Protein 3P71 (pdb70)

Nearest PDB structures (foldseek):
  3p71-assembly1_C  TM=1.003E+00  e=4.444E-69  Homo sapiens
  8rbx-assembly1_q  TM=9.982E-01  e=3.589E-60  Homo sapiens
  7k36-assembly1_C  TM=9.926E-01  e=6.269E-59  Homo sapiens
  2iae-assembly1_C  TM=9.591E-01  e=1.314E-57  Homo sapiens
  6ghm-assembly2_B  TM=9.543E-01  e=4.809E-43  Homo sapiens

Foldseek 3Di:
DLQVVLLLVVLLVLLQLVVQLCVLPLDDDPPSVLQHPHDPDDDDLLSSLLNSLLCVAVVQLVVLVLVLQVLAFEEEEEQQRSPPVQVVCVVVVSAHQAYHYEHALVRLVSNVCSQVVDCVNPVVQCVPFPDNDFDCPDSKTAGRHYIYDHDDLLDVVRVVVVCVVSPDDLEGEYEYEDRANLQQAALVSSLVSLLCQLVSHQWYKYKDKHWACLPDPVNVVVQVVSVVSSHHRNYCVCRNHQVSVQVSNVVRRFDGKGKDFSVSSVVVDDPVSVVVSCVSDPDPCVVVSVVVRNGMMIMMTIHNCDVSPSVPRDD/DVVVVLVVLVVQLVCLLVVHFDDLVVLLVLLVLLLVLLQPAFLAAEAEDQAKEAEAAAQQSQLVVVVCVQQPHPQVHQYEYAENQHFLHQHSRSRVSNLSSSCSNCVNRYAYAYALCLFDVNCVPRPNQVNCCVVPVDRSSVVSSSQSSLSGRAWYDYPQAEIEHAADAAPQDQEVVSSRPDRSNDGQDQADGSFQRRHEHEDCDAAWAPDPVNTHIYGYLVSLVSSCVSRVYQEYEYEHDDDQAQKDADSPNSYMYGHRHACGSVPRRGWHKMWGQHNVRDIDIDTDHGDPDPPDDDGDDPD

Structure (mmCIF, N/CA/C/O backbone):
data_3P71
#
_entry.id   3P71
#
_cell.length_a   48.802
_cell.length_b   65.305
_cell.length_c   193.092
_cell.angle_alpha   90.00
_cell.angle_beta   90.00
_cell.angle_gamma   90.00
#
_symmetry.space_group_name_H-M   'P 21 21 21'
#
loop_
_entity.id
_entity.type
_entity.pdbx_description
1 polymer 'Leucine carboxyl methyltransferase 1'
2 polymer 'Serine/threonine-protein phosphatase 2A catalytic subunit alpha isoform'
3 non-polymer DI(HYDROXYETHYL)ETHER
4 non-polymer "5'-{[(3S)-3-amino-3-carboxypropyl](ethyl)amino}-5'-deoxyadenosine"
5 non-polymer 'MANGANESE (II) ION'
6 water water
#
loop_
_atom_site.group_PDB
_atom_site.id
_atom_site.type_symbol
_atom_site.label_atom_id
_atom_site.label_alt_id
_atom_site.label_comp_id
_atom_site.label_asym_id
_atom_site.label_entity_id
_atom_site.label_seq_id
_atom_site.pdbx_PDB_ins_code
_atom_site.Cartn_x
_atom_site.Cartn_y
_atom_site.Cartn_z
_atom_site.occupancy
_atom_site.B_iso_or_equiv
_atom_site.auth_seq_id
_atom_site.auth_comp_id
_atom_site.auth_asym_id
_atom_site.auth_atom_id
_atom_site.pdbx_PDB_model_num
ATOM 1 N N . ASP A 1 20 ? 8.118 -0.032 -10.141 1.00 61.33 20 ASP T N 1
ATOM 2 C CA . ASP A 1 20 ? 8.480 1.081 -9.218 1.00 61.20 20 ASP T CA 1
ATOM 3 C C . ASP A 1 20 ? 8.495 2.430 -9.935 1.00 60.17 20 ASP T C 1
ATOM 4 O O . ASP A 1 20 ? 7.722 3.324 -9.592 1.00 58.60 20 ASP T O 1
ATOM 9 N N . GLU A 1 21 ? 9.361 2.554 -10.941 1.00 61.05 21 GLU T N 1
ATOM 10 C CA . GLU A 1 21 ? 9.632 3.831 -11.616 1.00 60.49 21 GLU T CA 1
ATOM 11 C C . GLU A 1 21 ? 8.382 4.608 -12.064 1.00 57.71 21 GLU T C 1
ATOM 12 O O . GLU A 1 21 ? 8.399 5.840 -12.126 1.00 57.37 21 GLU T O 1
ATOM 18 N N . ASN A 1 22 ? 7.305 3.882 -12.351 1.00 55.74 22 ASN T N 1
ATOM 19 C CA . ASN A 1 22 ? 6.078 4.461 -12.902 1.00 52.97 22 ASN T CA 1
ATOM 20 C C . ASN A 1 22 ? 5.041 4.860 -11.839 1.00 50.91 22 ASN T C 1
ATOM 21 O O . ASN A 1 22 ? 4.074 5.566 -12.134 1.00 49.17 22 ASN T O 1
ATOM 26 N N . ASP A 1 23 ? 5.263 4.415 -10.603 1.00 50.79 23 ASP T N 1
ATOM 27 C CA . ASP A 1 23 ? 4.273 4.532 -9.531 1.00 48.84 23 ASP T CA 1
ATOM 28 C C . ASP A 1 23 ? 3.954 5.959 -9.086 1.00 47.45 23 ASP T C 1
ATOM 29 O O . ASP A 1 23 ? 2.790 6.278 -8.831 1.00 45.79 23 ASP T O 1
ATOM 34 N N . GLU A 1 24 ? 4.976 6.810 -8.995 1.00 47.72 24 GLU T N 1
ATOM 35 C CA . GLU A 1 24 ? 4.761 8.231 -8.709 1.00 46.42 24 GLU T CA 1
ATOM 36 C C . GLU A 1 24 ? 3.849 8.864 -9.755 1.00 44.24 24 GLU T C 1
ATOM 37 O O . GLU A 1 24 ? 2.893 9.560 -9.410 1.00 43.12 24 GLU T O 1
ATOM 43 N N . GLY A 1 25 ? 4.146 8.607 -11.027 1.00 43.49 25 GLY T N 1
ATOM 44 C CA . GLY A 1 25 ? 3.368 9.151 -12.134 1.00 41.61 25 GLY T CA 1
ATOM 45 C C . GLY A 1 25 ? 1.926 8.678 -12.151 1.00 39.64 25 GLY T C 1
ATOM 46 O O . GLY A 1 25 ? 1.010 9.467 -12.403 1.00 38.52 25 GLY T O 1
ATOM 47 N N . VAL A 1 26 ? 1.732 7.387 -11.888 1.00 39.17 26 VAL T N 1
ATOM 48 C CA . VAL A 1 26 ? 0.399 6.798 -11.777 1.00 37.58 26 VAL T CA 1
ATOM 49 C C . VAL A 1 26 ? -0.385 7.419 -10.617 1.00 36.46 26 VAL T C 1
ATOM 50 O O . VAL A 1 26 ? -1.558 7.755 -10.773 1.00 35.26 26 VAL T O 1
ATOM 54 N N . ARG A 1 27 ? 0.274 7.593 -9.471 1.00 37.05 27 ARG T N 1
ATOM 55 C CA . ARG A 1 27 ? -0.340 8.252 -8.302 1.00 36.55 27 ARG T CA 1
ATOM 56 C C . ARG A 1 27 ? -0.736 9.694 -8.574 1.00 35.97 27 ARG T C 1
ATOM 57 O O . ARG A 1 27 ? -1.711 10.190 -8.008 1.00 35.25 27 ARG T O 1
ATOM 65 N N . GLY A 1 28 ? 0.026 10.360 -9.439 1.00 36.45 28 GLY T N 1
ATOM 66 C CA . GLY A 1 28 ? -0.263 11.730 -9.835 1.00 36.12 28 GLY T CA 1
ATOM 67 C C . GLY A 1 28 ? -1.576 11.902 -10.574 1.00 35.08 28 GLY T C 1
ATOM 68 O O . GLY A 1 28 ? -2.116 13.005 -10.609 1.00 34.80 28 GLY T O 1
ATOM 69 N N . THR A 1 29 ? -2.092 10.820 -11.162 1.00 34.98 29 THR T N 1
ATOM 70 C CA . THR A 1 29 ? -3.324 10.882 -11.972 1.00 34.46 29 THR T CA 1
ATOM 71 C C . THR A 1 29 ? -4.571 11.078 -11.115 1.00 33.87 29 THR T C 1
ATOM 72 O O . THR A 1 29 ? -5.586 11.593 -11.589 1.00 33.23 29 THR T O 1
ATOM 76 N N . CYS A 1 30 ? -4.485 10.645 -9.860 1.00 34.39 30 CYS T N 1
ATOM 77 C CA . CYS A 1 30 ? -5.557 10.836 -8.891 1.00 34.32 30 CYS T CA 1
ATOM 78 C C . CYS A 1 30 ? -5.808 12.323 -8.661 1.00 34.48 30 CYS T C 1
ATOM 79 O O . CYS A 1 30 ? -6.956 12.742 -8.559 1.00 34.06 30 CYS T O 1
ATOM 82 N N . GLU A 1 31 ? -4.738 13.117 -8.599 1.00 35.48 31 GLU T N 1
ATOM 83 C CA . GLU A 1 31 ? -4.881 14.563 -8.472 1.00 36.18 31 GLU T CA 1
ATOM 84 C C . GLU A 1 31 ? -5.577 15.151 -9.702 1.00 35.70 31 GLU T C 1
ATOM 85 O O . GLU A 1 31 ? -6.372 16.087 -9.586 1.00 35.53 31 GLU T O 1
ATOM 91 N N . ASP A 1 32 ? -5.284 14.589 -10.871 1.00 35.47 32 ASP T N 1
ATOM 92 C CA . ASP A 1 32 ? -5.864 15.077 -12.113 1.00 35.34 32 ASP T CA 1
ATOM 93 C C . ASP A 1 32 ? -7.376 14.863 -12.171 1.00 34.20 32 ASP T C 1
ATOM 94 O O . ASP A 1 32 ? -8.136 15.811 -12.400 1.00 34.10 32 ASP T O 1
ATOM 99 N N . ALA A 1 33 ? -7.803 13.622 -11.951 1.00 33.28 33 ALA T N 1
ATOM 100 C CA . ALA A 1 33 ? -9.218 13.270 -11.988 1.00 32.34 33 ALA T CA 1
ATOM 101 C C . ALA A 1 33 ? -10.016 14.017 -10.913 1.00 31.79 33 ALA T C 1
ATOM 102 O O . ALA A 1 33 ? -11.124 14.491 -11.172 1.00 31.66 33 ALA T O 1
ATOM 104 N N . SER A 1 34 ? -9.439 14.130 -9.720 1.00 31.27 34 SER T N 1
ATOM 105 C CA . SER A 1 34 ? -10.060 14.860 -8.619 1.00 30.75 34 SER T CA 1
ATOM 106 C C . SER A 1 34 ? -10.317 16.318 -8.996 1.00 30.86 34 SER T C 1
ATOM 107 O O . SER A 1 34 ? -11.424 16.826 -8.796 1.00 30.73 34 SER T O 1
ATOM 110 N N . LEU A 1 35 ? -9.297 16.979 -9.545 1.00 31.08 35 LEU T N 1
ATOM 111 C CA . LEU A 1 35 ? -9.406 18.376 -9.974 1.00 31.33 35 LEU T CA 1
ATOM 112 C C . LEU A 1 35 ? -10.498 18.552 -11.020 1.00 30.93 35 LEU T C 1
ATOM 113 O O . LEU A 1 35 ? -11.299 19.483 -10.949 1.00 31.12 35 LEU T O 1
ATOM 118 N N . CYS A 1 36 ? -10.521 17.643 -11.987 1.00 30.43 36 CYS T N 1
ATOM 119 C CA . CYS A 1 36 ? -11.502 17.682 -13.054 1.00 30.25 36 CYS T CA 1
ATOM 120 C C . CYS A 1 36 ? -12.915 17.433 -12.543 1.00 29.90 36 CYS T C 1
ATOM 121 O O . CYS A 1 36 ? -13.837 18.168 -12.891 1.00 30.54 36 CYS T O 1
ATOM 124 N N . LYS A 1 37 ? -13.082 16.411 -11.710 1.00 29.01 37 LYS T N 1
ATOM 125 C CA . LYS A 1 37 ? -14.387 16.117 -11.135 1.00 28.84 37 LYS T CA 1
ATOM 126 C C . LYS A 1 37 ? -14.933 17.279 -10.296 1.00 28.93 37 LYS T C 1
ATOM 127 O O . LYS A 1 37 ? -16.098 17.644 -10.440 1.00 29.50 37 LYS T O 1
ATOM 133 N N . ARG A 1 38 ? -14.099 17.879 -9.448 1.00 28.54 38 ARG T N 1
ATOM 134 C CA . ARG A 1 38 ? -14.558 19.022 -8.654 1.00 28.60 38 ARG T CA 1
ATOM 135 C C . ARG A 1 38 ? -14.966 20.195 -9.541 1.00 28.92 38 ARG T C 1
ATOM 136 O O . ARG A 1 38 ? -15.993 20.840 -9.296 1.00 29.36 38 ARG T O 1
ATOM 144 N N . PHE A 1 39 ? -14.178 20.470 -10.574 1.00 28.68 39 PHE T N 1
ATOM 145 C CA . PHE A 1 39 ? -14.481 21.614 -11.428 1.00 29.07 39 PHE T CA 1
ATOM 146 C C . PHE A 1 39 ? -15.844 21.506 -12.129 1.00 29.33 39 PHE T C 1
ATOM 147 O O . PHE A 1 39 ? -16.609 22.478 -12.157 1.00 30.04 39 PHE T O 1
ATOM 155 N N . ALA A 1 40 ? -16.140 20.332 -12.687 1.00 28.65 40 ALA T N 1
ATOM 156 C CA . ALA A 1 40 ? -17.434 20.091 -13.324 1.00 28.96 40 ALA T CA 1
ATOM 157 C C . ALA A 1 40 ? -18.557 20.266 -12.303 1.00 29.30 40 ALA T C 1
ATOM 158 O O . ALA A 1 40 ? -19.592 20.885 -12.595 1.00 30.08 40 ALA T O 1
ATOM 160 N N . VAL A 1 41 ? -18.330 19.739 -11.099 1.00 28.67 41 VAL T N 1
ATOM 161 C CA . VAL A 1 41 ? -19.277 19.883 -9.998 1.00 29.16 41 VAL T CA 1
ATOM 162 C C . VAL A 1 41 ? -19.511 21.362 -9.663 1.00 30.23 41 VAL T C 1
ATOM 163 O O . VAL A 1 41 ? -20.657 21.780 -9.476 1.00 31.27 41 VAL T O 1
ATOM 167 N N . SER A 1 42 ? -18.440 22.154 -9.629 1.00 30.32 42 SER T N 1
ATOM 168 C CA . SER A 1 42 ? -18.559 23.568 -9.269 1.00 31.48 42 SER T CA 1
ATOM 169 C C . SER A 1 42 ? -19.409 24.352 -10.260 1.00 32.49 42 SER T C 1
ATOM 170 O O . SER A 1 42 ? -20.051 25.332 -9.889 1.00 33.69 42 SER T O 1
ATOM 173 N N . ILE A 1 43 ? -19.406 23.927 -11.518 1.00 32.36 43 ILE T N 1
ATOM 174 C CA . ILE A 1 43 ? -20.189 24.614 -12.540 1.00 33.52 43 ILE T CA 1
ATOM 175 C C . ILE A 1 43 ? -21.498 23.881 -12.831 1.00 33.97 43 ILE T C 1
ATOM 176 O O . ILE A 1 43 ? -22.225 24.238 -13.763 1.00 34.96 43 ILE T O 1
ATOM 181 N N . GLY A 1 44 ? -21.773 22.844 -12.035 1.00 33.32 44 GLY T N 1
ATOM 182 C CA . GLY A 1 44 ? -23.110 22.249 -11.953 1.00 33.68 44 GLY T CA 1
ATOM 183 C C . GLY A 1 44 ? -23.451 21.032 -12.798 1.00 33.43 44 GLY T C 1
ATOM 184 O O . GLY A 1 44 ? -24.632 20.775 -13.054 1.00 34.33 44 GLY T O 1
ATOM 185 N N . TYR A 1 45 ? -22.444 20.270 -13.220 1.00 32.29 45 TYR T N 1
ATOM 186 C CA . TYR A 1 45 ? -22.695 19.048 -13.994 1.00 32.02 45 TYR T CA 1
ATOM 187 C C . TYR A 1 45 ? -23.395 17.970 -13.166 1.00 32.14 45 TYR T C 1
ATOM 188 O O . TYR A 1 45 ? -24.362 17.363 -13.633 1.00 32.98 45 TYR T O 1
ATOM 197 N N . TRP A 1 46 ? -22.903 17.733 -11.949 1.00 31.46 46 TRP T N 1
ATOM 198 C CA . TRP A 1 46 ? -23.610 16.900 -10.965 1.00 31.73 46 TRP T CA 1
ATOM 199 C C . TRP A 1 46 ? -23.352 17.400 -9.543 1.00 31.59 46 TRP T C 1
ATOM 200 O O . TRP A 1 46 ? -22.518 18.276 -9.323 1.00 31.25 46 TRP T O 1
ATOM 211 N N . HIS A 1 47 ? -24.077 16.844 -8.583 1.00 32.01 47 HIS T N 1
ATOM 212 C CA . HIS A 1 47 ? -24.043 17.336 -7.219 1.00 32.22 47 HIS T CA 1
ATOM 213 C C . HIS A 1 47 ? -23.076 16.539 -6.348 1.00 31.70 47 HIS T C 1
ATOM 214 O O . HIS A 1 47 ? -23.267 15.333 -6.142 1.00 31.87 47 HIS T O 1
ATOM 221 N N . ASP A 1 48 ? -22.039 17.213 -5.844 1.00 31.37 48 ASP T N 1
ATOM 222 C CA . ASP A 1 48 ? -21.125 16.603 -4.866 1.00 30.85 48 ASP T CA 1
ATOM 223 C C . ASP A 1 48 ? -20.625 17.589 -3.803 1.00 30.85 48 ASP T C 1
ATOM 224 O O . ASP A 1 48 ? -19.602 18.252 -3.990 1.00 30.44 48 ASP T O 1
ATOM 229 N N . PRO A 1 49 ? -21.340 17.665 -2.670 1.00 31.43 49 PRO T N 1
ATOM 230 C CA . PRO A 1 49 ? -20.963 18.513 -1.534 1.00 31.88 49 PRO T CA 1
ATOM 231 C C . PRO A 1 49 ? -19.737 18.028 -0.751 1.00 31.45 49 PRO T C 1
ATOM 232 O O . PRO A 1 49 ? -19.338 18.689 0.214 1.00 32.14 49 PRO T O 1
ATOM 236 N N . TYR A 1 50 ? -19.140 16.906 -1.158 1.00 30.49 50 TYR T N 1
ATOM 237 C CA . TYR A 1 50 ? -18.046 16.302 -0.390 1.00 30.13 50 TYR T CA 1
ATOM 238 C C . TYR A 1 50 ? -16.651 16.411 -1.006 1.00 29.83 50 TYR T C 1
ATOM 239 O O . TYR A 1 50 ? -15.649 16.423 -0.285 1.00 30.47 50 TYR T O 1
ATOM 248 N N . ILE A 1 51 ? -16.574 16.496 -2.327 1.00 29.36 51 ILE T N 1
ATOM 249 C CA . ILE A 1 51 ? -15.280 16.525 -2.996 1.00 29.09 51 ILE T CA 1
ATOM 250 C C . ILE A 1 51 ? -14.420 17.745 -2.626 1.00 29.62 51 ILE T C 1
ATOM 251 O O . ILE A 1 51 ? -13.191 17.686 -2.711 1.00 29.89 51 ILE T O 1
ATOM 256 N N . GLN A 1 52 ? -15.064 18.829 -2.200 1.00 30.18 52 GLN T N 1
ATOM 257 C CA . GLN A 1 52 ? -14.370 20.072 -1.833 1.00 31.12 52 GLN T CA 1
ATOM 258 C C . GLN A 1 52 ? -13.445 19.887 -0.636 1.00 31.28 52 GLN T C 1
ATOM 259 O O . GLN A 1 52 ? -12.545 20.703 -0.395 1.00 31.86 52 GLN T O 1
ATOM 265 N N . HIS A 1 53 ? -13.695 18.823 0.123 1.00 30.72 53 HIS T N 1
ATOM 266 C CA . HIS A 1 53 ? -12.906 18.520 1.301 1.00 30.87 53 HIS T CA 1
ATOM 267 C C . HIS A 1 53 ? -11.683 17.703 0.940 1.00 30.24 53 HIS T C 1
ATOM 268 O O . HIS A 1 53 ? -10.790 17.526 1.763 1.00 30.63 53 HIS T O 1
ATOM 275 N N . PHE A 1 54 ? -11.642 17.226 -0.301 1.00 29.42 54 PHE T N 1
ATOM 276 C CA . PHE A 1 54 ? -10.562 16.357 -0.761 1.00 29.21 54 PHE T CA 1
ATOM 277 C C . PHE A 1 54 ? -9.601 17.017 -1.742 1.00 29.45 54 PHE T C 1
ATOM 278 O O . PHE A 1 54 ? -8.446 16.609 -1.834 1.00 29.93 54 PHE T O 1
ATOM 286 N N . VAL A 1 55 ? -10.069 18.028 -2.472 1.00 29.36 55 VAL T N 1
ATOM 287 C CA . VAL A 1 55 ? -9.258 18.659 -3.508 1.00 29.41 55 VAL T CA 1
ATOM 288 C C . VAL A 1 55 ? -9.633 20.130 -3.698 1.00 30.16 55 VAL T C 1
ATOM 289 O O . VAL A 1 55 ? -10.776 20.526 -3.457 1.00 30.02 55 VAL T O 1
ATOM 293 N N . ARG A 1 56 ? -8.651 20.930 -4.113 1.00 31.03 56 ARG T N 1
ATOM 294 C CA . ARG A 1 56 ? -8.828 22.368 -4.323 1.00 32.00 56 ARG T CA 1
ATOM 295 C C . ARG A 1 56 ? -9.719 22.660 -5.523 1.00 31.70 56 ARG T C 1
ATOM 296 O O . ARG A 1 56 ? -9.892 21.807 -6.401 1.00 31.04 56 ARG T O 1
ATOM 304 N N . LEU A 1 57 ? -10.290 23.860 -5.548 1.00 32.50 57 LEU T N 1
ATOM 305 C CA . LEU A 1 57 ? -11.063 24.307 -6.696 1.00 32.63 57 LEU T CA 1
ATOM 306 C C . LEU A 1 57 ? -10.131 24.927 -7.717 1.00 33.44 57 LEU T C 1
ATOM 307 O O . LEU A 1 57 ? -9.583 26.013 -7.499 1.00 34.42 57 LEU T O 1
ATOM 312 N N . SER A 1 58 ? -9.959 24.211 -8.825 1.00 33.36 58 SER T N 1
ATOM 313 C CA . SER A 1 58 ? -9.138 24.651 -9.951 1.00 34.40 58 SER T CA 1
ATOM 314 C C . SER A 1 58 ? -9.577 26.028 -10.415 1.00 35.88 58 SER T C 1
ATOM 315 O O . SER A 1 58 ? -10.764 26.262 -10.653 1.00 35.72 58 SER T O 1
ATOM 318 N N . LYS A 1 59 ? -8.619 26.942 -10.520 1.00 37.75 59 LYS T N 1
ATOM 319 C CA . LYS A 1 59 ? -8.930 28.310 -10.925 1.00 39.98 59 LYS T CA 1
ATOM 320 C C . LYS A 1 59 ? -8.886 28.484 -12.445 1.00 40.41 59 LYS T C 1
ATOM 321 O O . LYS A 1 59 ? -9.475 29.418 -12.983 1.00 41.49 59 LYS T O 1
ATOM 327 N N . GLU A 1 60 ? -8.208 27.565 -13.125 1.00 40.10 60 GLU T N 1
ATOM 328 C CA . GLU A 1 60 ? -8.206 27.525 -14.584 1.00 40.71 60 GLU T CA 1
ATOM 329 C C . GLU A 1 60 ? -9.202 26.474 -15.069 1.00 39.49 60 GLU T C 1
ATOM 330 O O . GLU A 1 60 ? -9.192 25.337 -14.592 1.00 38.43 60 GLU T O 1
ATOM 336 N N . ARG A 1 61 ? -10.064 26.864 -16.008 1.00 39.91 61 ARG T N 1
ATOM 337 C CA . ARG A 1 61 ? -11.149 25.997 -16.496 1.00 39.21 61 ARG T CA 1
ATOM 338 C C . ARG A 1 61 ? -10.653 24.709 -17.138 1.00 38.26 61 ARG T C 1
ATOM 339 O O . ARG A 1 61 ? -9.564 24.674 -17.703 1.00 38.66 61 ARG T O 1
ATOM 347 N N . LYS A 1 62 ? -11.460 23.656 -17.045 1.00 37.19 62 LYS T N 1
ATOM 348 C CA . LYS A 1 62 ? -11.289 22.482 -17.897 1.00 36.75 62 LYS T CA 1
ATOM 349 C C . LYS A 1 62 ? -12.211 22.670 -19.096 1.00 36.85 62 LYS T C 1
ATOM 350 O O . LYS A 1 62 ? -13.322 23.179 -18.942 1.00 37.28 62 LYS T O 1
ATOM 356 N N . ALA A 1 63 ? -11.765 22.277 -20.283 1.00 36.53 63 ALA T N 1
ATOM 357 C CA . ALA A 1 63 ? -12.555 22.523 -21.491 1.00 37.17 63 ALA T CA 1
ATOM 358 C C . ALA A 1 63 ? -13.893 21.769 -21.460 1.00 36.67 63 ALA T C 1
ATOM 359 O O . ALA A 1 63 ? -13.977 20.698 -20.860 1.00 35.91 63 ALA T O 1
ATOM 361 N N . PRO A 1 64 ? -14.945 22.335 -22.089 1.00 37.26 64 PRO T N 1
ATOM 362 C CA . PRO A 1 64 ? -16.277 21.729 -22.091 1.00 37.38 64 PRO T CA 1
ATOM 363 C C . PRO A 1 64 ? -16.344 20.218 -22.376 1.00 36.82 64 PRO T C 1
ATOM 364 O O . PRO A 1 64 ? -17.150 19.522 -21.750 1.00 36.69 64 PRO T O 1
ATOM 368 N N . GLU A 1 65 ? -15.510 19.715 -23.284 1.00 36.69 65 GLU T N 1
ATOM 369 C CA . GLU A 1 65 ? -15.523 18.286 -23.605 1.00 36.28 65 GLU T CA 1
ATOM 370 C C . GLU A 1 65 ? -14.964 17.419 -22.475 1.00 34.88 65 GLU T C 1
ATOM 371 O O . GLU A 1 65 ? -15.365 16.267 -22.320 1.00 34.82 65 GLU T O 1
ATOM 377 N N . ILE A 1 66 ? -14.046 17.973 -21.688 1.00 33.98 66 ILE T N 1
ATOM 378 C CA . ILE A 1 66 ? -13.538 17.281 -20.501 1.00 32.64 66 ILE T CA 1
ATOM 379 C C . ILE A 1 66 ? -14.636 17.160 -19.449 1.00 32.04 66 ILE T C 1
ATOM 380 O O . ILE A 1 66 ? -14.833 16.091 -18.873 1.00 31.75 66 ILE T O 1
ATOM 385 N N . ASN A 1 67 ? -15.354 18.255 -19.216 1.00 31.99 67 ASN T N 1
ATOM 386 C CA . ASN A 1 67 ? -16.430 18.270 -18.230 1.00 31.73 67 ASN T CA 1
ATOM 387 C C . ASN A 1 67 ? -17.602 17.393 -18.626 1.00 31.67 67 ASN T C 1
ATOM 388 O O . ASN A 1 67 ? -18.149 16.687 -17.780 1.00 31.30 67 ASN T O 1
ATOM 393 N N . ARG A 1 68 ? -17.982 17.443 -19.904 1.00 31.96 68 ARG T N 1
ATOM 394 C CA . ARG A 1 68 ? -19.031 16.566 -20.438 1.00 32.16 68 ARG T CA 1
ATOM 395 C C . ARG A 1 68 ? -18.582 15.117 -20.355 1.00 31.52 68 ARG T C 1
ATOM 396 O O . ARG A 1 68 ? -19.355 14.244 -19.947 1.00 31.53 68 ARG T O 1
ATOM 404 N N . GLY A 1 69 ? -17.324 14.881 -20.730 1.00 30.77 69 GLY T N 1
ATOM 405 C CA . GLY A 1 69 ? -16.713 13.566 -20.646 1.00 30.18 69 GLY T CA 1
ATOM 406 C C . GLY A 1 69 ? -16.688 12.987 -19.245 1.00 29.35 69 GLY T C 1
ATOM 407 O O . GLY A 1 69 ? -16.981 11.806 -19.049 1.00 29.13 69 GLY T O 1
ATOM 408 N N . TYR A 1 70 ? -16.334 13.813 -18.267 1.00 28.90 70 TYR T N 1
ATOM 409 C CA . TYR A 1 70 ? -16.305 13.356 -16.883 1.00 28.63 70 TYR T CA 1
ATOM 410 C C . TYR A 1 70 ? -17.716 13.122 -16.366 1.00 29.20 70 TYR T C 1
ATOM 411 O O . TYR A 1 70 ? -17.945 12.206 -15.569 1.00 29.09 70 TYR T O 1
ATOM 420 N N . PHE A 1 71 ? -18.659 13.936 -16.837 1.00 30.16 71 PHE T N 1
ATOM 421 C CA . PHE A 1 71 ? -20.061 13.762 -16.472 1.00 31.08 71 PHE T CA 1
ATOM 422 C C . PHE A 1 71 ? -20.586 12.384 -16.879 1.00 31.74 71 PHE T C 1
ATOM 423 O O . PHE A 1 71 ? -21.081 11.631 -16.037 1.00 32.13 71 PHE T O 1
ATOM 431 N N . ALA A 1 72 ? -20.483 12.070 -18.167 1.00 32.21 72 ALA T N 1
ATOM 432 C CA . ALA A 1 72 ? -20.974 10.807 -18.688 1.00 32.99 72 ALA T CA 1
ATOM 433 C C . ALA A 1 72 ? -20.331 9.630 -17.957 1.00 32.52 72 ALA T C 1
ATOM 434 O O . ALA A 1 72 ? -21.006 8.651 -17.632 1.00 33.08 72 ALA T O 1
ATOM 436 N N . ARG A 1 73 ? -19.031 9.742 -17.693 1.00 31.60 73 ARG T N 1
ATOM 437 C CA . ARG A 1 73 ? -18.294 8.752 -16.908 1.00 31.11 73 ARG T CA 1
ATOM 438 C C . ARG A 1 73 ? -18.911 8.562 -15.513 1.00 31.12 73 ARG T C 1
ATOM 439 O O . ARG A 1 73 ? -19.155 7.432 -15.074 1.00 31.61 73 ARG T O 1
ATOM 447 N N . VAL A 1 74 ? -19.165 9.671 -14.829 1.00 30.69 74 VAL T N 1
ATOM 448 C CA . VAL A 1 74 ? -19.739 9.630 -13.494 1.00 30.85 74 VAL T CA 1
ATOM 449 C C . VAL A 1 74 ? -21.158 9.072 -13.561 1.00 32.16 74 VAL T C 1
ATOM 450 O O . VAL A 1 74 ? -21.450 8.068 -12.915 1.00 32.59 74 VAL T O 1
ATOM 454 N N . HIS A 1 75 ? -22.017 9.697 -14.369 1.00 33.15 75 HIS T N 1
ATOM 455 C CA . HIS A 1 75 ? -23.374 9.208 -14.616 1.00 34.63 75 HIS T CA 1
ATOM 456 C C . HIS A 1 75 ? -23.376 7.716 -14.940 1.00 35.47 75 HIS T C 1
ATOM 457 O O . HIS A 1 75 ? -24.133 6.948 -14.340 1.00 36.47 75 HIS T O 1
ATOM 464 N N . GLY A 1 76 ? -22.519 7.318 -15.879 1.00 35.47 76 GLY T N 1
ATOM 465 C CA . GLY A 1 76 ? -22.371 5.923 -16.278 1.00 36.38 76 GLY T CA 1
ATOM 466 C C . GLY A 1 76 ? -22.221 4.973 -15.106 1.00 36.49 76 GLY T C 1
ATOM 467 O O . GLY A 1 76 ? -23.068 4.103 -14.894 1.00 37.35 76 GLY T O 1
ATOM 468 N N . VAL A 1 77 ? -21.150 5.154 -14.337 1.00 35.62 77 VAL T N 1
ATOM 469 C CA . VAL A 1 77 ? -20.874 4.302 -13.178 1.00 35.78 77 VAL T CA 1
ATOM 470 C C . VAL A 1 77 ? -21.972 4.427 -12.120 1.00 36.25 77 VAL T C 1
ATOM 471 O O . VAL A 1 77 ? -22.394 3.426 -11.537 1.00 37.28 77 VAL T O 1
ATOM 475 N N . SER A 1 78 ? -22.444 5.651 -11.897 1.00 35.97 78 SER T N 1
ATOM 476 C CA . SER A 1 78 ? -23.507 5.920 -10.928 1.00 36.39 78 SER T CA 1
ATOM 477 C C . SER A 1 78 ? -24.766 5.088 -11.198 1.00 37.82 78 SER T C 1
ATOM 478 O O . SER A 1 78 ? -25.342 4.520 -10.270 1.00 38.41 78 SER T O 1
ATOM 481 N N . GLN A 1 79 ? -25.173 4.988 -12.462 1.00 38.50 79 GLN T N 1
ATOM 482 C CA . GLN A 1 79 ? -26.378 4.224 -12.810 1.00 40.28 79 GLN T CA 1
ATOM 483 C C . GLN A 1 79 ? -26.225 2.711 -12.604 1.00 40.80 79 GLN T C 1
ATOM 484 O O . GLN A 1 79 ? -27.195 2.032 -12.243 1.00 42.07 79 GLN T O 1
ATOM 490 N N . LEU A 1 80 ? -25.014 2.194 -12.825 1.00 39.83 80 LEU T N 1
ATOM 491 C CA . LEU A 1 80 ? -24.730 0.770 -12.614 1.00 40.33 80 LEU T CA 1
ATOM 492 C C . LEU A 1 80 ? -24.651 0.429 -11.127 1.00 40.10 80 LEU T C 1
ATOM 493 O O . LEU A 1 80 ? -25.082 -0.647 -10.713 1.00 41.11 80 LEU T O 1
ATOM 498 N N . ILE A 1 81 ? -24.099 1.342 -10.331 1.00 38.75 81 ILE T N 1
ATOM 499 C CA . ILE A 1 81 ? -24.051 1.158 -8.885 1.00 38.75 81 ILE T CA 1
ATOM 500 C C . ILE A 1 81 ? -25.472 1.100 -8.320 1.00 40.18 81 ILE T C 1
ATOM 501 O O . ILE A 1 81 ? -25.799 0.198 -7.547 1.00 40.98 81 ILE T O 1
ATOM 506 N N . LYS A 1 82 ? -26.311 2.051 -8.731 1.00 40.70 82 LYS T N 1
ATOM 507 C CA . LYS A 1 82 ? -27.701 2.124 -8.271 1.00 42.30 82 LYS T CA 1
ATOM 508 C C . LYS A 1 82 ? -28.467 0.846 -8.592 1.00 43.94 82 LYS T C 1
ATOM 509 O O . LYS A 1 82 ? -29.217 0.345 -7.755 1.00 45.13 82 LYS T O 1
ATOM 515 N N . ALA A 1 83 ? -28.267 0.327 -9.803 1.00 44.19 83 ALA T N 1
ATOM 516 C CA . ALA A 1 83 ? -28.937 -0.891 -10.253 1.00 45.86 83 ALA T CA 1
ATOM 517 C C . ALA A 1 83 ? -28.525 -2.106 -9.426 1.00 46.22 83 ALA T C 1
ATOM 518 O O . ALA A 1 83 ? -29.374 -2.928 -9.077 1.00 47.89 83 ALA T O 1
ATOM 520 N N . PHE A 1 84 ? -27.233 -2.209 -9.106 1.00 44.75 84 PHE T N 1
ATOM 521 C CA . PHE A 1 84 ? -26.730 -3.303 -8.271 1.00 45.27 84 PHE T CA 1
ATOM 522 C C . PHE A 1 84 ? -27.371 -3.278 -6.887 1.00 45.90 84 PHE T C 1
ATOM 523 O O . PHE A 1 84 ? -27.893 -4.291 -6.421 1.00 47.29 84 PHE T O 1
ATOM 531 N N . LEU A 1 85 ? -27.322 -2.110 -6.251 1.00 45.03 85 LEU T N 1
ATOM 532 C CA . LEU A 1 85 ? -27.946 -1.874 -4.955 1.00 45.85 85 LEU T CA 1
ATOM 533 C C . LEU A 1 85 ? -29.442 -2.172 -4.960 1.00 48.19 85 LEU T C 1
ATOM 534 O O . LEU A 1 85 ? -29.964 -2.774 -4.021 1.00 49.49 85 LEU T O 1
ATOM 539 N N . ARG A 1 86 ? -30.121 -1.737 -6.019 1.00 49.14 86 ARG T N 1
ATOM 540 C CA . ARG A 1 86 ? -31.544 -1.990 -6.196 1.00 51.59 86 ARG T CA 1
ATOM 541 C C . ARG A 1 86 ? -31.796 -3.496 -6.164 1.00 53.33 86 ARG T C 1
ATOM 542 O O . ARG A 1 86 ? -32.618 -3.978 -5.378 1.00 55.03 86 ARG T O 1
ATOM 550 N N . LYS A 1 87 ? -31.053 -4.231 -6.993 1.00 53.07 87 LYS T N 1
ATOM 551 C CA . LYS A 1 87 ? -31.234 -5.679 -7.154 1.00 54.78 87 LYS T CA 1
ATOM 552 C C . LYS A 1 87 ? -30.863 -6.495 -5.912 1.00 54.95 87 LYS T C 1
ATOM 553 O O . LYS A 1 87 ? -31.402 -7.585 -5.706 1.00 56.99 87 LYS T O 1
ATOM 559 N N . THR A 1 88 ? -29.945 -5.977 -5.098 1.00 52.94 88 THR T N 1
ATOM 560 C CA . THR A 1 88 ? -29.512 -6.673 -3.883 1.00 53.02 88 THR T CA 1
ATOM 561 C C . THR A 1 88 ? -30.217 -6.141 -2.639 1.00 53.37 88 THR T C 1
ATOM 562 O O . THR A 1 88 ? -29.986 -6.638 -1.530 1.00 53.69 88 THR T O 1
ATOM 566 N N . GLU A 1 89 ? -31.075 -5.137 -2.837 1.00 53.47 89 GLU T N 1
ATOM 567 C CA . GLU A 1 89 ? -31.756 -4.425 -1.746 1.00 53.74 89 GLU T CA 1
ATOM 568 C C . GLU A 1 89 ? -30.765 -3.893 -0.711 1.00 52.06 89 GLU T C 1
ATOM 569 O O . GLU A 1 89 ? -31.029 -3.941 0.490 1.00 52.70 89 GLU T O 1
ATOM 575 N N . CYS A 1 90 ? -29.621 -3.405 -1.186 1.00 50.24 90 CYS T N 1
ATOM 576 C CA . CYS A 1 90 ? -28.564 -2.843 -0.328 1.00 48.76 90 CYS T CA 1
ATOM 577 C C . CYS A 1 90 ? -27.888 -3.839 0.609 1.00 48.89 90 CYS T C 1
ATOM 578 O O . CYS A 1 90 ? -27.028 -3.459 1.393 1.00 47.89 90 CYS T O 1
ATOM 581 N N . HIS A 1 91 ? -28.274 -5.106 0.528 1.00 50.57 91 HIS T N 1
ATOM 582 C CA . HIS A 1 91 ? -27.628 -6.148 1.322 1.00 51.19 91 HIS T CA 1
ATOM 583 C C . HIS A 1 91 ? -26.424 -6.669 0.557 1.00 49.99 91 HIS T C 1
ATOM 584 O O . HIS A 1 91 ? -26.485 -7.721 -0.077 1.00 51.21 91 HIS T O 1
ATOM 591 N N . CYS A 1 92 ? -25.329 -5.919 0.615 1.00 47.68 92 CYS T N 1
ATOM 592 C CA . CYS A 1 92 ? -24.167 -6.216 -0.212 1.00 46.49 92 CYS T CA 1
ATOM 593 C C . CYS A 1 92 ? -22.878 -5.553 0.276 1.00 44.45 92 CYS T C 1
ATOM 594 O O . CYS A 1 92 ? -22.843 -4.920 1.328 1.00 43.84 92 CYS T O 1
ATOM 597 N N . GLN A 1 93 ? -21.819 -5.733 -0.504 1.00 43.36 93 GLN T N 1
ATOM 598 C CA . GLN A 1 93 ? -20.555 -5.049 -0.295 1.00 41.59 93 GLN T CA 1
ATOM 599 C C . GLN A 1 93 ? -20.174 -4.340 -1.586 1.00 40.04 93 GLN T C 1
ATOM 600 O O . GLN A 1 93 ? -20.461 -4.836 -2.677 1.00 40.45 93 GLN T O 1
ATOM 606 N N . ILE A 1 94 ? -19.554 -3.170 -1.461 1.00 38.27 94 ILE T N 1
ATOM 607 C CA . ILE A 1 94 ? -18.952 -2.498 -2.611 1.00 36.90 94 ILE T CA 1
ATOM 608 C C . ILE A 1 94 ? -17.473 -2.277 -2.332 1.00 36.13 94 ILE T C 1
ATOM 609 O O . ILE A 1 94 ? -17.102 -1.776 -1.278 1.00 35.98 94 ILE T O 1
ATOM 614 N N . VAL A 1 95 ? -16.633 -2.677 -3.276 1.00 36.16 95 VAL T N 1
ATOM 615 C CA . VAL A 1 95 ? -15.195 -2.511 -3.140 1.00 35.80 95 VAL T CA 1
ATOM 616 C C . VAL A 1 95 ? -14.684 -1.646 -4.287 1.00 34.92 95 VAL T C 1
ATOM 617 O O . VAL A 1 95 ? -14.504 -2.137 -5.404 1.00 35.40 95 VAL T O 1
ATOM 621 N N . ASN A 1 96 ? -14.462 -0.361 -4.014 1.00 33.89 96 ASN T N 1
ATOM 622 C CA . ASN A 1 96 ? -13.907 0.546 -5.017 1.00 33.10 96 ASN T CA 1
ATOM 623 C C . ASN A 1 96 ? -12.388 0.399 -5.112 1.00 33.13 96 ASN T C 1
ATOM 624 O O . ASN A 1 96 ? -11.649 0.741 -4.176 1.00 32.94 96 ASN T O 1
ATOM 629 N N . LEU A 1 97 ? -11.938 -0.119 -6.252 1.00 33.33 97 LEU T N 1
ATOM 630 C CA . LEU A 1 97 ? -10.525 -0.413 -6.481 1.00 33.77 97 LEU T CA 1
ATOM 631 C C . LEU A 1 97 ? -9.830 0.752 -7.174 1.00 33.22 97 LEU T C 1
ATOM 632 O O . LEU A 1 97 ? -10.259 1.191 -8.245 1.00 32.79 97 LEU T O 1
ATOM 637 N N . GLY A 1 98 ? -8.758 1.245 -6.552 1.00 33.34 98 GLY T N 1
ATOM 638 C CA . GLY A 1 98 ? -8.109 2.480 -6.982 1.00 32.92 98 GLY T CA 1
ATOM 639 C C . GLY A 1 98 ? -9.115 3.606 -6.868 1.00 32.25 98 GLY T C 1
ATOM 640 O O . GLY A 1 98 ? -9.386 4.308 -7.842 1.00 31.72 98 GLY T O 1
ATOM 641 N N . ALA A 1 99 ? -9.673 3.756 -5.670 1.00 32.39 99 ALA T N 1
ATOM 642 C CA . ALA A 1 99 ? -10.791 4.659 -5.421 1.00 32.18 99 ALA T CA 1
ATOM 643 C C . ALA A 1 99 ? -10.451 6.144 -5.570 1.00 32.02 99 ALA T C 1
ATOM 644 O O . ALA A 1 99 ? -11.312 6.942 -5.952 1.00 31.49 99 ALA T O 1
ATOM 646 N N . GLY A 1 100 ? -9.205 6.509 -5.269 1.00 32.53 100 GLY T N 1
ATOM 647 C CA . GLY A 1 100 ? -8.786 7.911 -5.294 1.00 32.90 100 GLY T CA 1
ATOM 648 C C . GLY A 1 100 ? -9.529 8.724 -4.246 1.00 33.16 100 GLY T C 1
ATOM 649 O O . GLY A 1 100 ? -9.728 8.256 -3.122 1.00 33.36 100 GLY T O 1
ATOM 650 N N . MET A 1 101 ? -9.956 9.930 -4.623 1.00 33.10 101 MET T N 1
ATOM 651 C CA . MET A 1 101 ? -10.717 10.810 -3.723 1.00 33.41 101 MET T CA 1
ATOM 652 C C . MET A 1 101 ? -12.237 10.625 -3.875 1.00 33.52 101 MET T C 1
ATOM 653 O O . MET A 1 101 ? -13.005 11.590 -3.815 1.00 33.69 101 MET T O 1
ATOM 658 N N . ASP A 1 102 ? -12.653 9.373 -4.054 1.00 33.84 102 ASP T N 1
ATOM 659 C CA . ASP A 1 102 ? -14.053 9.011 -4.267 1.00 33.88 102 ASP T CA 1
ATOM 660 C C . ASP A 1 102 ? -14.936 9.337 -3.058 1.00 33.80 102 ASP T C 1
ATOM 661 O O . ASP A 1 102 ? -14.586 9.044 -1.914 1.00 33.79 102 ASP T O 1
ATOM 666 N N . THR A 1 103 ? -16.088 9.937 -3.338 1.00 33.47 103 THR T N 1
ATOM 667 C CA . THR A 1 103 ? -16.981 10.443 -2.301 1.00 33.40 103 THR T CA 1
ATOM 668 C C . THR A 1 103 ? -18.264 9.610 -2.191 1.00 33.67 103 THR T C 1
ATOM 669 O O . THR A 1 103 ? -19.170 9.955 -1.426 1.00 33.97 103 THR T O 1
ATOM 673 N N . THR A 1 104 ? -18.319 8.505 -2.941 1.00 33.44 104 THR T N 1
ATOM 674 C CA . THR A 1 104 ? -19.535 7.688 -3.076 1.00 33.64 104 THR T CA 1
ATOM 675 C C . THR A 1 104 ? -20.152 7.261 -1.740 1.00 33.85 104 THR T C 1
ATOM 676 O O . THR A 1 104 ? -21.377 7.254 -1.604 1.00 34.44 104 THR T O 1
ATOM 680 N N . PHE A 1 105 ? -19.318 6.925 -0.756 1.00 33.32 105 PHE T N 1
ATOM 681 C CA . PHE A 1 105 ? -19.831 6.566 0.570 1.00 33.33 105 PHE T CA 1
ATOM 682 C C . PHE A 1 105 ? -20.798 7.619 1.109 1.00 33.27 105 PHE T C 1
ATOM 683 O O . PHE A 1 105 ? -21.938 7.298 1.436 1.00 34.17 105 PHE T O 1
ATOM 691 N N . TRP A 1 106 ? -20.339 8.865 1.199 1.00 32.26 106 TRP T N 1
ATOM 692 C CA . TRP A 1 106 ? -21.146 9.947 1.756 1.00 32.45 106 TRP T CA 1
ATOM 693 C C . TRP A 1 106 ? -22.388 10.242 0.929 1.00 32.80 106 TRP T C 1
ATOM 694 O O . TRP A 1 106 ? -23.433 10.600 1.478 1.00 33.44 106 TRP T O 1
ATOM 705 N N . ARG A 1 107 ? -22.265 10.095 -0.388 1.00 32.36 107 ARG T N 1
ATOM 706 C CA . ARG A 1 107 ? -23.375 10.362 -1.296 1.00 33.01 107 ARG T CA 1
ATOM 707 C C . ARG A 1 107 ? -24.431 9.260 -1.245 1.00 34.08 107 ARG T C 1
ATOM 708 O O . ARG A 1 107 ? -25.627 9.542 -1.365 1.00 35.23 107 ARG T O 1
ATOM 716 N N . LEU A 1 108 ? -23.988 8.016 -1.047 1.00 33.95 108 LEU T N 1
ATOM 717 C CA . LEU A 1 108 ? -24.901 6.888 -0.844 1.00 35.00 108 LEU T CA 1
ATOM 718 C C . LEU A 1 108 ? -25.660 6.989 0.478 1.00 35.76 108 LEU T C 1
ATOM 719 O O . LEU A 1 108 ? -26.801 6.528 0.584 1.00 36.93 108 LEU T O 1
ATOM 724 N N . LYS A 1 109 ? -25.013 7.580 1.480 1.00 35.28 109 LYS T N 1
ATOM 725 C CA . LYS A 1 109 ? -25.612 7.767 2.798 1.00 36.14 109 LYS T CA 1
ATOM 726 C C . LYS A 1 109 ? -26.683 8.857 2.777 1.00 36.74 109 LYS T C 1
ATOM 727 O O . LYS A 1 109 ? -27.649 8.775 3.525 1.00 37.98 109 LYS T O 1
ATOM 733 N N . ASP A 1 110 ? -26.510 9.869 1.926 1.00 36.08 110 ASP T N 1
ATOM 734 C CA . ASP A 1 110 ? -27.536 10.901 1.744 1.00 36.94 110 ASP T CA 1
ATOM 735 C C . ASP A 1 110 ? -28.760 10.382 0.993 1.00 38.01 110 ASP T C 1
ATOM 736 O O . ASP A 1 110 ? -29.893 10.741 1.323 1.00 38.97 110 ASP T O 1
ATOM 741 N N . GLU A 1 111 ? -28.512 9.546 -0.017 1.00 37.82 111 GLU T N 1
ATOM 742 C CA . GLU A 1 111 ? -29.562 8.995 -0.876 1.00 39.07 111 GLU T CA 1
ATOM 743 C C . GLU A 1 111 ? -30.273 7.815 -0.213 1.00 39.97 111 GLU T C 1
ATOM 744 O O . GLU A 1 111 ? -31.211 7.249 -0.777 1.00 40.96 111 GLU T O 1
ATOM 750 N N . ASP A 1 112 ? -29.817 7.460 0.990 1.00 39.71 112 ASP T N 1
ATOM 751 C CA . ASP A 1 112 ? -30.363 6.341 1.773 1.00 40.77 112 ASP T CA 1
ATOM 752 C C . ASP A 1 112 ? -30.202 5.010 1.033 1.00 40.69 112 ASP T C 1
ATOM 753 O O . ASP A 1 112 ? -31.054 4.131 1.125 1.00 42.16 112 ASP T O 1
ATOM 758 N N . LEU A 1 113 ? -29.096 4.874 0.306 1.00 39.25 113 LEU T N 1
ATOM 759 C CA . LEU A 1 113 ? -28.824 3.679 -0.491 1.00 39.45 113 LEU T CA 1
ATOM 760 C C . LEU A 1 113 ? -27.509 3.028 -0.075 1.00 38.43 113 LEU T C 1
ATOM 761 O O . LEU A 1 113 ? -26.732 2.552 -0.912 1.00 37.66 113 LEU T O 1
ATOM 766 N N . LEU A 1 114 ? -27.274 2.997 1.230 1.00 38.56 114 LEU T N 1
ATOM 767 C CA . LEU A 1 114 ? -26.019 2.494 1.758 1.00 37.85 114 LEU T CA 1
ATOM 768 C C . LEU A 1 114 ? -25.984 0.969 1.809 1.00 38.80 114 LEU T C 1
ATOM 769 O O . LEU A 1 114 ? -26.940 0.319 2.251 1.00 40.19 114 LEU T O 1
ATOM 774 N N . SER A 1 115 ? -24.874 0.413 1.329 1.00 38.12 115 SER T N 1
ATOM 775 C CA . SER A 1 115 ? -24.632 -1.023 1.362 1.00 38.95 115 SER T CA 1
ATOM 776 C C . SER A 1 115 ? -24.173 -1.406 2.751 1.00 39.30 115 SER T C 1
ATOM 777 O O . SER A 1 115 ? -23.858 -0.534 3.570 1.00 39.00 115 SER T O 1
ATOM 780 N N . SER A 1 116 ? -24.122 -2.705 3.017 1.00 40.20 116 SER T N 1
ATOM 781 C CA . SER A 1 116 ? -23.754 -3.193 4.340 1.00 40.76 116 SER T CA 1
ATOM 782 C C . SER A 1 116 ? -22.365 -2.721 4.763 1.00 39.49 116 SER T C 1
ATOM 783 O O . SER A 1 116 ? -22.163 -2.328 5.915 1.00 39.33 116 SER T O 1
ATOM 786 N N . LYS A 1 117 ? -21.422 -2.739 3.823 1.00 38.62 117 LYS T N 1
ATOM 787 C CA . LYS A 1 117 ? -20.111 -2.120 4.032 1.00 37.65 117 LYS T CA 1
ATOM 788 C C . LYS A 1 117 ? -19.508 -1.581 2.736 1.00 36.47 117 LYS T C 1
ATOM 789 O O . LYS A 1 117 ? -19.644 -2.193 1.671 1.00 36.74 117 LYS T O 1
ATOM 795 N N . TYR A 1 118 ? -18.846 -0.430 2.846 1.00 35.38 118 TYR T N 1
ATOM 796 C CA . TYR A 1 118 ? -18.141 0.187 1.724 1.00 34.27 118 TYR T CA 1
ATOM 797 C C . TYR A 1 118 ? -16.618 0.122 1.908 1.00 33.88 118 TYR T C 1
ATOM 798 O O . TYR A 1 118 ? -16.076 0.647 2.887 1.00 33.75 118 TYR T O 1
ATOM 807 N N . PHE A 1 119 ? -15.939 -0.516 0.955 1.00 33.62 119 PHE T N 1
ATOM 808 C CA . PHE A 1 119 ? -14.486 -0.684 0.996 1.00 33.52 119 PHE T CA 1
ATOM 809 C C . PHE A 1 119 ? -13.809 0.152 -0.085 1.00 32.71 119 PHE T C 1
ATOM 810 O O . PHE A 1 119 ? -14.220 0.126 -1.250 1.00 32.48 119 PHE T O 1
ATOM 818 N N . GLU A 1 120 ? -12.758 0.870 0.299 1.00 32.38 120 GLU T N 1
ATOM 819 C CA . GLU A 1 120 ? -11.952 1.612 -0.660 1.00 31.88 120 GLU T CA 1
ATOM 820 C C . GLU A 1 120 ? -10.504 1.167 -0.614 1.00 32.29 120 GLU T C 1
ATOM 821 O O . GLU A 1 120 ? -9.991 0.824 0.447 1.00 33.30 120 GLU T O 1
ATOM 827 N N . VAL A 1 121 ? -9.855 1.170 -1.775 1.00 31.98 121 VAL T N 1
ATOM 828 C CA . VAL A 1 121 ? -8.486 0.677 -1.905 1.00 32.51 121 VAL T CA 1
ATOM 829 C C . VAL A 1 121 ? -7.655 1.604 -2.794 1.00 32.06 121 VAL T C 1
ATOM 830 O O . VAL A 1 121 ? -8.116 2.018 -3.859 1.00 31.66 121 VAL T O 1
ATOM 834 N N . ASP A 1 122 ? -6.436 1.922 -2.353 1.00 32.35 122 ASP T N 1
ATOM 835 C CA . ASP A 1 122 ? -5.489 2.719 -3.146 1.00 32.15 122 ASP T CA 1
ATOM 836 C C . ASP A 1 122 ? -4.083 2.585 -2.571 1.00 32.99 122 ASP T C 1
ATOM 837 O O . ASP A 1 122 ? -3.903 1.998 -1.504 1.00 33.64 122 ASP T O 1
ATOM 842 N N . PHE A 1 123 ? -3.091 3.124 -3.278 1.00 32.99 123 PHE T N 1
ATOM 843 C CA . PHE A 1 123 ? -1.727 3.223 -2.755 1.00 34.14 123 PHE T CA 1
ATOM 844 C C . PHE A 1 123 ? -1.717 3.904 -1.379 1.00 34.24 123 PHE T C 1
ATOM 845 O O . PHE A 1 123 ? -2.496 4.834 -1.144 1.00 33.18 123 PHE T O 1
ATOM 853 N N . PRO A 1 124 ? -0.832 3.452 -0.467 1.00 35.59 124 PRO T N 1
ATOM 854 C CA . PRO A 1 124 ? -0.757 4.049 0.872 1.00 36.22 124 PRO T CA 1
ATOM 855 C C . PRO A 1 124 ? -0.640 5.577 0.836 1.00 35.84 124 PRO T C 1
ATOM 856 O O . PRO A 1 124 ? -1.332 6.268 1.577 1.00 35.57 124 PRO T O 1
ATOM 860 N N . MET A 1 125 ? 0.223 6.083 -0.033 1.00 36.31 125 MET T N 1
ATOM 861 C CA . MET A 1 125 ? 0.409 7.510 -0.232 1.00 36.43 125 MET T CA 1
ATOM 862 C C . MET A 1 125 ? -0.928 8.235 -0.442 1.00 34.32 125 MET T C 1
ATOM 863 O O . MET A 1 125 ? -1.187 9.272 0.165 1.00 34.28 125 MET T O 1
ATOM 868 N N . ILE A 1 126 ? -1.770 7.672 -1.299 1.00 32.88 126 ILE T N 1
ATOM 869 C CA . ILE A 1 126 ? -3.070 8.252 -1.613 1.00 31.06 126 ILE T CA 1
ATOM 870 C C . ILE A 1 126 ? -3.994 8.180 -0.399 1.00 30.74 126 ILE T C 1
ATOM 871 O O . ILE A 1 126 ? -4.600 9.179 -0.010 1.00 30.30 126 ILE T O 1
ATOM 876 N N . VAL A 1 127 ? -4.062 7.002 0.213 1.00 31.05 127 VAL T N 1
ATOM 877 C CA . VAL A 1 127 ? -4.851 6.789 1.427 1.00 30.96 127 VAL T CA 1
ATOM 878 C C . VAL A 1 127 ? -4.474 7.766 2.556 1.00 31.78 127 VAL T C 1
ATOM 879 O O . VAL A 1 127 ? -5.357 8.328 3.206 1.00 31.24 127 VAL T O 1
ATOM 883 N N . THR A 1 128 ? -3.173 7.991 2.750 1.00 32.98 128 THR T N 1
ATOM 884 C CA . THR A 1 128 ? -2.670 8.973 3.724 1.00 34.25 128 THR T CA 1
ATOM 885 C C . THR A 1 128 ? -3.248 10.375 3.495 1.00 33.91 128 THR T C 1
ATOM 886 O O . THR A 1 128 ? -3.625 11.053 4.450 1.00 33.93 128 THR T O 1
ATOM 890 N N . ARG A 1 129 ? -3.314 10.797 2.230 1.00 33.85 129 ARG T N 1
ATOM 891 C CA . ARG A 1 129 ? -3.961 12.061 1.855 1.00 33.75 129 ARG T CA 1
ATOM 892 C C . ARG A 1 129 ? -5.440 12.075 2.231 1.00 33.17 129 ARG T C 1
ATOM 893 O O . ARG A 1 129 ? -5.971 13.101 2.657 1.00 33.06 129 ARG T O 1
ATOM 901 N N . LYS A 1 130 ? -6.094 10.929 2.064 1.00 32.87 130 LYS T N 1
ATOM 902 C CA . LYS A 1 130 ? -7.525 10.827 2.281 1.00 32.71 130 LYS T CA 1
ATOM 903 C C . LYS A 1 130 ? -7.872 10.690 3.759 1.00 33.72 130 LYS T C 1
ATOM 904 O O . LYS A 1 130 ? -8.935 11.135 4.189 1.00 33.77 130 LYS T O 1
ATOM 910 N N . LEU A 1 131 ? -6.975 10.083 4.531 1.00 34.94 131 LEU T N 1
ATOM 911 C CA . LEU A 1 131 ? -7.180 9.910 5.967 1.00 35.73 131 LEU T CA 1
ATOM 912 C C . LEU A 1 131 ? -6.979 11.214 6.726 1.00 36.68 131 LEU T C 1
ATOM 913 O O . LEU A 1 131 ? -7.661 11.472 7.718 1.00 37.06 131 LEU T O 1
ATOM 918 N N . HIS A 1 132 ? -6.047 12.034 6.250 1.00 37.31 132 HIS T N 1
ATOM 919 C CA . HIS A 1 132 ? -5.859 13.380 6.778 1.00 38.31 132 HIS T CA 1
ATOM 920 C C . HIS A 1 132 ? -7.139 14.202 6.619 1.00 37.56 132 HIS T C 1
ATOM 921 O O . HIS A 1 132 ? -7.632 14.773 7.588 1.00 38.56 132 HIS T O 1
ATOM 928 N N . SER A 1 133 ? -7.677 14.247 5.402 1.00 36.38 133 SER T N 1
ATOM 929 C CA . SER A 1 133 ? -8.905 14.988 5.117 1.00 35.87 133 SER T CA 1
ATOM 930 C C . SER A 1 133 ? -10.086 14.509 5.955 1.00 35.94 133 SER T C 1
ATOM 931 O O . SER A 1 133 ? -10.837 15.320 6.492 1.00 36.43 133 SER T O 1
ATOM 934 N N . ILE A 1 134 ? -10.230 13.194 6.080 1.00 35.88 134 ILE T N 1
ATOM 935 C CA . ILE A 1 134 ? -11.307 12.611 6.867 1.00 36.40 134 ILE T CA 1
ATOM 936 C C . ILE A 1 134 ? -11.179 12.996 8.344 1.00 38.16 134 ILE T C 1
ATOM 937 O O . ILE A 1 134 ? -12.140 13.485 8.936 1.00 38.63 134 ILE T O 1
ATOM 942 N N . LYS A 1 135 ? -9.989 12.798 8.917 1.00 39.58 135 LYS T N 1
ATOM 943 C CA . LYS A 1 135 ? -9.734 13.079 10.336 1.00 41.29 135 LYS T CA 1
ATOM 944 C C . LYS A 1 135 ? -9.856 14.565 10.658 1.00 42.04 135 LYS T C 1
ATOM 945 O O . LYS A 1 135 ? -10.371 14.933 11.714 1.00 42.96 135 LYS T O 1
ATOM 951 N N . CYS A 1 136 ? -9.396 15.412 9.742 1.00 41.85 136 CYS T N 1
ATOM 952 C CA . CYS A 1 136 ? -9.418 16.863 9.956 1.00 42.91 136 CYS T CA 1
ATOM 953 C C . CYS A 1 136 ? -10.810 17.486 9.898 1.00 42.13 136 CYS T C 1
ATOM 954 O O . CYS A 1 136 ? -11.094 18.444 10.610 1.00 43.09 136 CYS T O 1
ATOM 957 N N . LYS A 1 137 ? -11.667 16.945 9.038 1.00 40.61 137 LYS T N 1
ATOM 958 C CA . LYS A 1 137 ? -12.914 17.619 8.678 1.00 39.77 137 LYS T CA 1
ATOM 959 C C . LYS A 1 137 ? -14.152 16.836 9.146 1.00 38.85 137 LYS T C 1
ATOM 960 O O . LYS A 1 137 ? -14.427 15.741 8.650 1.00 37.98 137 LYS T O 1
ATOM 966 N N . PRO A 1 138 ? -14.880 17.386 10.136 1.00 39.07 138 PRO T N 1
ATOM 967 C CA . PRO A 1 138 ? -16.082 16.726 10.674 1.00 38.61 138 PRO T CA 1
ATOM 968 C C . PRO A 1 138 ? -17.168 16.380 9.634 1.00 37.03 138 PRO T C 1
ATOM 969 O O . PRO A 1 138 ? -17.771 15.307 9.739 1.00 36.65 138 PRO T O 1
ATOM 973 N N . PRO A 1 139 ? -17.417 17.262 8.636 1.00 35.96 139 PRO T N 1
ATOM 974 C CA . PRO A 1 139 ? -18.357 16.871 7.581 1.00 34.74 139 PRO T CA 1
ATOM 975 C C . PRO A 1 139 ? -18.056 15.503 6.967 1.00 33.24 139 PRO T C 1
ATOM 976 O O . PRO A 1 139 ? -18.966 14.838 6.467 1.00 32.77 139 PRO T O 1
ATOM 980 N N . LEU A 1 140 ? -16.791 15.097 7.019 1.00 32.42 140 LEU T N 1
ATOM 981 C CA . LEU A 1 140 ? -16.373 13.787 6.547 1.00 31.41 140 LEU T CA 1
ATOM 982 C C . LEU A 1 140 ? -16.450 12.703 7.624 1.00 31.65 140 LEU T C 1
ATOM 983 O O . LEU A 1 140 ? -16.859 11.579 7.343 1.00 31.47 140 LEU T O 1
ATOM 988 N N . SER A 1 141 ? -16.067 13.036 8.851 1.00 32.22 141 SER T N 1
ATOM 989 C CA . SER A 1 141 ? -15.902 12.013 9.884 1.00 32.73 141 SER T CA 1
ATOM 990 C C . SER A 1 141 ? -17.166 11.690 10.668 1.00 33.30 141 SER T C 1
ATOM 991 O O . SER A 1 141 ? -17.338 10.553 11.113 1.00 33.71 141 SER T O 1
ATOM 994 N N . SER A 1 142 ? -18.041 12.678 10.838 1.00 33.59 142 SER T N 1
ATOM 995 C CA . SER A 1 142 ? -19.280 12.479 11.589 1.00 34.47 142 SER T CA 1
ATOM 996 C C . SER A 1 142 ? -20.174 11.408 10.965 1.00 34.48 142 SER T C 1
ATOM 997 O O . SER A 1 142 ? -20.594 10.495 11.674 1.00 35.21 142 SER T O 1
ATOM 1000 N N . PRO A 1 143 ? -20.450 11.497 9.640 1.00 33.93 143 PRO T N 1
ATOM 1001 C CA . PRO A 1 143 ? -21.273 10.467 8.993 1.00 33.97 143 PRO T CA 1
ATOM 1002 C C . PRO A 1 143 ? -20.725 9.048 9.167 1.00 34.34 143 PRO T C 1
ATOM 1003 O O . PRO A 1 143 ? -21.506 8.099 9.275 1.00 35.23 143 PRO T O 1
ATOM 1007 N N . ILE A 1 144 ? -19.401 8.904 9.192 1.00 34.16 144 ILE T N 1
ATOM 1008 C CA . ILE A 1 144 ? -18.783 7.595 9.400 1.00 34.49 144 ILE T CA 1
ATOM 1009 C C . ILE A 1 144 ? -18.982 7.132 10.843 1.00 35.93 144 ILE T C 1
ATOM 1010 O O . ILE A 1 144 ? -19.228 5.951 11.097 1.00 36.48 144 ILE T O 1
ATOM 1015 N N . LEU A 1 145 ? -18.890 8.074 11.779 1.00 36.81 145 LEU T N 1
ATOM 1016 C CA . LEU A 1 145 ? -19.054 7.771 13.199 1.00 38.27 145 LEU T CA 1
ATOM 1017 C C . LEU A 1 145 ? -20.514 7.520 13.583 1.00 39.24 145 LEU T C 1
ATOM 1018 O O . LEU A 1 145 ? -20.790 6.666 14.434 1.00 40.43 145 LEU T O 1
ATOM 1023 N N . GLU A 1 146 ? -21.439 8.253 12.959 1.00 39.00 146 GLU T N 1
ATOM 1024 C CA . GLU A 1 146 ? -22.877 8.048 13.175 1.00 40.17 146 GLU T CA 1
ATOM 1025 C C . GLU A 1 146 ? -23.245 6.589 12.983 1.00 40.22 146 GLU T C 1
ATOM 1026 O O . GLU A 1 146 ? -24.181 6.092 13.601 1.00 41.56 146 GLU T O 1
ATOM 1032 N N . LEU A 1 147 ? -22.491 5.912 12.125 1.00 39.06 147 LEU T N 1
ATOM 1033 C CA . LEU A 1 147 ? -22.766 4.531 11.768 1.00 39.15 147 LEU T CA 1
ATOM 1034 C C . LEU A 1 147 ? -21.761 3.551 12.361 1.00 39.35 147 LEU T C 1
ATOM 1035 O O . LEU A 1 147 ? -21.831 2.348 12.090 1.00 39.88 147 LEU T O 1
ATOM 1040 N N . HIS A 1 148 ? -20.829 4.064 13.161 1.00 39.03 148 HIS T N 1
ATOM 1041 C CA . HIS A 1 148 ? -19.782 3.231 13.736 1.00 39.16 148 HIS T CA 1
ATOM 1042 C C . HIS A 1 148 ? -20.167 2.714 15.123 1.00 41.01 148 HIS T C 1
ATOM 1043 O O . HIS A 1 148 ? -21.041 3.275 15.787 1.00 41.44 148 HIS T O 1
ATOM 1050 N N . SER A 1 149 ? -19.528 1.624 15.538 1.00 42.25 149 SER T N 1
ATOM 1051 C CA . SER A 1 149 ? -19.768 1.041 16.849 1.00 44.60 149 SER T CA 1
ATOM 1052 C C . SER A 1 149 ? -18.982 1.763 17.940 1.00 45.62 149 SER T C 1
ATOM 1053 O O . SER A 1 149 ? -19.270 1.599 19.128 1.00 47.11 149 SER T O 1
ATOM 1056 N N . GLU A 1 150 ? -17.994 2.559 17.537 1.00 45.14 150 GLU T N 1
ATOM 1057 C CA . GLU A 1 150 ? -17.161 3.280 18.494 1.00 46.55 150 GLU T CA 1
ATOM 1058 C C . GLU A 1 150 ? -17.309 4.785 18.299 1.00 46.12 150 GLU T C 1
ATOM 1059 O O . GLU A 1 150 ? -17.772 5.238 17.247 1.00 44.55 150 GLU T O 1
ATOM 1065 N N . ASP A 1 151 ? -16.924 5.549 19.324 1.00 47.68 151 ASP T N 1
ATOM 1066 C CA . ASP A 1 151 ? -16.914 7.017 19.248 1.00 48.03 151 ASP T CA 1
ATOM 1067 C C . ASP A 1 151 ? -15.652 7.555 18.564 1.00 47.36 151 ASP T C 1
ATOM 1068 O O . ASP A 1 151 ? -15.580 8.723 18.195 1.00 46.77 151 ASP T O 1
ATOM 1073 N N . THR A 1 152 ? -14.674 6.675 18.385 1.00 48.07 152 THR T N 1
ATOM 1074 C CA . THR A 1 152 ? -13.381 7.015 17.804 1.00 48.16 152 THR T CA 1
ATOM 1075 C C . THR A 1 152 ? -13.157 6.246 16.505 1.00 47.29 152 THR T C 1
ATOM 1076 O O . THR A 1 152 ? -13.483 5.058 16.419 1.00 47.33 152 THR T O 1
ATOM 1080 N N . LEU A 1 153 ? -12.637 6.943 15.495 1.00 46.90 153 LEU T N 1
ATOM 1081 C CA . LEU A 1 153 ? -12.102 6.299 14.298 1.00 46.79 153 LEU T CA 1
ATOM 1082 C C . LEU A 1 153 ? -10.631 5.999 14.542 1.00 48.45 153 LEU T C 1
ATOM 1083 O O . LEU A 1 153 ? -9.876 6.886 14.953 1.00 49.21 153 LEU T O 1
ATOM 1088 N N . GLN A 1 154 ? -10.228 4.753 14.302 1.00 49.70 154 GLN T N 1
ATOM 1089 C CA . GLN A 1 154 ? -8.829 4.353 14.482 1.00 51.73 154 GLN T CA 1
ATOM 1090 C C . GLN A 1 154 ? -8.150 4.111 13.135 1.00 51.27 154 GLN T C 1
ATOM 1091 O O . GLN A 1 154 ? -8.638 3.336 12.302 1.00 50.49 154 GLN T O 1
ATOM 1097 N N . MET A 1 155 ? -7.016 4.779 12.938 1.00 52.14 155 MET T N 1
ATOM 1098 C CA . MET A 1 155 ? -6.383 4.849 11.625 1.00 52.00 155 MET T CA 1
ATOM 1099 C C . MET A 1 155 ? -4.949 4.291 11.577 1.00 53.38 155 MET T C 1
ATOM 1100 O O . MET A 1 155 ? -4.204 4.581 10.627 1.00 53.08 155 MET T O 1
ATOM 1105 N N . ASP A 1 156 ? -4.573 3.488 12.579 1.00 55.01 156 ASP T N 1
ATOM 1106 C CA . ASP A 1 156 ? -3.231 2.884 12.635 1.00 56.59 156 ASP T CA 1
ATOM 1107 C C . ASP A 1 156 ? -2.807 2.252 11.306 1.00 55.77 156 ASP T C 1
ATOM 1108 O O . ASP A 1 156 ? -3.619 1.637 10.604 1.00 54.79 156 ASP T O 1
ATOM 1113 N N . GLY A 1 157 ? -1.530 2.421 10.969 1.00 56.26 157 GLY T N 1
ATOM 1114 C CA . GLY A 1 157 ? -1.003 2.001 9.675 1.00 55.02 157 GLY T CA 1
ATOM 1115 C C . GLY A 1 157 ? -1.563 2.879 8.571 1.00 52.67 157 GLY T C 1
ATOM 1116 O O . GLY A 1 157 ? -1.754 4.090 8.760 1.00 52.26 157 GLY T O 1
ATOM 1117 N N . HIS A 1 158 ? -1.824 2.261 7.420 1.00 51.00 158 HIS T N 1
ATOM 1118 C CA . HIS A 1 158 ? -2.442 2.937 6.278 1.00 48.17 158 HIS T CA 1
ATOM 1119 C C . HIS A 1 158 ? -3.861 2.407 6.078 1.00 46.40 158 HIS T C 1
ATOM 1120 O O . HIS A 1 158 ? -4.304 2.195 4.943 1.00 45.34 158 HIS T O 1
ATOM 1127 N N . ILE A 1 159 ? -4.563 2.189 7.190 1.00 45.62 159 ILE T N 1
ATOM 1128 C CA . ILE A 1 159 ? -5.914 1.640 7.160 1.00 43.82 159 ILE T CA 1
ATOM 1129 C C . ILE A 1 159 ? -6.845 2.405 8.093 1.00 42.91 159 ILE T C 1
ATOM 1130 O O . ILE A 1 159 ? -6.513 2.657 9.247 1.00 43.91 159 ILE T O 1
ATOM 1135 N N . LEU A 1 160 ? -7.996 2.791 7.557 1.00 41.02 160 LEU T N 1
ATOM 1136 C CA . LEU A 1 160 ? -9.131 3.237 8.342 1.00 40.36 160 LEU T CA 1
ATOM 1137 C C . LEU A 1 160 ? -10.172 2.127 8.285 1.00 40.20 160 LEU T C 1
ATOM 1138 O O . LEU A 1 160 ? -10.616 1.743 7.199 1.00 39.48 160 LEU T O 1
ATOM 1143 N N . ASP A 1 161 ? -10.549 1.610 9.451 1.00 40.80 161 ASP T N 1
ATOM 1144 C CA . ASP A 1 161 ? -11.583 0.588 9.534 1.00 40.82 161 ASP T CA 1
ATOM 1145 C C . ASP A 1 161 ? -12.726 1.030 10.432 1.00 40.61 161 ASP T C 1
ATOM 1146 O O . ASP A 1 161 ? -12.511 1.516 11.541 1.00 41.24 161 ASP T O 1
ATOM 1151 N N . SER A 1 162 ? -13.944 0.869 9.934 1.00 39.80 162 SER T N 1
ATOM 1152 C CA . SER A 1 162 ? -15.140 1.131 10.722 1.00 39.80 162 SER T CA 1
ATOM 1153 C C . SER A 1 162 ? -16.205 0.110 10.351 1.00 40.08 162 SER T C 1
ATOM 1154 O O . SER A 1 162 ? -15.996 -0.713 9.458 1.00 39.94 162 SER T O 1
ATOM 1157 N N . LYS A 1 163 ? -17.339 0.169 11.038 1.00 40.35 163 LYS T N 1
ATOM 1158 C CA . LYS A 1 163 ? -18.431 -0.753 10.797 1.00 40.89 163 LYS T CA 1
ATOM 1159 C C . LYS A 1 163 ? -18.932 -0.748 9.347 1.00 39.89 163 LYS T C 1
ATOM 1160 O O . LYS A 1 163 ? -19.088 -1.807 8.737 1.00 40.36 163 LYS T O 1
ATOM 1166 N N . ARG A 1 164 ? -19.167 0.437 8.791 1.00 38.57 164 ARG T N 1
ATOM 1167 C CA . ARG A 1 164 ? -19.814 0.541 7.486 1.00 37.56 164 ARG T CA 1
ATOM 1168 C C . ARG A 1 164 ? -18.873 0.973 6.367 1.00 36.34 164 ARG T C 1
ATOM 1169 O O . ARG A 1 164 ? -19.217 0.874 5.186 1.00 36.04 164 ARG T O 1
ATOM 1177 N N . TYR A 1 165 ? -17.684 1.438 6.744 1.00 35.88 165 TYR T N 1
ATOM 1178 C CA . TYR A 1 165 ? -16.758 2.078 5.815 1.00 34.60 165 TYR T CA 1
ATOM 1179 C C . TYR A 1 165 ? -15.309 1.754 6.157 1.00 34.71 165 TYR T C 1
ATOM 1180 O O . TYR A 1 165 ? -14.893 1.848 7.317 1.00 35.27 165 TYR T O 1
ATOM 1189 N N . ALA A 1 166 ? -14.545 1.365 5.143 1.00 34.23 166 ALA T N 1
ATOM 1190 C CA . ALA A 1 166 ? -13.125 1.091 5.319 1.00 34.53 166 ALA T CA 1
ATOM 1191 C C . ALA A 1 166 ? -12.311 1.677 4.175 1.00 33.81 166 ALA T C 1
ATOM 1192 O O . ALA A 1 166 ? -12.757 1.680 3.023 1.00 33.10 166 ALA T O 1
ATOM 1194 N N . VAL A 1 167 ? -11.125 2.189 4.507 1.00 34.10 167 VAL T N 1
ATOM 1195 C CA . VAL A 1 167 ? -10.187 2.723 3.511 1.00 33.74 167 VAL T CA 1
ATOM 1196 C C . VAL A 1 167 ? -8.832 2.036 3.675 1.00 34.63 167 VAL T C 1
ATOM 1197 O O . VAL A 1 167 ? -8.157 2.201 4.694 1.00 35.38 167 VAL T O 1
ATOM 1201 N N . ILE A 1 168 ? -8.446 1.256 2.672 1.00 34.64 168 ILE T N 1
ATOM 1202 C CA . ILE A 1 168 ? -7.252 0.421 2.769 1.00 35.73 168 ILE T CA 1
ATOM 1203 C C . ILE A 1 168 ? -6.145 0.890 1.832 1.00 35.37 168 ILE T C 1
ATOM 1204 O O . ILE A 1 168 ? -6.379 1.115 0.648 1.00 34.84 168 ILE T O 1
ATOM 1209 N N . GLY A 1 169 ? -4.944 1.038 2.382 1.00 36.15 169 GLY T N 1
ATOM 1210 C CA . GLY A 1 169 ? -3.749 1.317 1.595 1.00 36.39 169 GLY T CA 1
ATOM 1211 C C . GLY A 1 169 ? -3.069 0.030 1.178 1.00 37.41 169 GLY T C 1
ATOM 1212 O O . GLY A 1 169 ? -2.478 -0.660 2.007 1.00 38.87 169 GLY T O 1
ATOM 1213 N N . ALA A 1 170 ? -3.168 -0.294 -0.109 1.00 37.02 170 ALA T N 1
ATOM 1214 C CA . ALA A 1 170 ? -2.587 -1.516 -0.667 1.00 38.19 170 ALA T CA 1
ATOM 1215 C C . ALA A 1 170 ? -2.230 -1.366 -2.141 1.00 37.87 170 ALA T C 1
ATOM 1216 O O . ALA A 1 170 ? -2.837 -0.578 -2.861 1.00 36.44 170 ALA T O 1
ATOM 1218 N N . ASP A 1 171 ? -1.238 -2.136 -2.576 1.00 39.53 171 ASP T N 1
ATOM 1219 C CA . ASP A 1 171 ? -0.889 -2.259 -3.988 1.00 39.83 171 ASP T CA 1
ATOM 1220 C C . ASP A 1 171 ? -1.744 -3.376 -4.610 1.00 40.03 171 ASP T C 1
ATOM 1221 O O . ASP A 1 171 ? -1.707 -4.527 -4.154 1.00 41.38 171 ASP T O 1
ATOM 1226 N N . LEU A 1 172 ? -2.514 -3.021 -5.640 1.00 38.77 172 LEU T N 1
ATOM 1227 C CA . LEU A 1 172 ? -3.437 -3.947 -6.309 1.00 38.78 172 LEU T CA 1
ATOM 1228 C C . LEU A 1 172 ? -2.723 -5.054 -7.080 1.00 40.40 172 LEU T C 1
ATOM 1229 O O . LEU A 1 172 ? -3.336 -6.058 -7.457 1.00 40.97 172 LEU T O 1
ATOM 1234 N N . ARG A 1 173 ? -1.429 -4.854 -7.320 1.00 41.25 173 ARG T N 1
ATOM 1235 C CA . ARG A 1 173 ? -0.618 -5.783 -8.098 1.00 42.71 173 ARG T CA 1
ATOM 1236 C C . ARG A 1 173 ? -0.049 -6.883 -7.210 1.00 44.91 173 ARG T C 1
ATOM 1237 O O . ARG A 1 173 ? 0.518 -7.862 -7.700 1.00 46.63 173 ARG T O 1
ATOM 1245 N N . ASP A 1 174 ? -0.223 -6.713 -5.902 1.00 45.15 174 ASP T N 1
ATOM 1246 C CA . ASP A 1 174 ? 0.144 -7.717 -4.914 1.00 47.27 174 ASP T CA 1
ATOM 1247 C C . ASP A 1 174 ? -1.135 -8.206 -4.226 1.00 46.99 174 ASP T C 1
ATOM 1248 O O . ASP A 1 174 ? -1.610 -7.596 -3.267 1.00 46.10 174 ASP T O 1
ATOM 1253 N N . LEU A 1 175 ? -1.674 -9.317 -4.723 1.00 48.04 175 LEU T N 1
ATOM 1254 C CA . LEU A 1 175 ? -2.990 -9.802 -4.307 1.00 47.85 175 LEU T CA 1
ATOM 1255 C C . LEU A 1 175 ? -3.039 -10.378 -2.894 1.00 49.16 175 LEU T C 1
ATOM 1256 O O . LEU A 1 175 ? -4.106 -10.394 -2.272 1.00 48.62 175 LEU T O 1
ATOM 1261 N N . SER A 1 176 ? -1.900 -10.848 -2.387 1.00 51.07 176 SER T N 1
ATOM 1262 C CA . SER A 1 176 ? -1.848 -11.401 -1.027 1.00 52.60 176 SER T CA 1
ATOM 1263 C C . SER A 1 176 ? -2.031 -10.307 0.025 1.00 51.23 176 SER T C 1
ATOM 1264 O O . SER A 1 176 ? -2.713 -10.517 1.030 1.00 51.48 176 SER T O 1
ATOM 1267 N N . GLU A 1 177 ? -1.426 -9.145 -0.228 1.00 50.08 177 GLU T N 1
ATOM 1268 C CA . GLU A 1 177 ? -1.587 -7.957 0.611 1.00 48.79 177 GLU T CA 1
ATOM 1269 C C . GLU A 1 177 ? -3.035 -7.467 0.589 1.00 46.72 177 GLU T C 1
ATOM 1270 O O . GLU A 1 177 ? -3.608 -7.152 1.634 1.00 46.26 177 GLU T O 1
ATOM 1276 N N . LEU A 1 178 ? -3.613 -7.416 -0.611 1.00 45.52 178 LEU T N 1
ATOM 1277 C CA . LEU A 1 178 ? -4.995 -6.977 -0.816 1.00 43.84 178 LEU T CA 1
ATOM 1278 C C . LEU A 1 178 ? -6.032 -7.839 -0.084 1.00 44.40 178 LEU T C 1
ATOM 1279 O O . LEU A 1 178 ? -6.845 -7.318 0.685 1.00 43.64 178 LEU T O 1
ATOM 1284 N N . GLU A 1 179 ? -5.998 -9.147 -0.328 1.00 45.89 179 GLU T N 1
ATOM 1285 C CA . GLU A 1 179 ? -6.957 -10.069 0.273 1.00 46.92 179 GLU T CA 1
ATOM 1286 C C . GLU A 1 179 ? -6.885 -10.048 1.798 1.00 47.38 179 GLU T C 1
ATOM 1287 O O . GLU A 1 179 ? -7.920 -9.968 2.467 1.00 46.92 179 GLU T O 1
ATOM 1293 N N . GLU A 1 180 ? -5.666 -10.105 2.334 1.00 48.34 180 GLU T N 1
ATOM 1294 C CA . GLU A 1 180 ? -5.447 -10.092 3.784 1.00 49.24 180 GLU T CA 1
ATOM 1295 C C . GLU A 1 180 ? -6.127 -8.893 4.456 1.00 47.45 180 GLU T C 1
ATOM 1296 O O . GLU A 1 180 ? -6.857 -9.057 5.437 1.00 47.70 180 GLU T O 1
ATOM 1302 N N . LYS A 1 181 ? -5.896 -7.701 3.906 1.00 45.65 181 LYS T N 1
ATOM 1303 C CA . LYS A 1 181 ? -6.378 -6.458 4.504 1.00 44.12 181 LYS T CA 1
ATOM 1304 C C . LYS A 1 181 ? -7.889 -6.259 4.391 1.00 42.91 181 LYS T C 1
ATOM 1305 O O . LYS A 1 181 ? -8.508 -5.733 5.310 1.00 42.45 181 LYS T O 1
ATOM 1311 N N . LEU A 1 182 ? -8.479 -6.672 3.271 1.00 42.48 182 LEU T N 1
ATOM 1312 C CA . LEU A 1 182 ? -9.939 -6.698 3.144 1.00 41.94 182 LEU T CA 1
ATOM 1313 C C . LEU A 1 182 ? -10.576 -7.615 4.201 1.00 43.31 182 LEU T C 1
ATOM 1314 O O . LEU A 1 182 ? -11.571 -7.250 4.838 1.00 42.89 182 LEU T O 1
ATOM 1319 N N . LYS A 1 183 ? -9.985 -8.792 4.395 1.00 44.94 183 LYS T N 1
ATOM 1320 C CA . LYS A 1 183 ? -10.475 -9.745 5.392 1.00 46.68 183 LYS T CA 1
ATOM 1321 C C . LYS A 1 183 ? -10.219 -9.276 6.824 1.00 47.06 183 LYS T C 1
ATOM 1322 O O . LYS A 1 183 ? -11.043 -9.511 7.699 1.00 47.70 183 LYS T O 1
ATOM 1328 N N . LYS A 1 184 ? -9.085 -8.607 7.044 1.00 47.08 184 LYS T N 1
ATOM 1329 C CA . LYS A 1 184 ? -8.815 -7.861 8.283 1.00 47.35 184 LYS T CA 1
ATOM 1330 C C . LYS A 1 184 ? -9.927 -6.861 8.593 1.00 45.93 184 LYS T C 1
ATOM 1331 O O . LYS A 1 184 ? -10.304 -6.683 9.749 1.00 46.53 184 LYS T O 1
ATOM 1337 N N . CYS A 1 185 ? -10.436 -6.205 7.553 1.00 44.34 185 CYS T N 1
ATOM 1338 C CA . CYS A 1 185 ? -11.548 -5.272 7.685 1.00 43.38 185 CYS T CA 1
ATOM 1339 C C . CYS A 1 185 ? -12.884 -6.008 7.568 1.00 44.03 185 CYS T C 1
ATOM 1340 O O . CYS A 1 185 ? -13.926 -5.406 7.291 1.00 42.95 185 CYS T O 1
ATOM 1343 N N . ASN A 1 186 ? -12.822 -7.320 7.793 1.00 45.95 186 ASN T N 1
ATOM 1344 C CA . ASN A 1 186 ? -13.981 -8.216 7.838 1.00 47.30 186 ASN T CA 1
ATOM 1345 C C . ASN A 1 186 ? -14.904 -8.155 6.617 1.00 46.64 186 ASN T C 1
ATOM 1346 O O . ASN A 1 186 ? -16.131 -8.096 6.745 1.00 46.89 186 ASN T O 1
ATOM 1351 N N . MET A 1 187 ? -14.295 -8.178 5.436 1.00 46.11 187 MET T N 1
ATOM 1352 C CA . MET A 1 187 ? -15.030 -8.419 4.206 1.00 45.98 187 MET T CA 1
ATOM 1353 C C . MET A 1 187 ? -15.534 -9.857 4.204 1.00 47.75 187 MET T C 1
ATOM 1354 O O . MET A 1 187 ? -14.775 -10.791 4.482 1.00 48.97 187 MET T O 1
ATOM 1359 N N . ASN A 1 188 ? -16.821 -10.018 3.908 1.00 48.01 188 ASN T N 1
ATOM 1360 C CA . ASN A 1 188 ? -17.461 -11.324 3.854 1.00 49.90 188 ASN T CA 1
ATOM 1361 C C . ASN A 1 188 ? -17.518 -11.833 2.423 1.00 50.11 188 ASN T C 1
ATOM 1362 O O . ASN A 1 188 ? -18.008 -11.154 1.522 1.00 49.15 188 ASN T O 1
ATOM 1367 N N . THR A 1 189 ? -17.008 -13.041 2.235 1.00 51.65 189 THR T N 1
ATOM 1368 C CA . THR A 1 189 ? -17.000 -13.703 0.939 1.00 52.16 189 THR T CA 1
ATOM 1369 C C . THR A 1 189 ? -18.405 -14.078 0.451 1.00 52.92 189 THR T C 1
ATOM 1370 O O . THR A 1 189 ? -18.662 -14.088 -0.756 1.00 53.03 189 THR T O 1
ATOM 1374 N N . GLN A 1 190 ? -19.312 -14.359 1.386 1.00 53.67 190 GLN T N 1
ATOM 1375 C CA . GLN A 1 190 ? -20.654 -14.836 1.041 1.00 54.77 190 GLN T CA 1
ATOM 1376 C C . GLN A 1 190 ? -21.692 -13.758 0.706 1.00 53.04 190 GLN T C 1
ATOM 1377 O O . GLN A 1 190 ? -22.764 -14.072 0.192 1.00 54.17 190 GLN T O 1
ATOM 1383 N N . LEU A 1 191 ? -21.388 -12.498 0.988 1.00 50.48 191 LEU T N 1
ATOM 1384 C CA . LEU A 1 191 ? -22.258 -11.414 0.544 1.00 48.87 191 LEU T CA 1
ATOM 1385 C C . LEU A 1 191 ? -22.068 -11.129 -0.946 1.00 47.81 191 LEU T C 1
ATOM 1386 O O . LEU A 1 191 ? -20.964 -11.297 -1.474 1.00 47.32 191 LEU T O 1
ATOM 1391 N N . PRO A 1 192 ? -23.148 -10.713 -1.636 1.00 47.57 192 PRO T N 1
ATOM 1392 C CA . PRO A 1 192 ? -23.007 -10.210 -3.003 1.00 46.43 192 PRO T CA 1
ATOM 1393 C C . PRO A 1 192 ? -22.106 -8.976 -3.005 1.00 43.91 192 PRO T C 1
ATOM 1394 O O . PRO A 1 192 ? -22.175 -8.163 -2.086 1.00 42.86 192 PRO T O 1
ATOM 1398 N N . THR A 1 193 ? -21.250 -8.848 -4.013 1.00 42.98 193 THR T N 1
ATOM 1399 C CA . THR A 1 193 ? -20.235 -7.801 -3.990 1.00 40.88 193 THR T CA 1
ATOM 1400 C C . THR A 1 193 ? -20.018 -7.158 -5.354 1.00 39.90 193 THR T C 1
ATOM 1401 O O . THR A 1 193 ? -19.777 -7.845 -6.347 1.00 40.51 193 THR T O 1
ATOM 1405 N N . LEU A 1 194 ? -20.122 -5.8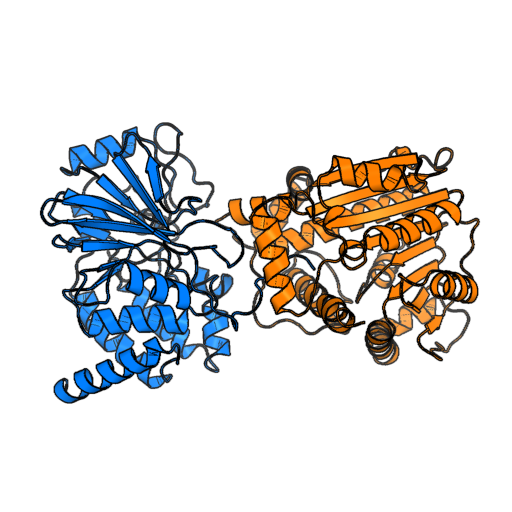32 -5.384 1.00 38.27 194 LEU T N 1
ATOM 1406 C CA . LEU A 1 194 ? -19.781 -5.046 -6.559 1.00 37.27 194 LEU T CA 1
ATOM 1407 C C . LEU A 1 194 ? -18.363 -4.481 -6.423 1.00 36.16 194 LEU T C 1
ATOM 1408 O O . LEU A 1 194 ? -18.033 -3.833 -5.420 1.00 35.13 194 LEU T O 1
ATOM 1413 N N . LEU A 1 195 ? -17.530 -4.727 -7.432 1.00 36.17 195 LEU T N 1
ATOM 1414 C CA . LEU A 1 195 ? -16.177 -4.169 -7.451 1.00 35.28 195 LEU T CA 1
ATOM 1415 C C . LEU A 1 195 ? -16.062 -3.129 -8.550 1.00 34.39 195 LEU T C 1
ATOM 1416 O O . LEU A 1 195 ? -16.609 -3.307 -9.639 1.00 35.03 195 LEU T O 1
ATOM 1421 N N . ILE A 1 196 ? -15.355 -2.041 -8.257 1.00 33.22 196 ILE T N 1
ATOM 1422 C CA . ILE A 1 196 ? -15.277 -0.901 -9.170 1.00 32.29 196 ILE T CA 1
ATOM 1423 C C . ILE A 1 196 ? -13.833 -0.555 -9.537 1.00 32.01 196 ILE T C 1
ATOM 1424 O O . ILE A 1 196 ? -13.017 -0.287 -8.659 1.00 31.92 196 ILE T O 1
ATOM 1429 N N . ALA A 1 197 ? -13.533 -0.573 -10.835 1.00 32.18 197 ALA T N 1
ATOM 1430 C CA . ALA A 1 197 ? -12.255 -0.098 -11.349 1.00 32.16 197 ALA T CA 1
ATOM 1431 C C . ALA A 1 197 ? -12.501 1.044 -12.330 1.00 32.03 197 ALA T C 1
ATOM 1432 O O . ALA A 1 197 ? -12.626 0.839 -13.547 1.00 32.65 197 ALA T O 1
ATOM 1434 N N . GLU A 1 198 ? -12.583 2.250 -11.776 1.00 31.50 198 GLU T N 1
ATOM 1435 C CA . GLU A 1 198 ? -12.824 3.456 -12.548 1.00 31.25 198 GLU T CA 1
ATOM 1436 C C . GLU A 1 198 ? -11.491 4.079 -12.945 1.00 31.07 198 GLU T C 1
ATOM 1437 O O . GLU A 1 198 ? -10.881 4.815 -12.166 1.00 30.41 198 GLU T O 1
ATOM 1443 N N . CYS A 1 199 ? -11.059 3.769 -14.167 1.00 31.88 199 CYS T N 1
ATOM 1444 C CA . CYS A 1 199 ? -9.778 4.222 -14.742 1.00 32.31 199 CYS T CA 1
ATOM 1445 C C . CYS A 1 199 ? -8.583 3.822 -13.863 1.00 32.51 199 CYS T C 1
ATOM 1446 O O . CYS A 1 199 ? -7.868 4.680 -13.328 1.00 32.44 199 CYS T O 1
ATOM 1449 N N . VAL A 1 200 ? -8.386 2.510 -13.715 1.00 33.07 200 VAL T N 1
ATOM 1450 C CA . VAL A 1 200 ? -7.363 1.953 -12.817 1.00 33.30 200 VAL T CA 1
ATOM 1451 C C . VAL A 1 200 ? -6.602 0.784 -13.447 1.00 34.30 200 VAL T C 1
ATOM 1452 O O . VAL A 1 200 ? -5.371 0.740 -13.391 1.00 34.80 200 VAL T O 1
ATOM 1456 N N . LEU A 1 201 ? -7.339 -0.150 -14.047 1.00 34.57 201 LEU T N 1
ATOM 1457 C CA . LEU A 1 201 ? -6.751 -1.364 -14.617 1.00 35.65 201 LEU T CA 1
ATOM 1458 C C . LEU A 1 201 ? -5.660 -1.084 -15.649 1.00 36.29 201 LEU T C 1
ATOM 1459 O O . LEU A 1 201 ? -4.709 -1.863 -15.777 1.00 37.50 201 LEU T O 1
ATOM 1464 N N . VAL A 1 202 ? -5.799 0.035 -16.363 1.00 35.52 202 VAL T N 1
ATOM 1465 C CA . VAL A 1 202 ? -4.887 0.414 -17.448 1.00 36.04 202 VAL T CA 1
ATOM 1466 C C . VAL A 1 202 ? -3.493 0.847 -16.956 1.00 36.27 202 VAL T C 1
ATOM 1467 O O . VAL A 1 202 ? -2.560 0.996 -17.754 1.00 36.83 202 VAL T O 1
ATOM 1471 N N . TYR A 1 203 ? -3.356 1.036 -15.647 1.00 35.81 203 TYR T N 1
ATOM 1472 C CA . TYR A 1 203 ? -2.081 1.451 -15.065 1.00 36.30 203 TYR T CA 1
ATOM 1473 C C . TYR A 1 203 ? -1.195 0.280 -14.630 1.00 37.65 203 TYR T C 1
ATOM 1474 O O . TYR A 1 203 ? -0.049 0.481 -14.214 1.00 38.57 203 TYR T O 1
ATOM 1483 N N . MET A 1 204 ? -1.722 -0.939 -14.738 1.00 37.97 204 MET T N 1
ATOM 1484 C CA . MET A 1 204 ? -0.928 -2.145 -14.486 1.00 39.41 204 MET T CA 1
ATOM 1485 C C . MET A 1 204 ? -0.810 -3.043 -15.732 1.00 40.40 204 MET T C 1
ATOM 1486 O O . MET A 1 204 ? -1.594 -2.914 -16.674 1.00 39.98 204 MET T O 1
ATOM 1491 N N . THR A 1 205 ? 0.175 -3.940 -15.737 1.00 41.75 205 THR T N 1
ATOM 1492 C CA . THR A 1 205 ? 0.360 -4.874 -16.853 1.00 43.15 205 THR T CA 1
ATOM 1493 C C . THR A 1 205 ? -0.912 -5.692 -17.114 1.00 42.94 205 THR T C 1
ATOM 1494 O O . THR A 1 205 ? -1.696 -5.918 -16.190 1.00 42.41 205 THR T O 1
ATOM 1498 N N . PRO A 1 206 ? -1.127 -6.122 -18.376 1.00 43.57 206 PRO T N 1
ATOM 1499 C CA . PRO A 1 206 ? -2.246 -7.001 -18.732 1.00 43.85 206 PRO T CA 1
ATOM 1500 C C . PRO A 1 206 ? -2.352 -8.230 -17.831 1.00 44.79 206 PRO T C 1
ATOM 1501 O O . PRO A 1 206 ? -3.456 -8.613 -17.453 1.00 44.29 206 PRO T O 1
ATOM 1505 N N . GLU A 1 207 ? -1.211 -8.824 -17.487 1.00 46.19 207 GLU T N 1
ATOM 1506 C CA . GLU A 1 207 ? -1.173 -10.000 -16.624 1.00 47.68 207 GLU T CA 1
ATOM 1507 C C . GLU A 1 207 ? -1.594 -9.688 -15.185 1.00 46.55 207 GLU T C 1
ATOM 1508 O O . GLU A 1 207 ? -2.265 -10.500 -14.540 1.00 47.12 207 GLU T O 1
ATOM 1514 N N . GLN A 1 208 ? -1.204 -8.511 -14.693 1.00 45.13 208 GLN T N 1
ATOM 1515 C CA . GLN A 1 208 ? -1.527 -8.082 -13.331 1.00 43.88 208 GLN T CA 1
ATOM 1516 C C . GLN A 1 208 ? -3.009 -7.746 -13.153 1.00 42.53 208 GLN T C 1
ATOM 1517 O O . GLN A 1 208 ? -3.610 -8.091 -12.129 1.00 42.19 208 GLN T O 1
ATOM 1523 N N . SER A 1 209 ? -3.589 -7.076 -14.151 1.00 41.68 209 SER T N 1
ATOM 1524 C CA . SER A 1 209 ? -5.018 -6.754 -14.144 1.00 40.68 209 SER T CA 1
ATOM 1525 C C . SER A 1 209 ? -5.880 -7.993 -14.383 1.00 41.88 209 SER T C 1
ATOM 1526 O O . SER A 1 209 ? -7.041 -8.034 -13.976 1.00 41.50 209 SER T O 1
ATOM 1529 N N . ALA A 1 210 ? -5.306 -8.998 -15.042 1.00 43.68 210 ALA T N 1
ATOM 1530 C CA . ALA A 1 210 ? -5.975 -10.287 -15.226 1.00 45.26 210 ALA T CA 1
ATOM 1531 C C . ALA A 1 210 ? -6.025 -11.042 -13.906 1.00 45.92 210 ALA T C 1
ATOM 1532 O O . ALA A 1 210 ? -7.062 -11.596 -13.546 1.00 46.36 210 ALA T O 1
ATOM 1534 N N . ASN A 1 211 ? -4.899 -11.056 -13.194 1.00 46.25 211 ASN T N 1
ATOM 1535 C CA . ASN A 1 211 ? -4.814 -11.658 -11.869 1.00 46.94 211 ASN T CA 1
ATOM 1536 C C . ASN A 1 211 ? -5.852 -11.066 -10.917 1.00 45.31 211 ASN T C 1
ATOM 1537 O O . ASN A 1 211 ? -6.540 -11.802 -10.206 1.00 45.95 211 ASN T O 1
ATOM 1542 N N . LEU A 1 212 ? -5.963 -9.738 -10.923 1.00 43.18 212 LEU T N 1
ATOM 1543 C CA . LEU A 1 212 ? -6.932 -9.031 -10.096 1.00 41.65 212 LEU T CA 1
ATOM 1544 C C . LEU A 1 212 ? -8.371 -9.426 -10.432 1.00 41.91 212 LEU T C 1
ATOM 1545 O O . LEU A 1 212 ? -9.150 -9.763 -9.535 1.00 41.91 212 LEU T O 1
ATOM 1550 N N . LEU A 1 213 ? -8.715 -9.385 -11.719 1.00 42.13 213 LEU T N 1
ATOM 1551 C CA . LEU A 1 213 ? -10.041 -9.800 -12.181 1.00 42.83 213 LEU T CA 1
ATOM 1552 C C . LEU A 1 213 ? -10.346 -11.260 -11.833 1.00 45.00 213 LEU T C 1
ATOM 1553 O O . LEU A 1 213 ? -11.455 -11.586 -11.399 1.00 45.35 213 LEU T O 1
ATOM 1558 N N . LYS A 1 214 ? -9.350 -12.122 -12.026 1.00 46.65 214 LYS T N 1
ATOM 1559 C CA . LYS A 1 214 ? -9.458 -13.543 -11.723 1.00 49.29 214 LYS T CA 1
ATOM 1560 C C . LYS A 1 214 ? -9.773 -13.739 -10.237 1.00 49.35 214 LYS T C 1
ATOM 1561 O O . LYS A 1 214 ? -10.712 -14.459 -9.881 1.00 50.35 214 LYS T O 1
ATOM 1567 N N . TRP A 1 215 ? -8.992 -13.079 -9.384 1.00 48.37 215 TRP T N 1
ATOM 1568 C CA . TRP A 1 215 ? -9.149 -13.173 -7.938 1.00 48.50 215 TRP T CA 1
ATOM 1569 C C . TRP A 1 215 ? -10.531 -12.698 -7.500 1.00 47.75 215 TRP T C 1
ATOM 1570 O O . TRP A 1 215 ? -11.162 -13.324 -6.647 1.00 48.64 215 TRP T O 1
ATOM 1581 N N . ALA A 1 216 ? -10.995 -11.598 -8.089 1.00 46.35 216 ALA T N 1
ATOM 1582 C CA . ALA A 1 216 ? -12.317 -11.057 -7.780 1.00 45.74 216 ALA T CA 1
ATOM 1583 C C . ALA A 1 216 ? -13.407 -12.058 -8.136 1.00 47.57 216 ALA T C 1
ATOM 1584 O O . ALA A 1 216 ? -14.327 -12.282 -7.352 1.00 47.95 216 ALA T O 1
ATOM 1586 N N . ALA A 1 217 ? -13.284 -12.667 -9.314 1.00 49.05 217 ALA T N 1
ATOM 1587 C CA . ALA A 1 217 ? -14.220 -13.702 -9.765 1.00 51.30 217 ALA T CA 1
ATOM 1588 C C . ALA A 1 217 ? -14.173 -14.972 -8.911 1.00 53.34 217 ALA T C 1
ATOM 1589 O O . ALA A 1 217 ? -15.186 -15.649 -8.753 1.00 54.95 217 ALA T O 1
ATOM 1591 N N . ASN A 1 218 ? -13.003 -15.289 -8.363 1.00 53.80 218 ASN T N 1
ATOM 1592 C CA . ASN A 1 218 ? -12.845 -16.488 -7.539 1.00 55.91 218 ASN T CA 1
ATOM 1593 C C . ASN A 1 218 ? -13.288 -16.312 -6.091 1.00 55.66 218 ASN T C 1
ATOM 1594 O O . ASN A 1 218 ? -13.608 -17.288 -5.414 1.00 57.47 218 ASN T O 1
ATOM 1599 N N . SER A 1 219 ? -13.315 -15.066 -5.625 1.00 53.64 219 SER T N 1
ATOM 1600 C CA . SER A 1 219 ? -13.577 -14.777 -4.216 1.00 53.37 219 SER T CA 1
ATOM 1601 C C . SER A 1 219 ? -15.059 -14.756 -3.860 1.00 53.61 219 SER T C 1
ATOM 1602 O O . SER A 1 219 ? -15.431 -15.027 -2.715 1.00 54.26 219 SER T O 1
ATOM 1605 N N . PHE A 1 220 ? -15.900 -14.445 -4.841 1.00 53.31 220 PHE T N 1
ATOM 1606 C CA . PHE A 1 220 ? -17.329 -14.289 -4.599 1.00 53.66 220 PHE T CA 1
ATOM 1607 C C . PHE A 1 220 ? -18.151 -15.172 -5.522 1.00 55.58 220 PHE T C 1
ATOM 1608 O O . PHE A 1 220 ? -17.956 -15.150 -6.734 1.00 55.65 220 PHE T O 1
ATOM 1616 N N . GLU A 1 221 ? -19.068 -15.945 -4.944 1.00 57.58 221 GLU T N 1
ATOM 1617 C CA . GLU A 1 221 ? -20.024 -16.723 -5.731 1.00 59.84 221 GLU T CA 1
ATOM 1618 C C . GLU A 1 221 ? -21.015 -15.796 -6.453 1.00 58.80 221 GLU T C 1
ATOM 1619 O O . GLU A 1 221 ? -21.450 -16.094 -7.569 1.00 60.06 221 GLU T O 1
ATOM 1625 N N . ARG A 1 222 ? -21.352 -14.674 -5.815 1.00 56.79 222 ARG T N 1
ATOM 1626 C CA . ARG A 1 222 ? -22.217 -13.649 -6.411 1.00 55.45 222 ARG T CA 1
ATOM 1627 C C . ARG A 1 222 ? -21.507 -12.294 -6.422 1.00 52.60 222 ARG T C 1
ATOM 1628 O O . ARG A 1 222 ? -21.231 -11.719 -5.365 1.00 51.31 222 ARG T O 1
ATOM 1636 N N . ALA A 1 223 ? -21.207 -11.799 -7.625 1.00 51.54 223 ALA T N 1
ATOM 1637 C CA . ALA A 1 223 ? -20.394 -10.593 -7.786 1.00 49.01 223 ALA T CA 1
ATOM 1638 C C . ALA A 1 223 ? -20.687 -9.783 -9.058 1.00 48.23 223 ALA T C 1
ATOM 1639 O O . ALA A 1 223 ? -21.294 -10.288 -10.005 1.00 49.43 223 ALA T O 1
ATOM 1641 N N . MET A 1 224 ? -20.255 -8.518 -9.049 1.00 46.04 224 MET T N 1
ATOM 1642 C CA . MET A 1 224 ? -20.308 -7.649 -10.218 1.00 45.14 224 MET T CA 1
ATOM 1643 C C . MET A 1 224 ? -19.016 -6.845 -10.344 1.00 43.38 224 MET T C 1
ATOM 1644 O O . MET A 1 224 ? -18.385 -6.516 -9.341 1.00 42.69 224 MET T O 1
ATOM 1649 N N . PHE A 1 225 ? -18.630 -6.532 -11.579 1.00 42.95 225 PHE T N 1
ATOM 1650 C CA . PHE A 1 225 ? -17.442 -5.726 -11.831 1.00 41.55 225 PHE T CA 1
ATOM 1651 C C . PHE A 1 225 ? -17.714 -4.606 -12.829 1.00 40.62 225 PHE T C 1
ATOM 1652 O O . PHE A 1 225 ? -18.179 -4.855 -13.938 1.00 41.51 225 PHE T O 1
ATOM 1660 N N . ILE A 1 226 ? -17.418 -3.374 -12.428 1.00 39.11 226 ILE T N 1
ATOM 1661 C CA . ILE A 1 226 ? -17.501 -2.228 -13.330 1.00 38.39 226 ILE T CA 1
ATOM 1662 C C . ILE A 1 226 ? -16.095 -1.802 -13.727 1.00 37.85 226 ILE T C 1
ATOM 1663 O O . ILE A 1 226 ? -15.269 -1.502 -12.865 1.00 37.32 226 ILE T O 1
ATOM 1668 N N . ASN A 1 227 ? -15.828 -1.790 -15.030 1.00 38.49 227 ASN T N 1
ATOM 1669 C CA . ASN A 1 227 ? -14.547 -1.319 -15.554 1.00 38.15 227 ASN T CA 1
ATOM 1670 C C . ASN A 1 227 ? -14.697 -0.175 -16.552 1.00 37.57 227 ASN T C 1
ATOM 1671 O O . ASN A 1 227 ? -15.205 -0.363 -17.661 1.00 38.47 227 ASN T O 1
ATOM 1676 N N . TYR A 1 228 ? -14.246 1.006 -16.144 1.00 36.30 228 TYR T N 1
ATOM 1677 C CA . TYR A 1 228 ? -14.190 2.162 -17.019 1.00 35.85 228 TYR T CA 1
ATOM 1678 C C . TYR A 1 228 ? -12.737 2.447 -17.383 1.00 35.70 228 TYR T C 1
ATOM 1679 O O . TYR A 1 228 ? -11.897 2.611 -16.500 1.00 35.09 228 TYR T O 1
ATOM 1688 N N . GLU A 1 229 ? -12.446 2.499 -18.682 1.00 36.48 229 GLU T N 1
ATOM 1689 C CA . GLU A 1 229 ? -11.104 2.861 -19.170 1.00 36.54 229 GLU T CA 1
ATOM 1690 C C . GLU A 1 229 ? -11.050 3.122 -20.672 1.00 36.57 229 GLU T C 1
ATOM 1691 O O . GLU A 1 229 ? -12.085 3.234 -21.325 1.00 37.00 229 GLU T O 1
ATOM 1697 N N . GLN A 1 230 ? -9.829 3.221 -21.199 1.00 36.37 230 GLN T N 1
ATOM 1698 C CA . GLN A 1 230 ? -9.577 3.467 -22.623 1.00 36.65 230 GLN T CA 1
ATOM 1699 C C . GLN A 1 230 ? -10.026 2.311 -23.512 1.00 37.52 230 GLN T C 1
ATOM 1700 O O . GLN A 1 230 ? -10.069 1.165 -23.071 1.00 38.28 230 GLN T O 1
ATOM 1706 N N . VAL A 1 231 ? -10.359 2.623 -24.762 1.00 37.77 231 VAL T N 1
ATOM 1707 C CA . VAL A 1 231 ? -10.751 1.617 -25.757 1.00 38.68 231 VAL T CA 1
ATOM 1708 C C . VAL A 1 231 ? -10.362 2.112 -27.152 1.00 39.40 231 VAL T C 1
ATOM 1709 O O . VAL A 1 231 ? -10.114 3.307 -27.332 1.00 38.91 231 VAL T O 1
ATOM 1713 N N . ASN A 1 232 ? -10.306 1.194 -28.125 1.00 40.60 232 ASN T N 1
ATOM 1714 C CA . ASN A 1 232 ? -9.933 1.504 -29.513 1.00 41.25 232 ASN T CA 1
ATOM 1715 C C . ASN A 1 232 ? -8.610 2.249 -29.615 1.00 40.79 232 ASN T C 1
ATOM 1716 O O . ASN A 1 232 ? -8.468 3.158 -30.431 1.00 40.92 232 ASN T O 1
ATOM 1721 N N . MET A 1 233 ? -7.648 1.852 -28.783 1.00 40.48 233 MET T N 1
ATOM 1722 C CA . MET A 1 233 ? -6.377 2.568 -28.638 1.00 40.08 233 MET T CA 1
ATOM 1723 C C . MET A 1 233 ? -5.371 2.286 -29.751 1.00 41.52 233 MET T C 1
ATOM 1724 O O . MET A 1 233 ? -4.292 2.884 -29.786 1.00 41.50 233 MET T O 1
ATOM 1729 N N . GLY A 1 234 ? -5.731 1.384 -30.662 1.00 42.94 234 GLY T N 1
ATOM 1730 C CA . GLY A 1 234 ? -4.847 0.996 -31.752 1.00 44.29 234 GLY T CA 1
ATOM 1731 C C . GLY A 1 234 ? -4.839 1.948 -32.934 1.00 44.65 234 GLY T C 1
ATOM 1732 O O . GLY A 1 234 ? -4.783 1.500 -34.079 1.00 46.32 234 GLY T O 1
ATOM 1733 N N . ASP A 1 235 ? -4.891 3.255 -32.663 1.00 43.19 235 ASP T N 1
ATOM 1734 C CA . ASP A 1 235 ? -4.788 4.280 -33.713 1.00 43.42 235 ASP T CA 1
ATOM 1735 C C . ASP A 1 235 ? -3.860 5.441 -33.343 1.00 42.38 235 ASP T C 1
ATOM 1736 O O . ASP A 1 235 ? -3.191 5.398 -32.312 1.00 41.68 235 ASP T O 1
ATOM 1741 N N . ARG A 1 236 ? -3.822 6.469 -34.190 1.00 42.46 236 ARG T N 1
ATOM 1742 C CA . ARG A 1 236 ? -2.945 7.622 -33.982 1.00 41.91 236 ARG T CA 1
ATOM 1743 C C . ARG A 1 236 ? -3.316 8.400 -32.724 1.00 40.35 236 ARG T C 1
ATOM 1744 O O . ARG A 1 236 ? -2.441 8.821 -31.964 1.00 39.88 236 ARG T O 1
ATOM 1752 N N . PHE A 1 237 ? -4.616 8.583 -32.513 1.00 39.58 237 PHE T N 1
ATOM 1753 C CA . PHE A 1 237 ? -5.108 9.267 -31.336 1.00 38.19 237 PHE T CA 1
ATOM 1754 C C . PHE A 1 237 ? -4.599 8.577 -30.069 1.00 37.68 237 PHE T C 1
ATOM 1755 O O . PHE A 1 237 ? -4.041 9.229 -29.179 1.00 37.05 237 PHE T O 1
ATOM 1763 N N . GLY A 1 238 ? -4.775 7.257 -30.006 1.00 38.16 238 GLY T N 1
ATOM 1764 C CA . GLY A 1 238 ? -4.383 6.476 -28.833 1.00 37.75 238 GLY T CA 1
ATOM 1765 C C . GLY A 1 238 ? -2.889 6.518 -28.595 1.00 38.22 238 GLY T C 1
ATOM 1766 O O . GLY A 1 238 ? -2.430 6.569 -27.454 1.00 37.61 238 GLY T O 1
ATOM 1767 N N . GLN A 1 239 ? -2.138 6.506 -29.689 1.00 39.60 239 GLN T N 1
ATOM 1768 C CA . GLN A 1 239 ? -0.687 6.592 -29.655 1.00 40.52 239 GLN T CA 1
ATOM 1769 C C . GLN A 1 239 ? -0.182 7.931 -29.128 1.00 39.96 239 GLN T C 1
ATOM 1770 O O . GLN A 1 239 ? 0.805 7.976 -28.396 1.00 40.07 239 GLN T O 1
ATOM 1776 N N . ILE A 1 240 ? -0.859 9.014 -29.503 1.00 39.58 240 ILE T N 1
ATOM 1777 C CA . ILE A 1 240 ? -0.477 10.354 -29.061 1.00 39.23 240 ILE T CA 1
ATOM 1778 C C . ILE A 1 240 ? -0.746 10.492 -27.571 1.00 38.21 240 ILE T C 1
ATOM 1779 O O . ILE A 1 240 ? 0.033 11.117 -26.847 1.00 38.30 240 ILE T O 1
ATOM 1784 N N . MET A 1 241 ? -1.837 9.877 -27.123 1.00 37.50 241 MET T N 1
ATOM 1785 C CA . MET A 1 241 ? -2.181 9.830 -25.706 1.00 36.58 241 MET T CA 1
ATOM 1786 C C . MET A 1 241 ? -1.100 9.107 -24.909 1.00 37.10 241 MET T C 1
ATOM 1787 O O . MET A 1 241 ? -0.625 9.628 -23.907 1.00 36.84 241 MET T O 1
ATOM 1792 N N . ILE A 1 242 ? -0.705 7.920 -25.365 1.00 38.30 242 ILE T N 1
ATOM 1793 C CA . ILE A 1 242 ? 0.385 7.173 -24.739 1.00 39.42 242 ILE T CA 1
ATOM 1794 C C . ILE A 1 242 ? 1.634 8.043 -24.588 1.00 40.65 242 ILE T C 1
ATOM 1795 O O . ILE A 1 242 ? 2.201 8.124 -23.502 1.00 40.92 242 ILE T O 1
ATOM 1800 N N . GLU A 1 243 ? 2.036 8.710 -25.666 1.00 42.01 243 GLU T N 1
ATOM 1801 C CA . GLU A 1 243 ? 3.213 9.579 -25.651 1.00 43.56 243 GLU T CA 1
ATOM 1802 C C . GLU A 1 243 ? 3.037 10.783 -24.717 1.00 42.79 243 GLU T C 1
ATOM 1803 O O . GLU A 1 243 ? 3.970 11.158 -23.999 1.00 43.30 243 GLU T O 1
ATOM 1809 N N . ASN A 1 244 ? 1.843 11.374 -24.730 1.00 41.88 244 ASN T N 1
ATOM 1810 C CA . ASN A 1 244 ? 1.527 12.521 -23.873 1.00 41.31 244 ASN T CA 1
ATOM 1811 C C . ASN A 1 244 ? 1.580 12.217 -22.382 1.00 40.77 244 ASN T C 1
ATOM 1812 O O . ASN A 1 244 ? 2.062 13.029 -21.593 1.00 40.98 244 ASN T O 1
ATOM 1817 N N . LEU A 1 245 ? 1.090 11.045 -21.997 1.00 40.51 245 LEU T N 1
ATOM 1818 C CA . LEU A 1 245 ? 1.084 10.660 -20.589 1.00 40.35 245 LEU T CA 1
ATOM 1819 C C . LEU A 1 245 ? 2.480 10.298 -20.088 1.00 41.84 245 LEU T C 1
ATOM 1820 O O . LEU A 1 245 ? 2.758 10.388 -18.895 1.00 41.79 245 LEU T O 1
ATOM 1825 N N . ARG A 1 246 ? 3.358 9.922 -21.013 1.00 43.60 246 ARG T N 1
ATOM 1826 C CA . ARG A 1 246 ? 4.758 9.644 -20.701 1.00 45.58 246 ARG T CA 1
ATOM 1827 C C . ARG A 1 246 ? 5.586 10.904 -20.406 1.00 46.63 246 ARG T C 1
ATOM 1828 O O . ARG A 1 246 ? 6.619 10.829 -19.733 1.00 47.81 246 ARG T O 1
ATOM 1836 N N . ARG A 1 247 ? 5.131 12.051 -20.912 1.00 46.64 247 ARG T N 1
ATOM 1837 C CA . ARG A 1 247 ? 5.705 13.355 -20.556 1.00 47.74 247 ARG T CA 1
ATOM 1838 C C . ARG A 1 247 ? 5.417 13.646 -19.090 1.00 47.07 247 ARG T C 1
ATOM 1839 O O . ARG A 1 247 ? 6.177 14.342 -18.419 1.00 48.10 247 ARG T O 1
ATOM 1847 N N . ARG A 1 248 ? 4.298 13.101 -18.620 1.00 45.60 248 ARG T N 1
ATOM 1848 C CA . ARG A 1 248 ? 3.819 13.236 -17.256 1.00 44.80 248 ARG T CA 1
ATOM 1849 C C . ARG A 1 248 ? 4.304 12.030 -16.422 1.00 45.12 248 ARG T C 1
ATOM 1850 O O . ARG A 1 248 ? 3.714 11.692 -15.384 1.00 44.09 248 ARG T O 1
ATOM 1858 N N . GLN A 1 249 ? 5.389 11.404 -16.894 1.00 46.28 249 GLN T N 1
ATOM 1859 C CA . GLN A 1 249 ? 6.030 10.235 -16.258 1.00 46.91 249 GLN T CA 1
ATOM 1860 C C . GLN A 1 249 ? 5.050 9.102 -15.925 1.00 45.78 249 GLN T C 1
ATOM 1861 O O . GLN A 1 249 ? 5.200 8.402 -14.910 1.00 45.96 249 GLN T O 1
ATOM 1867 N N . CYS A 1 250 ? 4.061 8.916 -16.796 1.00 44.45 250 CYS T N 1
ATOM 1868 C CA . CYS A 1 250 ? 2.982 7.977 -16.536 1.00 43.14 250 CYS T CA 1
ATOM 1869 C C . CYS A 1 250 ? 2.712 7.072 -17.737 1.00 43.01 250 CYS T C 1
ATOM 1870 O O . CYS A 1 250 ? 2.043 7.465 -18.685 1.00 42.41 250 CYS T O 1
ATOM 1873 N N . ASP A 1 251 ? 3.249 5.858 -17.678 1.00 43.76 251 ASP T N 1
ATOM 1874 C CA . ASP A 1 251 ? 3.079 4.862 -18.725 1.00 44.15 251 ASP T CA 1
ATOM 1875 C C . ASP A 1 251 ? 1.791 4.066 -18.505 1.00 43.19 251 ASP T C 1
ATOM 1876 O O . ASP A 1 251 ? 1.456 3.700 -17.371 1.00 42.76 251 ASP T O 1
ATOM 1881 N N . LEU A 1 252 ? 1.065 3.817 -19.593 1.00 42.84 252 LEU T N 1
ATOM 1882 C CA . LEU A 1 252 ? -0.151 3.011 -19.548 1.00 42.05 252 LEU T CA 1
ATOM 1883 C C . LEU A 1 252 ? 0.194 1.538 -19.754 1.00 43.31 252 LEU T C 1
ATOM 1884 O O . LEU A 1 252 ? 0.131 1.024 -20.872 1.00 44.32 252 LEU T O 1
ATOM 1889 N N . ALA A 1 253 ? 0.557 0.864 -18.667 1.00 43.69 253 ALA T N 1
ATOM 1890 C CA . ALA A 1 253 ? 1.107 -0.493 -18.736 1.00 45.40 253 ALA T CA 1
ATOM 1891 C C . ALA A 1 253 ? 0.169 -1.544 -19.360 1.00 45.95 253 ALA T C 1
ATOM 1892 O O . ALA A 1 253 ? 0.635 -2.558 -19.883 1.00 47.23 253 ALA T O 1
ATOM 1894 N N . GLY A 1 254 ? -1.139 -1.287 -19.325 1.00 45.04 254 GLY T N 1
ATOM 1895 C CA . GLY A 1 254 ? -2.119 -2.218 -19.881 1.00 45.88 254 GLY T CA 1
ATOM 1896 C C . GLY A 1 254 ? -2.935 -1.738 -21.073 1.00 45.96 254 GLY T C 1
ATOM 1897 O O . GLY A 1 254 ? -4.136 -2.001 -21.138 1.00 45.69 254 GLY T O 1
ATOM 1898 N N . VAL A 1 255 ? -2.298 -1.056 -22.026 1.00 46.57 255 VAL T N 1
ATOM 1899 C CA . VAL A 1 255 ? -2.998 -0.596 -23.239 1.00 46.81 255 VAL T CA 1
ATOM 1900 C C . VAL A 1 255 ? -3.318 -1.717 -24.222 1.00 48.55 255 VAL T C 1
ATOM 1901 O O . VAL A 1 255 ? -4.274 -1.604 -24.998 1.00 48.62 255 VAL T O 1
ATOM 1905 N N . GLU A 1 256 ? -2.519 -2.785 -24.198 1.00 50.14 256 GLU T N 1
ATOM 1906 C CA . GLU A 1 256 ? -2.736 -3.931 -25.085 1.00 51.94 256 GLU T CA 1
ATOM 1907 C C . GLU A 1 256 ? -4.119 -4.548 -24.876 1.00 51.76 256 GLU T C 1
ATOM 1908 O O . GLU A 1 256 ? -4.659 -5.199 -25.769 1.00 52.85 256 GLU T O 1
ATOM 1914 N N . THR A 1 257 ? -4.690 -4.317 -23.698 1.00 50.60 257 THR T N 1
ATOM 1915 C CA . THR A 1 257 ? -6.033 -4.787 -23.376 1.00 50.71 257 THR T CA 1
ATOM 1916 C C . THR A 1 257 ? -7.113 -3.793 -23.825 1.00 49.66 257 THR T C 1
ATOM 1917 O O . THR A 1 257 ? -8.307 -4.110 -23.797 1.00 49.95 257 THR T O 1
ATOM 1921 N N . CYS A 1 258 ? -6.690 -2.597 -24.239 1.00 48.71 258 CYS T N 1
ATOM 1922 C CA . CYS A 1 258 ? -7.617 -1.555 -24.692 1.00 47.61 258 CYS T CA 1
ATOM 1923 C C . CYS A 1 258 ? -7.757 -1.544 -26.213 1.00 48.51 258 CYS T C 1
ATOM 1924 O O . CYS A 1 258 ? -7.720 -0.484 -26.843 1.00 48.13 258 CYS T O 1
ATOM 1927 N N . LYS A 1 259 ? -7.935 -2.725 -26.801 1.00 49.79 259 LYS T N 1
ATOM 1928 C CA . LYS A 1 259 ? -7.961 -2.851 -28.258 1.00 50.90 259 LYS T CA 1
ATOM 1929 C C . LYS A 1 259 ? -9.315 -2.473 -28.862 1.00 50.61 259 LYS T C 1
ATOM 1930 O O . LYS A 1 259 ? -9.374 -1.767 -29.870 1.00 50.92 259 LYS T O 1
ATOM 1936 N N . SER A 1 260 ? -10.389 -2.958 -28.244 1.00 50.18 260 SER T N 1
ATOM 1937 C CA . SER A 1 260 ? -11.750 -2.816 -28.770 1.00 50.15 260 SER T CA 1
ATOM 1938 C C . SER A 1 260 ? -12.760 -3.237 -27.711 1.00 49.54 260 SER T C 1
ATOM 1939 O O . SER A 1 260 ? -12.389 -3.834 -26.704 1.00 49.07 260 SER T O 1
ATOM 1942 N N . LEU A 1 261 ? -14.033 -2.925 -27.950 1.00 49.61 261 LEU T N 1
ATOM 1943 C CA . LEU A 1 261 ? -15.122 -3.333 -27.067 1.00 49.44 261 LEU T CA 1
ATOM 1944 C C . LEU A 1 261 ? -15.205 -4.849 -26.945 1.00 51.17 261 LEU T C 1
ATOM 1945 O O . LEU A 1 261 ? -15.561 -5.366 -25.886 1.00 50.81 261 LEU T O 1
ATOM 1950 N N . GLU A 1 262 ? -14.881 -5.548 -28.033 1.00 53.01 262 GLU T N 1
ATOM 1951 C CA . GLU A 1 262 ? -14.912 -7.011 -28.063 1.00 55.17 262 GLU T CA 1
ATOM 1952 C C . GLU A 1 262 ? -13.841 -7.632 -27.172 1.00 54.72 262 GLU T C 1
ATOM 1953 O O . GLU A 1 262 ? -14.118 -8.594 -26.447 1.00 55.50 262 GLU T O 1
ATOM 1959 N N . SER A 1 263 ? -12.628 -7.083 -27.224 1.00 53.52 263 SER T N 1
ATOM 1960 C CA . SER A 1 263 ? -11.534 -7.577 -26.391 1.00 53.10 263 SER T CA 1
ATOM 1961 C C . SER A 1 263 ? -11.779 -7.255 -24.915 1.00 51.34 263 SER T C 1
ATOM 1962 O O . SER A 1 263 ? -11.355 -8.006 -24.032 1.00 51.72 263 SER T O 1
ATOM 1965 N N . GLN A 1 264 ? -12.477 -6.151 -24.660 1.00 49.58 264 GLN T N 1
ATOM 1966 C CA . GLN A 1 264 ? -12.820 -5.745 -23.293 1.00 48.02 264 GLN T CA 1
ATOM 1967 C C . GLN A 1 264 ? -13.846 -6.680 -22.639 1.00 48.68 264 GLN T C 1
ATOM 1968 O O . GLN A 1 264 ? -13.751 -6.977 -21.451 1.00 48.25 264 GLN T O 1
ATOM 1974 N N . LYS A 1 265 ? -14.822 -7.132 -23.421 1.00 49.87 265 LYS T N 1
ATOM 1975 C CA . LYS A 1 265 ? -15.798 -8.111 -22.958 1.00 50.89 265 LYS T CA 1
ATOM 1976 C C . LYS A 1 265 ? -15.152 -9.490 -22.803 1.00 52.16 265 LYS T C 1
ATOM 1977 O O . LYS A 1 265 ? -15.447 -10.220 -21.854 1.00 52.64 265 LYS T O 1
ATOM 1983 N N . GLU A 1 266 ? -14.265 -9.829 -23.737 1.00 52.67 266 GLU T N 1
ATOM 1984 C CA . GLU A 1 266 ? -13.515 -11.082 -23.694 1.00 53.85 266 GLU T CA 1
ATOM 1985 C C . GLU A 1 266 ? -12.518 -11.125 -22.531 1.00 52.35 266 GLU T C 1
ATOM 1986 O O . GLU A 1 266 ? -12.289 -12.187 -21.951 1.00 53.49 266 GLU T O 1
ATOM 1992 N N . ARG A 1 267 ? -11.935 -9.978 -22.186 1.00 49.64 267 ARG T N 1
ATOM 1993 C CA . ARG A 1 267 ? -11.051 -9.910 -21.024 1.00 48.21 267 ARG T CA 1
ATOM 1994 C C . ARG A 1 267 ? -11.807 -10.303 -19.750 1.00 47.57 267 ARG T C 1
ATOM 1995 O O . ARG A 1 267 ? -11.263 -10.984 -18.878 1.00 48.18 267 ARG T O 1
ATOM 2003 N N . LEU A 1 268 ? -13.067 -9.892 -19.660 1.00 46.44 268 LEU T N 1
ATOM 2004 C CA . LEU A 1 268 ? -13.867 -10.144 -18.467 1.00 45.67 268 LEU T CA 1
ATOM 2005 C C . LEU A 1 268 ? -14.344 -11.588 -18.378 1.00 47.61 268 LEU T C 1
ATOM 2006 O O . LEU A 1 268 ? -14.328 -12.182 -17.299 1.00 47.94 268 LEU T O 1
ATOM 2011 N N . LEU A 1 269 ? -14.755 -12.148 -19.513 1.00 48.83 269 LEU T N 1
ATOM 2012 C CA . LEU A 1 269 ? -15.296 -13.504 -19.553 1.00 50.83 269 LEU T CA 1
ATOM 2013 C C . LEU A 1 269 ? -14.212 -14.563 -19.359 1.00 51.82 269 LEU T C 1
ATOM 2014 O O . LEU A 1 269 ? -14.425 -15.551 -18.655 1.00 53.18 269 LEU T O 1
ATOM 2019 N N . SER A 1 270 ? -13.054 -14.341 -19.977 1.00 51.11 270 SER T N 1
ATOM 2020 C CA . SER A 1 270 ? -11.906 -15.236 -19.849 1.00 52.06 270 SER T CA 1
ATOM 2021 C C . SER A 1 270 ? -11.381 -15.289 -18.427 1.00 50.84 270 SER T C 1
ATOM 2022 O O . SER A 1 270 ? -10.757 -16.268 -18.026 1.00 51.96 270 SER T O 1
ATOM 2025 N N . ASN A 1 271 ? -11.627 -14.224 -17.674 1.00 48.48 271 ASN T N 1
ATOM 2026 C CA . ASN A 1 271 ? -11.126 -14.125 -16.311 1.00 47.53 271 ASN T CA 1
ATOM 2027 C C . ASN A 1 271 ? -12.187 -14.330 -15.219 1.00 47.44 271 ASN T C 1
ATOM 2028 O O . ASN A 1 271 ? -12.165 -13.671 -14.178 1.00 46.02 271 ASN T O 1
ATOM 2033 N N . GLY A 1 272 ? -13.112 -15.255 -15.481 1.00 49.31 272 GLY T N 1
ATOM 2034 C CA . GLY A 1 272 ? -14.000 -15.805 -14.450 1.00 50.05 272 GLY T CA 1
ATOM 2035 C C . GLY A 1 272 ? -15.425 -15.285 -14.341 1.00 49.40 272 GLY T C 1
ATOM 2036 O O . GLY A 1 272 ? -16.137 -15.626 -13.391 1.00 49.87 272 GLY T O 1
ATOM 2037 N N . TRP A 1 273 ? -15.854 -14.478 -15.308 1.00 48.40 273 TRP T N 1
ATOM 2038 C CA . TRP A 1 273 ? -17.182 -13.869 -15.257 1.00 47.62 273 TRP T CA 1
ATOM 2039 C C . TRP A 1 273 ? -18.117 -14.491 -16.290 1.00 49.61 273 TRP T C 1
ATOM 2040 O O . TRP A 1 273 ? -17.672 -14.971 -17.329 1.00 50.73 273 TRP T O 1
ATOM 2051 N N . GLU A 1 274 ? -19.411 -14.494 -15.982 1.00 50.15 274 GLU T N 1
ATOM 2052 C CA . GLU A 1 274 ? -20.402 -15.225 -16.770 1.00 52.49 274 GLU T CA 1
ATOM 2053 C C . GLU A 1 274 ? -21.044 -14.404 -17.886 1.00 52.19 274 GLU T C 1
ATOM 2054 O O . GLU A 1 274 ? -21.333 -14.931 -18.962 1.00 53.92 274 GLU T O 1
ATOM 2060 N N . THR A 1 275 ? -21.286 -13.123 -17.615 1.00 50.16 275 THR T N 1
ATOM 2061 C CA . THR A 1 275 ? -21.811 -12.198 -18.617 1.00 49.73 275 THR T CA 1
ATOM 2062 C C . THR A 1 275 ? -20.927 -10.974 -18.642 1.00 47.23 275 THR T C 1
ATOM 2063 O O . THR A 1 275 ? -20.287 -10.656 -17.643 1.00 45.82 275 THR T O 1
ATOM 2067 N N . ALA A 1 276 ? -20.900 -10.293 -19.783 1.00 46.96 276 ALA T N 1
ATOM 2068 C CA . ALA A 1 276 ? -20.175 -9.042 -19.929 1.00 44.83 276 ALA T CA 1
ATOM 2069 C C . ALA A 1 276 ? -20.851 -8.159 -20.974 1.00 45.06 276 ALA T C 1
ATOM 2070 O O . ALA A 1 276 ? -21.388 -8.659 -21.972 1.00 46.69 276 ALA T O 1
ATOM 2072 N N . SER A 1 277 ? -20.832 -6.850 -20.726 1.00 43.21 277 SER T N 1
ATOM 2073 C CA . SER A 1 277 ? -21.331 -5.865 -21.680 1.00 43.41 277 SER T CA 1
ATOM 2074 C C . SER A 1 277 ? -20.365 -4.703 -21.725 1.00 41.77 277 SER T C 1
ATOM 2075 O O . SER A 1 277 ? -19.722 -4.382 -20.724 1.00 40.41 277 SER T O 1
ATOM 2078 N N . ALA A 1 278 ? -20.267 -4.064 -22.884 1.00 42.18 278 ALA T N 1
ATOM 2079 C CA . ALA A 1 278 ? -19.449 -2.872 -23.013 1.00 40.72 278 ALA T CA 1
ATOM 2080 C C . ALA A 1 278 ? -20.022 -1.918 -24.052 1.00 41.28 278 ALA T C 1
ATOM 2081 O O . ALA A 1 278 ? -20.503 -2.340 -25.108 1.00 43.08 278 ALA T O 1
ATOM 2083 N N . VAL A 1 279 ? -19.990 -0.630 -23.732 1.00 39.93 279 VAL T N 1
ATOM 2084 C CA . VAL A 1 279 ? -20.349 0.411 -24.684 1.00 40.18 279 VAL T CA 1
ATOM 2085 C C . VAL A 1 279 ? -19.254 1.451 -24.650 1.00 38.70 279 VAL T C 1
ATOM 2086 O O . VAL A 1 279 ? -18.681 1.709 -23.592 1.00 37.15 279 VAL T O 1
ATOM 2090 N N . ASP A 1 280 ? -18.940 2.036 -25.802 1.00 39.50 280 ASP T N 1
ATOM 2091 C CA . ASP A 1 280 ? -18.036 3.174 -25.798 1.00 38.48 280 ASP T CA 1
ATOM 2092 C C . ASP A 1 280 ? -18.773 4.393 -25.238 1.00 37.89 280 ASP T C 1
ATOM 2093 O O . ASP A 1 280 ? -20.000 4.496 -25.342 1.00 38.44 280 ASP T O 1
ATOM 2098 N N . MET A 1 281 ? -18.011 5.281 -24.607 1.00 36.75 281 MET T N 1
ATOM 2099 C CA . MET A 1 281 ? -18.557 6.430 -23.896 1.00 36.20 281 MET T CA 1
ATOM 2100 C C . MET A 1 281 ? -19.469 7.326 -24.733 1.00 37.13 281 MET T C 1
ATOM 2101 O O . MET A 1 281 ? -20.406 7.930 -24.202 1.00 36.94 281 MET T O 1
ATOM 2106 N N . MET A 1 282 ? -19.203 7.397 -26.034 1.00 38.20 282 MET T N 1
ATOM 2107 C CA . MET A 1 282 ? -20.028 8.196 -26.927 1.00 39.63 282 MET T CA 1
ATOM 2108 C C . MET A 1 282 ? -21.378 7.524 -27.165 1.00 41.52 282 MET T C 1
ATOM 2109 O O . MET A 1 282 ? -22.419 8.181 -27.141 1.00 41.95 282 MET T O 1
ATOM 2114 N N . GLU A 1 283 ? -21.354 6.212 -27.387 1.00 43.02 283 GLU T N 1
ATOM 2115 C CA . GLU A 1 283 ? -22.577 5.434 -27.500 1.00 45.39 283 GLU T CA 1
ATOM 2116 C C . GLU A 1 283 ? -23.431 5.683 -26.254 1.00 45.30 283 GLU T C 1
ATOM 2117 O O . GLU A 1 283 ? -24.636 5.912 -26.360 1.00 46.46 283 GLU T O 1
ATOM 2123 N N . LEU A 1 284 ? -22.788 5.683 -25.085 1.00 44.10 284 LEU T N 1
ATOM 2124 C CA . LEU A 1 284 ? -23.468 5.982 -23.829 1.00 44.10 284 LEU T CA 1
ATOM 2125 C C . LEU A 1 284 ? -24.012 7.406 -23.800 1.00 44.29 284 LEU T C 1
ATOM 2126 O O . LEU A 1 284 ? -25.132 7.634 -23.328 1.00 45.09 284 LEU T O 1
ATOM 2131 N N . TYR A 1 285 ? -23.212 8.351 -24.294 1.00 43.87 285 TYR T N 1
ATOM 2132 C CA . TYR A 1 285 ? -23.594 9.765 -24.340 1.00 44.11 285 TYR T CA 1
ATOM 2133 C C . TYR A 1 285 ? -24.880 9.954 -25.150 1.00 46.43 285 TYR T C 1
ATOM 2134 O O . TYR A 1 285 ? -25.809 10.628 -24.703 1.00 46.84 285 TYR T O 1
ATOM 2143 N N . ASN A 1 286 ? -24.935 9.335 -26.328 1.00 48.24 286 ASN T N 1
ATOM 2144 C CA . ASN A 1 286 ? -26.107 9.437 -27.195 1.00 50.88 286 ASN T CA 1
ATOM 2145 C C . ASN A 1 286 ? -27.317 8.633 -26.706 1.00 52.72 286 ASN T C 1
ATOM 2146 O O . ASN A 1 286 ? -28.421 8.813 -27.216 1.00 54.59 286 ASN T O 1
ATOM 2151 N N . ARG A 1 287 ? -27.106 7.758 -25.720 1.00 52.68 287 ARG T N 1
ATOM 2152 C CA . ARG A 1 287 ? -28.196 6.991 -25.102 1.00 54.63 287 ARG T CA 1
ATOM 2153 C C . ARG A 1 287 ? -28.687 7.638 -23.805 1.00 54.18 287 ARG T C 1
ATOM 2154 O O . ARG A 1 287 ? -29.488 7.044 -23.078 1.00 54.87 287 ARG T O 1
ATOM 2162 N N . LEU A 1 288 ? -28.199 8.843 -23.510 1.00 53.40 288 LEU T N 1
ATOM 2163 C CA . LEU A 1 288 ? -28.614 9.565 -22.305 1.00 53.23 288 LEU T CA 1
ATOM 2164 C C . LEU A 1 288 ? -30.055 10.054 -22.444 1.00 55.36 288 LEU T C 1
ATOM 2165 O O . LEU A 1 288 ? -30.515 10.283 -23.562 1.00 56.85 288 LEU T O 1
ATOM 2170 N N . PRO A 1 289 ? -30.780 10.197 -21.314 1.00 55.88 289 PRO T N 1
ATOM 2171 C CA . PRO A 1 289 ? -32.146 10.721 -21.387 1.00 58.13 289 PRO T CA 1
ATOM 2172 C C . PRO A 1 289 ? -32.142 12.158 -21.905 1.00 58.64 289 PRO T C 1
ATOM 2173 O O . PRO A 1 289 ? -31.340 12.971 -21.440 1.00 57.06 289 PRO T O 1
ATOM 2177 N N . ARG A 1 290 ? -33.026 12.460 -22.857 1.00 61.06 290 ARG T N 1
ATOM 2178 C CA . ARG A 1 290 ? -33.036 13.769 -23.524 1.00 62.08 290 ARG T CA 1
ATOM 2179 C C . ARG A 1 290 ? -33.090 14.959 -22.561 1.00 61.53 290 ARG T C 1
ATOM 2180 O O . ARG A 1 290 ? -32.453 15.988 -22.806 1.00 61.01 290 ARG T O 1
ATOM 2188 N N . ALA A 1 291 ? -33.843 14.814 -21.471 1.00 61.92 291 ALA T N 1
ATOM 2189 C CA . ALA A 1 291 ? -33.927 15.853 -20.441 1.00 61.42 291 ALA T CA 1
ATOM 2190 C C . ALA A 1 291 ? -32.570 16.135 -19.778 1.00 58.80 291 ALA T C 1
ATOM 2191 O O . ALA A 1 291 ? -32.260 17.288 -19.456 1.00 58.44 291 ALA T O 1
ATOM 2193 N N . GLU A 1 292 ? -31.770 15.087 -19.583 1.00 57.13 292 GLU T N 1
ATOM 2194 C CA . GLU A 1 292 ? -30.425 15.233 -19.026 1.00 54.80 292 GLU T CA 1
ATOM 2195 C C . GLU A 1 292 ? -29.477 15.916 -20.007 1.00 54.00 292 GLU T C 1
ATOM 2196 O O . GLU A 1 292 ? -28.771 16.862 -19.642 1.00 53.00 292 GLU T O 1
ATOM 2202 N N . VAL A 1 293 ? -29.477 15.437 -21.250 1.00 54.32 293 VAL T 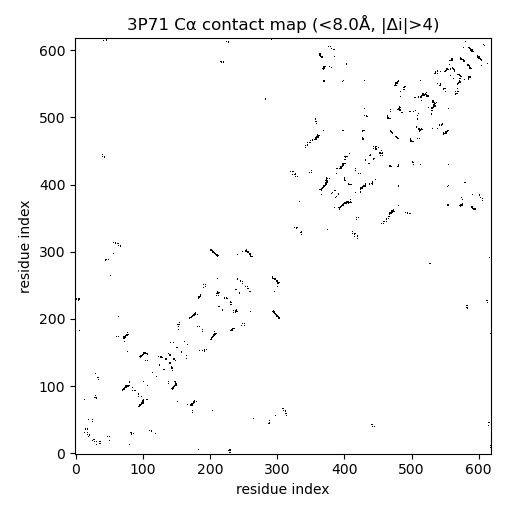N 1
ATOM 2203 C CA . VAL A 1 293 ? -28.699 16.040 -22.322 1.00 53.77 293 VAL T CA 1
ATOM 2204 C C . VAL A 1 293 ? -28.968 17.545 -22.379 1.00 54.19 293 VAL T C 1
ATOM 2205 O O . VAL A 1 293 ? -28.035 18.347 -22.409 1.00 53.34 293 VAL T O 1
ATOM 2209 N N . SER A 1 294 ? -30.249 17.914 -22.363 1.00 55.57 294 SER T N 1
ATOM 2210 C CA . SER A 1 294 ? -30.680 19.309 -22.472 1.00 56.33 294 SER T CA 1
ATOM 2211 C C . SER A 1 294 ? -30.144 20.192 -21.343 1.00 54.84 294 SER T C 1
ATOM 2212 O O . SER A 1 294 ? -29.727 21.324 -21.588 1.00 54.94 294 SER T O 1
ATOM 2215 N N . ARG A 1 295 ? -30.156 19.662 -20.118 1.00 53.47 295 ARG T N 1
ATOM 2216 C CA . ARG A 1 295 ? -29.630 20.354 -18.939 1.00 52.00 295 ARG T CA 1
ATOM 2217 C C . ARG A 1 295 ? -28.120 20.639 -19.042 1.00 50.40 295 ARG T C 1
ATOM 2218 O O . ARG A 1 295 ? -27.681 21.777 -18.840 1.00 50.25 295 ARG T O 1
ATOM 2226 N N . ILE A 1 296 ? -27.345 19.598 -19.349 1.00 49.21 296 ILE T N 1
ATOM 2227 C CA . ILE A 1 296 ? -25.893 19.685 -19.533 1.00 47.70 296 ILE T CA 1
ATOM 2228 C C . ILE A 1 296 ? -25.506 20.630 -20.662 1.00 48.36 296 ILE T C 1
ATOM 2229 O O . ILE A 1 296 ? -24.662 21.508 -20.473 1.00 48.16 296 ILE T O 1
ATOM 2234 N N . GLU A 1 297 ? -26.117 20.445 -21.831 1.00 49.26 297 GLU T N 1
ATOM 2235 C CA . GLU A 1 297 ? -25.743 21.206 -23.022 1.00 49.71 297 GLU T CA 1
ATOM 2236 C C . GLU A 1 297 ? -26.078 22.694 -22.874 1.00 50.25 297 GLU T C 1
ATOM 2237 O O . GLU A 1 297 ? -25.650 23.524 -23.689 1.00 50.79 297 GLU T O 1
ATOM 2243 N N . SER A 1 298 ? -26.835 23.024 -21.830 1.00 49.78 298 SER T N 1
ATOM 2244 C CA . SER A 1 298 ? -27.141 24.417 -21.528 1.00 50.30 298 SER T CA 1
ATOM 2245 C C . SER A 1 298 ? -26.245 24.966 -20.416 1.00 48.48 298 SER T C 1
ATOM 2246 O O . SER A 1 298 ? -26.364 26.131 -20.034 1.00 49.24 298 SER T O 1
ATOM 2249 N N . LEU A 1 299 ? -25.339 24.126 -19.916 1.00 46.08 299 LEU T N 1
ATOM 2250 C CA . LEU A 1 299 ? -24.358 24.544 -18.914 1.00 44.38 299 LEU T CA 1
ATOM 2251 C C . LEU A 1 299 ? -23.152 25.224 -19.544 1.00 44.24 299 LEU T C 1
ATOM 2252 O O . LEU A 1 299 ? -22.693 26.262 -19.071 1.00 44.27 299 LEU T O 1
ATOM 2257 N N . GLU A 1 300 ? -22.645 24.626 -20.616 1.00 44.08 300 GLU T N 1
ATOM 2258 C CA . GLU A 1 300 ? -21.497 25.150 -21.333 1.00 43.99 300 GLU T CA 1
ATOM 2259 C C . GLU A 1 300 ? -21.719 24.999 -22.823 1.00 44.96 300 GLU T C 1
ATOM 2260 O O . GLU A 1 300 ? -22.435 24.105 -23.266 1.00 45.53 300 GLU T O 1
ATOM 2266 N N . PHE A 1 301 ? -21.090 25.875 -23.594 1.00 45.51 301 PHE T N 1
ATOM 2267 C CA . PHE A 1 301 ? -21.230 25.867 -25.036 1.00 46.36 301 PHE T CA 1
ATOM 2268 C C . PHE A 1 301 ? -20.029 25.199 -25.688 1.00 45.11 301 PHE T C 1
ATOM 2269 O O . PHE A 1 301 ? -18.908 25.678 -25.556 1.00 44.66 301 PHE T O 1
ATOM 2277 N N . LEU A 1 302 ? -20.261 24.091 -26.382 1.00 44.69 302 LEU T N 1
ATOM 2278 C CA . LEU A 1 302 ? -19.187 23.418 -27.114 1.00 44.05 302 LEU T CA 1
ATOM 2279 C C . LEU A 1 302 ? -19.435 23.456 -28.623 1.00 45.50 302 LEU T C 1
ATOM 2280 O O . LEU A 1 302 ? -20.302 22.740 -29.133 1.00 46.18 302 LEU T O 1
ATOM 2285 N N . ASP A 1 303 ? -18.667 24.287 -29.329 1.00 46.07 303 ASP T N 1
ATOM 2286 C CA . ASP A 1 303 ? -18.858 24.474 -30.776 1.00 47.49 303 ASP T CA 1
ATOM 2287 C C . ASP A 1 303 ? -18.289 23.331 -31.632 1.00 47.05 303 ASP T C 1
ATOM 2288 O O . ASP A 1 303 ? -18.684 23.158 -32.788 1.00 48.27 303 ASP T O 1
ATOM 2293 N N . GLU A 1 304 ? -17.372 22.554 -31.060 1.00 45.16 304 GLU T N 1
ATOM 2294 C CA . GLU A 1 304 ? -16.712 21.487 -31.800 1.00 44.85 304 GLU T CA 1
ATOM 2295 C C . GLU A 1 304 ? -16.967 20.102 -31.201 1.00 43.66 304 GLU T C 1
ATOM 2296 O O . GLU A 1 304 ? -16.131 19.540 -30.490 1.00 42.19 304 GLU T O 1
ATOM 2302 N N . MET A 1 305 ? -18.138 19.562 -31.520 1.00 44.32 305 MET T N 1
ATOM 2303 C CA . MET A 1 305 ? -18.574 18.257 -31.038 1.00 43.88 305 MET T CA 1
ATOM 2304 C C . MET A 1 305 ? -17.714 17.091 -31.527 1.00 43.35 305 MET T C 1
ATOM 2305 O O . MET A 1 305 ? -17.696 16.033 -30.900 1.00 42.64 305 MET T O 1
ATOM 2310 N N . GLU A 1 306 ? -17.016 17.283 -32.646 1.00 43.76 306 GLU T N 1
ATOM 2311 C CA . GLU A 1 306 ? -16.070 16.287 -33.157 1.00 43.23 306 GLU T CA 1
ATOM 2312 C C . GLU A 1 306 ? -14.905 16.017 -32.193 1.00 41.44 306 GLU T C 1
ATOM 2313 O O . GLU A 1 306 ? -14.304 14.946 -32.235 1.00 41.29 306 GLU T O 1
ATOM 2319 N N . LEU A 1 307 ? -14.591 16.990 -31.337 1.00 40.24 307 LEU T N 1
ATOM 2320 C CA . LEU A 1 307 ? -13.565 16.824 -30.303 1.00 38.65 307 LEU T CA 1
ATOM 2321 C C . LEU A 1 307 ? -14.036 15.891 -29.190 1.00 37.63 307 LEU T C 1
ATOM 2322 O O . LEU A 1 307 ? -13.289 15.007 -28.744 1.00 37.05 307 LEU T O 1
ATOM 2327 N N . LEU A 1 308 ? -15.273 16.094 -28.740 1.00 37.38 308 LEU T N 1
ATOM 2328 C CA . LEU A 1 308 ? -15.891 15.183 -27.791 1.00 36.46 308 LEU T CA 1
ATOM 2329 C C . LEU A 1 308 ? -15.958 13.795 -28.420 1.00 37.13 308 LEU T C 1
ATOM 2330 O O . LEU A 1 308 ? -15.425 12.835 -27.863 1.00 36.44 308 LEU T O 1
ATOM 2335 N N . GLU A 1 309 ? -16.571 13.721 -29.601 1.00 38.67 309 GLU T N 1
ATOM 2336 C CA . GLU A 1 309 ? -16.708 12.480 -30.369 1.00 39.89 309 GLU T CA 1
ATOM 2337 C C . GLU A 1 309 ? -15.419 11.645 -30.417 1.00 39.19 309 GLU T C 1
ATOM 2338 O O . GLU A 1 309 ? -15.440 10.457 -30.086 1.00 39.17 309 GLU T O 1
ATOM 2344 N N . GLN A 1 310 ? -14.308 12.271 -30.805 1.00 38.64 310 GLN T N 1
ATOM 2345 C CA . GLN A 1 310 ? -13.019 11.582 -30.899 1.00 38.28 310 GLN T CA 1
ATOM 2346 C C . GLN A 1 310 ? -12.535 11.057 -29.538 1.00 36.95 310 GLN T C 1
ATOM 2347 O O . GLN A 1 310 ? -12.057 9.919 -29.438 1.00 37.04 310 GLN T O 1
ATOM 2353 N N . LEU A 1 311 ? -12.674 11.885 -28.502 1.00 35.69 311 LEU T N 1
ATOM 2354 C CA . LEU A 1 311 ? -12.280 11.519 -27.153 1.00 34.27 311 LEU T CA 1
ATOM 2355 C C . LEU A 1 311 ? -13.129 10.379 -26.596 1.00 34.33 311 LEU T C 1
ATOM 2356 O O . LEU A 1 311 ? -12.591 9.392 -26.094 1.00 33.92 311 LEU T O 1
ATOM 2361 N N . MET A 1 312 ? -14.449 10.511 -26.702 1.00 34.88 312 MET T N 1
ATOM 2362 C CA . MET A 1 312 ? -15.379 9.541 -26.119 1.00 35.22 312 MET T CA 1
ATOM 2363 C C . MET A 1 312 ? -15.329 8.177 -26.799 1.00 36.31 312 MET T C 1
ATOM 2364 O O . MET A 1 312 ? -15.541 7.162 -26.147 1.00 36.32 312 MET T O 1
ATOM 2369 N N . ARG A 1 313 ? -15.055 8.146 -28.101 1.00 37.64 313 ARG T N 1
ATOM 2370 C CA . ARG A 1 313 ? -14.926 6.867 -28.811 1.00 39.08 313 ARG T CA 1
ATOM 2371 C C . ARG A 1 313 ? -13.706 6.066 -28.350 1.00 38.53 313 ARG T C 1
ATOM 2372 O O . ARG A 1 313 ? -13.562 4.896 -28.709 1.00 39.64 313 ARG T O 1
ATOM 2380 N N . HIS A 1 314 ? -12.839 6.695 -27.559 1.00 37.14 314 HIS T N 1
ATOM 2381 C CA . HIS A 1 314 ? -11.611 6.058 -27.089 1.00 36.82 314 HIS T CA 1
ATOM 2382 C C . HIS A 1 314 ? -11.665 5.659 -25.613 1.00 35.96 314 HIS T C 1
ATOM 2383 O O . HIS A 1 314 ? -10.643 5.337 -24.998 1.00 35.41 314 HIS T O 1
ATOM 2390 N N . TYR A 1 315 ? -12.869 5.684 -25.054 1.00 35.76 315 TYR T N 1
ATOM 2391 C CA . TYR A 1 315 ? -13.105 5.192 -23.707 1.00 35.35 315 TYR T CA 1
ATOM 2392 C C . TYR A 1 315 ? -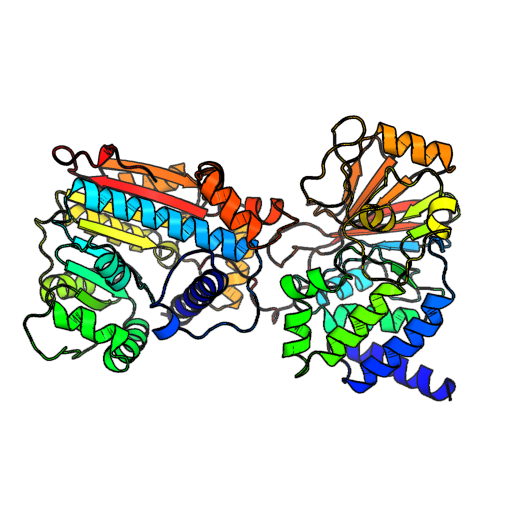14.336 4.298 -23.713 1.00 36.09 315 TYR T C 1
ATOM 2393 O O . TYR A 1 315 ? -15.152 4.353 -24.637 1.00 36.71 315 TYR T O 1
ATOM 2402 N N . CYS A 1 316 ? -14.465 3.468 -22.685 1.00 36.02 316 CYS T N 1
ATOM 2403 C CA . CYS A 1 316 ? -15.603 2.563 -22.599 1.00 37.04 316 CYS T CA 1
ATOM 2404 C C . CYS A 1 316 ? -16.051 2.334 -21.160 1.00 36.47 316 CYS T C 1
ATOM 2405 O O . CYS A 1 316 ? -15.285 2.534 -20.213 1.00 35.32 316 CYS T O 1
ATOM 2408 N N . LEU A 1 317 ? -17.310 1.929 -21.022 1.00 37.25 317 LEU T N 1
ATOM 2409 C CA . LEU A 1 317 ? -17.849 1.451 -19.765 1.00 37.18 317 LEU T CA 1
ATOM 2410 C C . LEU A 1 317 ? -18.244 -0.017 -19.927 1.00 38.97 317 LEU T C 1
ATOM 2411 O O . LEU A 1 317 ? -19.107 -0.355 -20.744 1.00 40.26 317 LEU T O 1
ATOM 2416 N N . CYS A 1 318 ? -17.584 -0.882 -19.162 1.00 39.30 318 CYS T N 1
ATOM 2417 C CA . CYS A 1 318 ? -17.854 -2.315 -19.198 1.00 41.10 318 CYS T CA 1
ATOM 2418 C C . CYS A 1 318 ? -18.367 -2.798 -17.843 1.00 41.30 318 CYS T C 1
ATOM 2419 O O . CYS A 1 318 ? -18.014 -2.243 -16.790 1.00 39.65 318 CYS T O 1
ATOM 2422 N N . TRP A 1 319 ? -19.208 -3.828 -17.877 1.00 43.20 319 TRP T N 1
ATOM 2423 C CA . TRP A 1 319 ? -19.656 -4.477 -16.654 1.00 43.98 319 TRP T CA 1
ATOM 2424 C C . TRP A 1 319 ? -19.884 -5.966 -16.830 1.00 46.20 319 TRP T C 1
ATOM 2425 O O . TRP A 1 319 ? -20.472 -6.411 -17.818 1.00 47.82 319 TRP T O 1
ATOM 2436 N N . ALA A 1 320 ? -19.390 -6.727 -15.858 1.00 46.70 320 ALA T N 1
ATOM 2437 C CA . ALA A 1 320 ? -19.515 -8.176 -15.846 1.00 48.92 320 ALA T CA 1
ATOM 2438 C C . ALA A 1 320 ? -20.210 -8.639 -14.570 1.00 49.58 320 ALA T C 1
ATOM 2439 O O . ALA A 1 320 ? -20.158 -7.955 -13.551 1.00 48.18 320 ALA T O 1
ATOM 2441 N N . THR A 1 321 ? -20.870 -9.792 -14.636 1.00 51.98 321 THR T N 1
ATOM 2442 C CA . THR A 1 321 ? -21.505 -10.391 -13.459 1.00 53.26 321 THR T CA 1
ATOM 2443 C C . THR A 1 321 ? -21.210 -11.889 -13.368 1.00 55.63 321 THR T C 1
ATOM 2444 O O . THR A 1 321 ? -20.738 -12.497 -14.329 1.00 56.44 321 THR T O 1
ATOM 2448 N N . LYS A 1 322 ? -21.470 -12.469 -12.199 1.00 56.97 322 LYS T N 1
ATOM 2449 C CA . LYS A 1 322 ? -21.434 -13.919 -12.032 1.00 60.13 322 LYS T CA 1
ATOM 2450 C C . LYS A 1 322 ? -22.265 -14.397 -10.832 1.00 61.87 322 LYS T C 1
ATOM 2451 O O . LYS A 1 322 ? -22.285 -13.756 -9.775 1.00 60.28 322 LYS T O 1
ATOM 2457 N N . GLY A 1 323 ? -22.962 -15.516 -11.029 1.00 65.31 323 GLY T N 1
ATOM 2458 C CA . GLY A 1 323 ? -23.822 -16.113 -10.008 1.00 67.98 323 GLY T CA 1
ATOM 2459 C C . GLY A 1 323 ? -25.074 -15.311 -9.699 1.00 68.59 323 GLY T C 1
ATOM 2460 O O . GLY A 1 323 ? -25.710 -15.516 -8.659 1.00 69.24 323 GLY T O 1
ATOM 2461 N N . GLY A 1 324 ? -25.435 -14.403 -10.606 1.00 68.61 324 GLY T N 1
ATOM 2462 C CA . GLY A 1 324 ? -26.550 -13.482 -10.386 1.00 69.49 324 GLY T CA 1
ATOM 2463 C C . GLY A 1 324 ? -27.877 -13.914 -10.983 1.00 72.89 324 GLY T C 1
ATOM 2464 O O . GLY A 1 324 ? -28.581 -13.098 -11.588 1.00 72.71 324 GLY T O 1
ATOM 2465 N N . ASN A 1 325 ? -28.219 -15.191 -10.812 1.00 76.27 325 ASN T N 1
ATOM 2466 C CA . ASN A 1 325 ? -29.489 -15.729 -11.297 1.00 79.86 325 ASN T CA 1
ATOM 2467 C C . ASN A 1 325 ? -30.661 -15.322 -10.416 1.00 80.92 325 ASN T C 1
ATOM 2468 O O . ASN A 1 325 ? -31.551 -14.588 -10.854 1.00 81.02 325 ASN T O 1
ATOM 2473 N N . GLU A 1 326 ? -30.644 -15.800 -9.172 1.00 82.18 326 GLU T N 1
ATOM 2474 C CA . GLU A 1 326 ? -31.686 -15.498 -8.189 1.00 83.60 326 GLU T CA 1
ATOM 2475 C C . GLU A 1 326 ? -31.961 -13.997 -8.070 1.00 81.78 326 GLU T C 1
ATOM 2476 O O . GLU A 1 326 ? -33.112 -13.586 -7.911 1.00 82.80 326 GLU T O 1
ATOM 2482 N N . LEU A 1 327 ? -30.902 -13.193 -8.172 1.00 79.50 327 LEU T N 1
ATOM 2483 C CA . LEU A 1 327 ? -30.997 -11.739 -8.039 1.00 77.83 327 LEU T CA 1
ATOM 2484 C C . LEU A 1 327 ? -31.369 -11.048 -9.352 1.00 78.13 327 LEU T C 1
ATOM 2485 O O . LEU A 1 327 ? -31.934 -9.948 -9.342 1.00 77.35 327 LEU T O 1
ATOM 2490 N N . GLY A 1 328 ? -31.044 -11.692 -10.472 1.00 79.54 328 GLY T N 1
ATOM 2491 C CA . GLY A 1 328 ? -31.285 -11.125 -11.801 1.00 80.15 328 GLY T CA 1
ATOM 2492 C C . GLY A 1 328 ? -30.314 -10.012 -12.163 1.00 77.72 328 GLY T C 1
ATOM 2493 O O . GLY A 1 328 ? -30.727 -8.930 -12.596 1.00 77.05 328 GLY T O 1
ATOM 2494 N N . LEU A 1 329 ? -29.020 -10.280 -11.986 1.00 76.69 329 LEU T N 1
ATOM 2495 C CA . LEU A 1 329 ? -27.971 -9.305 -12.297 1.00 74.43 329 LEU T CA 1
ATOM 2496 C C . LEU A 1 329 ? -27.615 -9.311 -13.786 1.00 75.08 329 LEU T C 1
ATOM 2497 O O . LEU A 1 329 ? -26.889 -8.435 -14.260 1.00 73.36 329 LEU T O 1
ATOM 2502 N N . LYS A 1 330 ? -28.137 -10.300 -14.512 1.00 77.96 330 LYS T N 1
ATOM 2503 C CA . LYS A 1 330 ? -27.961 -10.409 -15.963 1.00 79.23 330 LYS T CA 1
ATOM 2504 C C . LYS A 1 330 ? -28.703 -9.289 -16.694 1.00 79.22 330 LYS T C 1
ATOM 2505 O O . LYS A 1 330 ? -28.406 -8.985 -17.852 1.00 79.15 330 LYS T O 1
ATOM 2511 N N . GLU A 1 331 ? -29.662 -8.679 -15.998 1.00 79.58 331 GLU T N 1
ATOM 2512 C CA . GLU A 1 331 ? -30.582 -7.702 -16.579 1.00 80.25 331 GLU T CA 1
ATOM 2513 C C . GLU A 1 331 ? -30.157 -6.247 -16.348 1.00 77.83 331 GLU T C 1
ATOM 2514 O O . GLU A 1 331 ? -30.848 -5.321 -16.775 1.00 77.95 331 GLU T O 1
ATOM 2520 N N . ILE A 1 332 ? -29.022 -6.048 -15.682 1.00 76.01 332 ILE T N 1
ATOM 2521 C CA . ILE A 1 332 ? -28.564 -4.704 -15.319 1.00 73.93 332 ILE T CA 1
ATOM 2522 C C . ILE A 1 332 ? -28.029 -3.922 -16.528 1.00 73.46 332 ILE T C 1
ATOM 2523 O O . ILE A 1 332 ? -27.253 -4.456 -17.327 1.00 73.60 332 ILE T O 1
ATOM 2528 N N . THR A 1 333 ? -28.471 -2.665 -16.649 1.00 73.15 333 THR T N 1
ATOM 2529 C CA . THR A 1 333 ? -28.052 -1.745 -17.722 1.00 72.70 333 THR T CA 1
ATOM 2530 C C . THR A 1 333 ? -27.912 -0.299 -17.210 1.00 71.12 333 THR T C 1
ATOM 2531 O O . THR A 1 333 ? -28.621 0.116 -16.288 1.00 71.03 333 THR T O 1
ATOM 2535 N N . TYR A 1 334 ? -26.987 0.447 -17.820 1.00 70.13 334 TYR T N 1
ATOM 2536 C CA . TYR A 1 334 ? -26.740 1.863 -17.515 1.00 68.91 334 TYR T CA 1
ATOM 2537 C C . TYR A 1 334 ? -27.951 2.764 -17.803 1.00 69.93 334 TYR T C 1
ATOM 2538 O O . TYR A 1 334 ? -28.900 2.376 -18.493 1.00 71.82 334 TYR T O 1
ATOM 2548 N N . ASP B 2 2 ? 11.199 59.007 -30.582 1.00 88.08 2 ASP C N 1
ATOM 2549 C CA . ASP B 2 2 ? 10.101 58.975 -31.592 1.00 86.08 2 ASP C CA 1
ATOM 2550 C C . ASP B 2 2 ? 9.901 57.551 -32.108 1.00 82.13 2 ASP C C 1
ATOM 2551 O O . ASP B 2 2 ? 10.395 56.592 -31.510 1.00 80.82 2 ASP C O 1
ATOM 2556 N N . GLU B 2 3 ? 9.178 57.424 -33.220 1.00 80.43 3 GLU C N 1
ATOM 2557 C CA . GLU B 2 3 ? 8.890 56.134 -33.846 1.00 76.90 3 GLU C CA 1
ATOM 2558 C C . GLU B 2 3 ? 10.149 55.450 -34.392 1.00 76.29 3 GLU C C 1
ATOM 2559 O O . GLU B 2 3 ? 10.135 54.249 -34.691 1.00 73.83 3 GLU C O 1
ATOM 2565 N N . LYS B 2 4 ? 11.223 56.228 -34.525 1.00 78.58 4 LYS C N 1
ATOM 2566 C CA . LYS B 2 4 ? 12.551 55.711 -34.856 1.00 78.49 4 LYS C CA 1
ATOM 2567 C C . LYS B 2 4 ? 13.065 54.794 -33.744 1.00 77.19 4 LYS C C 1
ATOM 2568 O O . LYS B 2 4 ? 13.593 53.713 -34.013 1.00 75.77 4 LYS C O 1
ATOM 2574 N N . VAL B 2 5 ? 12.904 55.242 -32.499 1.00 77.56 5 VAL C N 1
ATOM 2575 C CA . VAL B 2 5 ? 13.275 54.458 -31.322 1.00 76.28 5 VAL C CA 1
ATOM 2576 C C . VAL B 2 5 ? 12.351 53.240 -31.190 1.00 71.97 5 VAL C C 1
ATOM 2577 O O . VAL B 2 5 ? 12.812 52.131 -30.912 1.00 70.63 5 VAL C O 1
ATOM 2581 N N . PHE B 2 6 ? 11.056 53.457 -31.417 1.00 69.68 6 PHE C N 1
ATOM 2582 C CA . PHE B 2 6 ? 10.037 52.415 -31.276 1.00 65.71 6 PHE C CA 1
ATOM 2583 C C . PHE B 2 6 ? 10.229 51.227 -32.225 1.00 62.80 6 PHE C C 1
ATOM 2584 O O . PHE B 2 6 ? 10.015 50.077 -31.834 1.00 60.51 6 PHE C O 1
ATOM 2592 N N . THR B 2 7 ? 10.622 51.511 -33.465 1.00 62.59 7 THR C N 1
ATOM 2593 C CA . THR B 2 7 ? 10.877 50.462 -34.452 1.00 60.14 7 THR C CA 1
ATOM 2594 C C . THR B 2 7 ? 12.033 49.545 -34.009 1.00 59.85 7 THR C C 1
ATOM 2595 O O . THR B 2 7 ? 11.952 48.325 -34.159 1.00 57.57 7 THR C O 1
ATOM 2599 N N . LYS B 2 8 ? 13.086 50.139 -33.446 1.00 62.05 8 LYS C N 1
ATOM 2600 C CA . LYS B 2 8 ? 14.236 49.392 -32.913 1.00 62.28 8 LYS C CA 1
ATOM 2601 C C . LYS B 2 8 ? 13.842 48.454 -31.767 1.00 60.21 8 LYS C C 1
ATOM 2602 O O . LYS B 2 8 ? 14.316 47.316 -31.698 1.00 59.17 8 LYS C O 1
ATOM 2608 N N . GLU B 2 9 ? 12.981 48.948 -30.875 1.00 59.47 9 GLU C N 1
ATOM 2609 C CA . GLU B 2 9 ? 12.500 48.183 -29.719 1.00 57.65 9 GLU C CA 1
ATOM 2610 C C . GLU B 2 9 ? 11.638 47.003 -30.151 1.00 53.92 9 GLU C C 1
ATOM 2611 O O . GLU B 2 9 ? 11.720 45.917 -29.577 1.00 52.84 9 GLU C O 1
ATOM 2617 N N . LEU B 2 10 ? 10.811 47.236 -31.164 1.00 51.96 10 LEU C N 1
ATOM 2618 C CA . LEU B 2 10 ? 9.932 46.221 -31.723 1.00 48.61 10 LEU C CA 1
ATOM 2619 C C . LEU B 2 10 ? 10.705 45.053 -32.344 1.00 47.56 10 LEU C C 1
ATOM 2620 O O . LEU B 2 10 ? 10.246 43.915 -32.283 1.00 45.46 10 LEU C O 1
ATOM 2625 N N . ASP B 2 11 ? 11.870 45.340 -32.933 1.00 49.02 11 ASP C N 1
ATOM 2626 C CA . ASP B 2 11 ? 12.778 44.301 -33.447 1.00 48.65 11 ASP C CA 1
ATOM 2627 C C . ASP B 2 11 ? 13.204 43.378 -32.314 1.00 48.24 11 ASP C C 1
ATOM 2628 O O . ASP B 2 11 ? 13.221 42.155 -32.465 1.00 46.91 11 ASP C O 1
ATOM 2633 N N . GLN B 2 12 ? 13.553 43.995 -31.186 1.00 49.31 12 GLN C N 1
ATOM 2634 C CA . GLN B 2 12 ? 13.990 43.302 -29.986 1.00 49.24 12 GLN C CA 1
ATOM 2635 C C . GLN B 2 12 ? 12.845 42.459 -29.414 1.00 46.46 12 GLN C C 1
ATOM 2636 O O . GLN B 2 12 ? 13.064 41.344 -28.943 1.00 45.82 12 GLN C O 1
ATOM 2642 N N . TRP B 2 13 ? 11.629 42.996 -29.470 1.00 44.78 13 TRP C N 1
ATOM 2643 C CA . TRP B 2 13 ? 10.442 42.277 -29.024 1.00 42.33 13 TRP C CA 1
ATOM 2644 C C . TRP B 2 13 ? 10.211 41.032 -29.870 1.00 40.56 13 TRP C C 1
ATOM 2645 O O . TRP B 2 13 ? 9.903 39.965 -29.345 1.00 39.63 13 TRP C O 1
ATOM 2656 N N . ILE B 2 14 ? 10.355 41.186 -31.183 1.00 40.62 14 ILE C N 1
ATOM 2657 C CA . ILE B 2 14 ? 10.215 40.085 -32.134 1.00 39.37 14 ILE C CA 1
ATOM 2658 C C . ILE B 2 14 ? 11.323 39.057 -31.885 1.00 40.33 14 ILE C C 1
ATOM 2659 O O . ILE B 2 14 ? 11.070 37.854 -31.874 1.00 39.16 14 ILE C O 1
ATOM 2664 N N . GLU B 2 15 ? 12.539 39.547 -31.654 1.00 42.90 15 GLU C N 1
ATOM 2665 C CA . GLU B 2 15 ? 13.669 38.704 -31.277 1.00 44.70 15 GLU C CA 1
ATOM 2666 C C . GLU B 2 15 ? 13.362 37.908 -30.000 1.00 44.37 15 GLU C C 1
ATOM 2667 O O . GLU B 2 15 ? 13.697 36.725 -29.907 1.00 44.23 15 GLU C O 1
ATOM 2673 N N . GLN B 2 16 ? 12.707 38.560 -29.038 1.00 44.41 16 GLN C N 1
ATOM 2674 C CA . GLN B 2 16 ? 12.368 37.947 -27.756 1.00 44.47 16 GLN C CA 1
ATOM 2675 C C . GLN B 2 16 ? 11.254 36.912 -27.888 1.00 42.50 16 GLN C C 1
ATOM 2676 O O . GLN B 2 16 ? 11.352 35.810 -27.348 1.00 42.48 16 GLN C O 1
ATOM 2682 N N . LEU B 2 17 ? 10.192 37.276 -28.599 1.00 41.20 17 LEU C N 1
ATOM 2683 C CA . LEU B 2 17 ? 9.043 36.392 -28.762 1.00 39.46 17 LEU C CA 1
ATOM 2684 C C . LEU B 2 17 ? 9.391 35.130 -29.549 1.00 39.41 17 LEU C C 1
ATOM 2685 O O . LEU B 2 17 ? 8.767 34.092 -29.345 1.00 38.45 17 LEU C O 1
ATOM 2690 N N . ASN B 2 18 ? 10.382 35.229 -30.439 1.00 40.78 18 ASN C N 1
ATOM 2691 C CA . ASN B 2 18 ? 10.869 34.083 -31.215 1.00 41.16 18 ASN C CA 1
ATOM 2692 C C . ASN B 2 18 ? 11.416 32.949 -30.336 1.00 42.01 18 ASN C C 1
ATOM 2693 O O . ASN B 2 18 ? 11.348 31.776 -30.713 1.00 41.65 18 ASN C O 1
ATOM 2698 N N . GLU B 2 19 ? 11.949 33.302 -29.167 1.00 43.26 19 GLU C N 1
ATOM 2699 C CA . GLU B 2 19 ? 12.375 32.300 -28.183 1.00 44.22 19 GLU C CA 1
ATOM 2700 C C . GLU B 2 19 ? 11.304 32.046 -27.110 1.00 42.71 19 GLU C C 1
ATOM 2701 O O . GLU B 2 19 ? 11.608 31.573 -26.012 1.00 43.53 19 GLU C O 1
ATOM 2707 N N . CYS B 2 20 ? 10.055 32.371 -27.451 1.00 40.49 20 CYS C N 1
ATOM 2708 C CA . CYS B 2 20 ? 8.876 32.104 -26.618 1.00 39.07 20 CYS C CA 1
ATOM 2709 C C . CYS B 2 20 ? 8.901 32.793 -25.236 1.00 39.73 20 CYS C C 1
ATOM 2710 O O . CYS B 2 20 ? 8.355 32.271 -24.257 1.00 39.59 20 CYS C O 1
ATOM 2713 N N . LYS B 2 21 ? 9.536 33.963 -25.165 1.00 40.52 21 LYS C N 1
ATOM 2714 C CA . LYS B 2 21 ? 9.510 34.786 -23.954 1.00 41.30 21 LYS C CA 1
ATOM 2715 C C . LYS B 2 21 ? 8.491 35.899 -24.152 1.00 39.93 21 LYS C C 1
ATOM 2716 O O . LYS B 2 21 ? 8.617 36.695 -25.087 1.00 40.05 21 LYS C O 1
ATOM 2722 N N . GLN B 2 22 ? 7.488 35.941 -23.274 1.00 38.75 22 GLN C N 1
ATOM 2723 C CA . GLN B 2 22 ? 6.398 36.917 -23.338 1.00 37.66 22 GLN C CA 1
ATOM 2724 C C . GLN B 2 22 ? 6.888 38.341 -23.058 1.00 39.19 22 GLN C C 1
ATOM 2725 O O . GLN B 2 22 ? 7.865 38.540 -22.349 1.00 40.94 22 GLN C O 1
ATOM 2731 N N . LEU B 2 23 ? 6.197 39.324 -23.618 1.00 38.80 23 LEU C N 1
ATOM 2732 C CA . LEU B 2 23 ? 6.515 40.723 -23.368 1.00 40.29 23 LEU C CA 1
ATOM 2733 C C . LEU B 2 23 ? 5.906 41.176 -22.045 1.00 41.10 23 LEU C C 1
ATOM 2734 O O . LEU B 2 23 ? 4.972 40.553 -21.543 1.00 39.89 23 LEU C O 1
ATOM 2739 N N . SER B 2 24 ? 6.438 42.256 -21.478 1.00 43.32 24 SER C N 1
ATOM 2740 C CA . SER B 2 24 ? 5.906 42.786 -20.225 1.00 44.73 24 SER C CA 1
ATOM 2741 C C . SER B 2 24 ? 4.491 43.347 -20.424 1.00 44.08 24 SER C C 1
ATOM 2742 O O . SER B 2 24 ? 4.043 43.536 -21.558 1.00 43.02 24 SER C O 1
ATOM 2745 N N . GLU B 2 25 ? 3.789 43.591 -19.321 1.00 44.92 25 GLU C N 1
ATOM 2746 C CA . GLU B 2 25 ? 2.421 44.109 -19.367 1.00 44.52 25 GLU C CA 1
ATOM 2747 C C . GLU B 2 25 ? 2.332 45.425 -20.158 1.00 45.26 25 GLU C C 1
ATOM 2748 O O . GLU B 2 25 ? 1.535 45.540 -21.094 1.00 44.09 25 GLU C O 1
ATOM 2754 N N . SER B 2 26 ? 3.167 46.398 -19.792 1.00 47.28 26 SER C N 1
ATOM 2755 C CA . SER B 2 26 ? 3.175 47.709 -20.446 1.00 48.49 26 SER C CA 1
ATOM 2756 C C . SER B 2 26 ? 3.602 47.615 -21.915 1.00 47.33 26 SER C C 1
ATOM 2757 O O . SER B 2 26 ? 3.100 48.353 -22.766 1.00 47.41 26 SER C O 1
ATOM 2760 N N . GLN B 2 27 ? 4.528 46.703 -22.200 1.00 46.31 27 GLN C N 1
ATOM 2761 C CA . GLN B 2 27 ? 4.983 46.474 -23.565 1.00 45.08 27 GLN C CA 1
ATOM 2762 C C . GLN B 2 27 ? 3.808 46.109 -24.463 1.00 43.20 27 GLN C C 1
ATOM 2763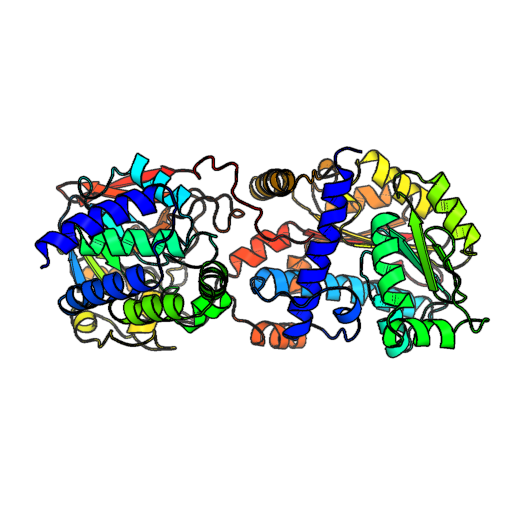 O O . GLN B 2 27 ? 3.671 46.652 -25.563 1.00 43.38 27 GLN C O 1
ATOM 2769 N N . VAL B 2 28 ? 2.958 45.208 -23.971 1.00 41.81 28 VAL C N 1
ATOM 2770 C CA . VAL B 2 28 ? 1.757 44.775 -24.680 1.00 40.08 28 VAL C CA 1
ATOM 2771 C C . VAL B 2 28 ? 0.802 45.955 -24.876 1.00 41.32 28 VAL C C 1
ATOM 2772 O O . VAL B 2 28 ? 0.257 46.139 -25.967 1.00 40.71 28 VAL C O 1
ATOM 2776 N N . LYS B 2 29 ? 0.622 46.764 -23.831 1.00 43.26 29 LYS C N 1
ATOM 2777 C CA . LYS B 2 29 ? -0.273 47.924 -23.908 1.00 44.70 29 LYS C CA 1
ATOM 2778 C C . LYS B 2 29 ? 0.097 48.842 -25.074 1.00 45.31 29 LYS C C 1
ATOM 2779 O O . LYS B 2 29 ? -0.783 49.249 -25.832 1.00 45.23 29 LYS C O 1
ATOM 2785 N N . SER B 2 30 ? 1.391 49.137 -25.218 1.00 46.22 30 SER C N 1
ATOM 2786 C CA . SER B 2 30 ? 1.903 49.992 -26.305 1.00 47.42 30 SER C CA 1
ATOM 2787 C C . SER B 2 30 ? 1.713 49.375 -27.687 1.00 45.59 30 SER C C 1
ATOM 2788 O O . SER B 2 30 ? 1.258 50.042 -28.615 1.00 45.96 30 SER C O 1
ATOM 2791 N N . LEU B 2 31 ? 2.076 48.101 -27.812 1.00 43.92 31 LEU C N 1
ATOM 2792 C CA . LEU B 2 31 ? 1.968 47.365 -29.068 1.00 42.33 31 LEU C CA 1
ATOM 2793 C C . LEU B 2 31 ? 0.532 47.336 -29.605 1.00 41.90 31 LEU C C 1
ATOM 2794 O O . LEU B 2 31 ? 0.314 47.491 -30.812 1.00 41.92 31 LEU C O 1
ATOM 2799 N N . CYS B 2 32 ? -0.437 47.155 -28.708 1.00 41.98 32 CYS C N 1
ATOM 2800 C CA . CYS B 2 32 ? -1.851 47.092 -29.088 1.00 41.71 32 CYS C CA 1
ATOM 2801 C C . CYS B 2 32 ? -2.400 48.428 -29.575 1.00 43.90 32 CYS C C 1
ATOM 2802 O O . CYS B 2 32 ? -3.281 48.460 -30.432 1.00 43.77 32 CYS C O 1
ATOM 2805 N N . GLU B 2 33 ? -1.878 49.522 -29.026 1.00 46.36 33 GLU C N 1
ATOM 2806 C CA . GLU B 2 33 ? -2.298 50.867 -29.416 1.00 48.86 33 GLU C CA 1
ATOM 2807 C C . GLU B 2 33 ? -1.795 51.212 -30.810 1.00 49.02 33 GLU C C 1
ATOM 2808 O O . GLU B 2 33 ? -2.547 51.746 -31.628 1.00 49.96 33 GLU C O 1
ATOM 2814 N N . LYS B 2 34 ? -0.529 50.895 -31.081 1.00 48.49 34 LYS C N 1
ATOM 2815 C CA . LYS B 2 34 ? 0.049 51.095 -32.409 1.00 48.59 34 LYS C CA 1
ATOM 2816 C C . LYS B 2 34 ? -0.627 50.205 -33.459 1.00 46.61 34 LYS C C 1
ATOM 2817 O O . LYS B 2 34 ? -0.778 50.606 -34.612 1.00 47.11 34 LYS C O 1
ATOM 2823 N N . ALA B 2 35 ? -1.034 49.005 -33.046 1.00 44.59 35 ALA C N 1
ATOM 2824 C CA . ALA B 2 35 ? -1.759 48.077 -33.913 1.00 42.84 35 ALA C CA 1
ATOM 2825 C C . ALA B 2 35 ? -3.174 48.570 -34.208 1.00 43.51 35 ALA C C 1
ATOM 2826 O O . ALA B 2 35 ? -3.675 48.404 -35.323 1.00 43.09 35 ALA C O 1
ATOM 2828 N N . LYS B 2 36 ? -3.807 49.172 -33.201 1.00 44.72 36 LYS C N 1
ATOM 2829 C CA . LYS B 2 36 ? -5.136 49.775 -33.337 1.00 45.91 36 LYS C CA 1
ATOM 2830 C C . LYS B 2 36 ? -5.123 50.895 -34.364 1.00 47.61 36 LYS C C 1
ATOM 2831 O O . LYS B 2 36 ? -6.002 50.960 -35.223 1.00 48.05 36 LYS C O 1
ATOM 2837 N N . GLU B 2 37 ? -4.118 51.766 -34.269 1.00 48.81 37 GLU C N 1
ATOM 2838 C CA . GLU B 2 37 ? -3.975 52.901 -35.180 1.00 50.76 37 GLU C CA 1
ATOM 2839 C C . GLU B 2 37 ? -3.733 52.451 -36.614 1.00 49.41 37 GLU C C 1
ATOM 2840 O O . GLU B 2 37 ? -4.051 53.178 -37.551 1.00 50.83 37 GLU C O 1
ATOM 2846 N N . ILE B 2 38 ? -3.185 51.248 -36.770 1.00 46.80 38 ILE C N 1
ATOM 2847 C CA . ILE B 2 38 ? -2.939 50.655 -38.083 1.00 45.46 38 ILE C CA 1
ATOM 2848 C C . ILE B 2 38 ? -4.196 49.992 -38.638 1.00 44.62 38 ILE C C 1
ATOM 2849 O O . ILE B 2 38 ? -4.581 50.251 -39.775 1.00 45.34 38 ILE C O 1
ATOM 2854 N N . LEU B 2 39 ? -4.832 49.151 -37.827 1.00 43.42 39 LEU C N 1
ATOM 2855 C CA . LEU B 2 39 ? -6.020 48.407 -38.242 1.00 42.88 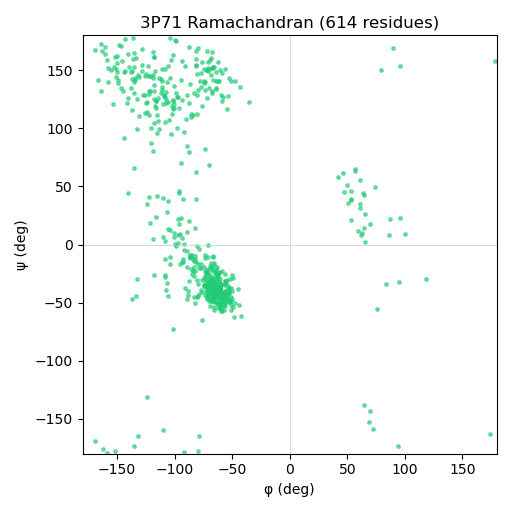39 LEU C CA 1
ATOM 2856 C C . LEU B 2 39 ? -7.223 49.301 -38.553 1.00 45.22 39 LEU C C 1
ATOM 2857 O O . LEU B 2 39 ? -8.006 48.981 -39.449 1.00 45.64 39 LEU C O 1
ATOM 2862 N N . THR B 2 40 ? -7.370 50.415 -37.835 1.00 47.19 40 THR C N 1
ATOM 2863 C CA . THR B 2 40 ? -8.455 51.368 -38.120 1.00 49.82 40 THR C CA 1
ATOM 2864 C C . THR B 2 40 ? -8.449 51.780 -39.594 1.00 50.87 40 THR C C 1
ATOM 2865 O O . THR B 2 40 ? -9.501 51.873 -40.228 1.00 52.07 40 THR C O 1
ATOM 2869 N N . LYS B 2 41 ? -7.255 52.000 -40.136 1.00 50.71 41 LYS C N 1
ATOM 2870 C CA . LYS B 2 41 ? -7.099 52.463 -41.512 1.00 52.02 41 LYS C CA 1
ATOM 2871 C C . LYS B 2 41 ? -7.183 51.320 -42.530 1.00 50.36 41 LYS C C 1
ATOM 2872 O O . LYS B 2 41 ? -6.846 51.496 -43.694 1.00 50.91 41 LYS C O 1
ATOM 2878 N N . GLU B 2 42 ? -7.658 50.158 -42.086 1.00 48.69 42 GLU C N 1
ATOM 2879 C CA . GLU B 2 42 ? -7.798 48.992 -42.954 1.00 47.23 42 GLU C CA 1
ATOM 2880 C C . GLU B 2 42 ? -9.250 48.609 -43.218 1.00 47.64 42 GLU C C 1
ATOM 2881 O O . GLU B 2 42 ? -10.098 48.682 -42.328 1.00 48.02 42 GLU C O 1
ATOM 2887 N N . SER B 2 43 ? -9.509 48.184 -44.452 1.00 47.63 43 SER C N 1
ATOM 2888 C CA . SER B 2 43 ? -10.846 47.799 -44.907 1.00 48.21 43 SER C CA 1
ATOM 2889 C C . SER B 2 43 ? -11.325 46.481 -44.284 1.00 46.32 43 SER C C 1
ATOM 2890 O O . SER B 2 43 ? -10.511 45.668 -43.840 1.00 43.99 43 SER C O 1
ATOM 2893 N N . ASN B 2 44 ? -12.647 46.297 -44.250 1.00 47.36 44 ASN C N 1
ATOM 2894 C CA . ASN B 2 44 ? -13.273 45.023 -43.875 1.00 46.28 44 ASN C CA 1
ATOM 2895 C C . ASN B 2 44 ? -12.863 43.923 -44.848 1.00 45.41 44 ASN C C 1
ATOM 2896 O O . ASN B 2 44 ? -12.765 42.752 -44.475 1.00 43.83 44 ASN C O 1
ATOM 2901 N N . VAL B 2 45 ? -12.644 44.329 -46.100 1.00 46.56 45 VAL C N 1
ATOM 2902 C CA . VAL B 2 45 ? -12.084 43.484 -47.141 1.00 45.91 45 VAL C CA 1
ATOM 2903 C C . VAL B 2 45 ? -10.658 43.967 -47.423 1.00 45.32 45 VAL C C 1
ATOM 2904 O O . VAL B 2 45 ? -10.456 45.010 -48.043 1.00 46.70 45 VAL C O 1
ATOM 2908 N N . GLN B 2 46 ? -9.671 43.213 -46.950 1.00 43.69 46 GLN C N 1
ATOM 2909 C CA . GLN B 2 46 ? -8.270 43.549 -47.184 1.00 43.54 46 GLN C CA 1
ATOM 2910 C C . GLN B 2 46 ? -7.778 43.046 -48.537 1.00 43.75 46 GLN C C 1
ATOM 2911 O O . GLN B 2 46 ? -7.649 41.846 -48.744 1.00 42.98 46 GLN C O 1
ATOM 2917 N N . GLU B 2 47 ? -7.504 43.969 -49.454 1.00 45.25 47 GLU C N 1
ATOM 2918 C CA . GLU B 2 47 ? -6.984 43.606 -50.772 1.00 45.80 47 GLU C CA 1
ATOM 2919 C C . GLU B 2 47 ? -5.499 43.238 -50.688 1.00 44.37 47 GLU C C 1
ATOM 2920 O O . GLU B 2 47 ? -4.672 44.050 -50.277 1.00 44.55 47 GLU C O 1
ATOM 2926 N N . VAL B 2 48 ? -5.180 42.001 -51.062 1.00 43.27 48 VAL C N 1
ATOM 2927 C CA . VAL B 2 48 ? -3.824 41.458 -50.924 1.00 42.00 48 VAL C CA 1
ATOM 2928 C C . VAL B 2 48 ? -3.255 41.078 -52.290 1.00 42.81 48 VAL C C 1
ATOM 2929 O O . VAL B 2 48 ? -3.992 40.646 -53.183 1.00 43.57 48 VAL C O 1
ATOM 2933 N N . ARG B 2 49 ? -1.943 41.252 -52.443 1.00 42.68 49 ARG C N 1
ATOM 2934 C CA . ARG B 2 49 ? -1.239 40.877 -53.671 1.00 43.28 49 ARG C CA 1
ATOM 2935 C C . ARG B 2 49 ? -0.515 39.551 -53.521 1.00 42.16 49 ARG C C 1
ATOM 2936 O O . ARG B 2 49 ? 0.128 39.297 -52.500 1.00 41.20 49 ARG C O 1
ATOM 2944 N N . CYS B 2 50 ? -0.622 38.711 -54.544 1.00 42.64 50 CYS C N 1
ATOM 2945 C CA . CYS B 2 50 ? 0.179 37.496 -54.627 1.00 42.12 50 CYS C CA 1
ATOM 2946 C C . CYS B 2 50 ? 1.572 37.855 -55.167 1.00 42.77 50 CYS C C 1
ATOM 2947 O O . CYS B 2 50 ? 1.711 38.860 -55.874 1.00 44.18 50 CYS C O 1
ATOM 2950 N N . PRO B 2 51 ? 2.605 37.045 -54.847 1.00 42.00 51 PRO C N 1
ATOM 2951 C CA . PRO B 2 51 ? 2.591 35.819 -54.047 1.00 40.52 51 PRO C CA 1
ATOM 2952 C C . PRO B 2 51 ? 2.258 36.046 -52.576 1.00 38.92 51 PRO C C 1
ATOM 2953 O O . PRO B 2 51 ? 2.680 37.042 -51.982 1.00 38.65 51 PRO C O 1
ATOM 2957 N N . VAL B 2 52 ? 1.489 35.118 -52.013 1.00 37.88 52 VAL C N 1
ATOM 2958 C CA . VAL B 2 52 ? 1.139 35.123 -50.597 1.00 36.30 52 VAL C CA 1
ATOM 2959 C C . VAL B 2 52 ? 0.938 33.691 -50.116 1.00 35.66 52 VAL C C 1
ATOM 2960 O O . VAL B 2 52 ? 0.519 32.823 -50.883 1.00 36.23 52 VAL C O 1
ATOM 2964 N N . THR B 2 53 ? 1.257 33.452 -48.849 1.00 34.81 53 THR C N 1
ATOM 2965 C CA . THR B 2 53 ? 1.026 32.155 -48.223 1.00 34.18 53 THR C CA 1
ATOM 2966 C C . THR B 2 53 ? -0.111 32.274 -47.208 1.00 33.01 53 THR C C 1
ATOM 2967 O O . THR B 2 53 ? -0.098 33.149 -46.348 1.00 32.34 53 THR C O 1
ATOM 2971 N N . VAL B 2 54 ? -1.100 31.396 -47.345 1.00 33.11 54 VAL C N 1
ATOM 2972 C CA . VAL B 2 54 ? -2.364 31.508 -46.622 1.00 32.78 54 VAL C CA 1
ATOM 2973 C C . VAL B 2 54 ? -2.476 30.450 -45.518 1.00 32.35 54 VAL C C 1
ATOM 2974 O O . VAL B 2 54 ? -2.230 29.265 -45.747 1.00 32.71 54 VAL C O 1
ATOM 2978 N N . CYS B 2 55 ? -2.844 30.896 -44.319 1.00 31.88 55 CYS C N 1
ATOM 2979 C CA . CYS B 2 55 ? -2.851 30.040 -43.132 1.00 31.70 55 CYS C CA 1
ATOM 2980 C C . CYS B 2 55 ? -4.191 30.092 -42.413 1.00 31.44 55 CYS C C 1
ATOM 2981 O O . CYS B 2 55 ? -4.874 31.118 -42.441 1.00 31.85 55 CYS C O 1
ATOM 2984 N N . GLY B 2 56 ? -4.556 28.985 -41.770 1.00 31.23 56 GLY C N 1
ATOM 2985 C CA . GLY B 2 56 ? -5.756 28.924 -40.937 1.00 31.22 56 GLY C CA 1
ATOM 2986 C C . GLY B 2 56 ? -5.432 28.817 -39.459 1.00 30.47 56 GLY C C 1
ATOM 2987 O O . GLY B 2 56 ? -4.321 29.153 -39.045 1.00 30.05 56 GLY C O 1
ATOM 2988 N N . ASP B 2 57 ? -6.405 28.340 -38.679 1.00 30.68 57 ASP C N 1
ATOM 2989 C CA . ASP B 2 57 ? -6.325 28.240 -37.205 1.00 30.14 57 ASP C CA 1
ATOM 2990 C C . ASP B 2 57 ? -4.941 27.906 -36.659 1.00 29.54 57 ASP C C 1
ATOM 2991 O O . ASP B 2 57 ? -4.365 26.873 -37.004 1.00 30.16 57 ASP C O 1
ATOM 2996 N N . VAL B 2 58 ? -4.417 28.761 -35.793 1.00 28.77 58 VAL C N 1
ATOM 2997 C CA . VAL B 2 58 ? -3.160 28.448 -35.101 1.00 28.46 58 VAL C CA 1
ATOM 2998 C C . VAL B 2 58 ? -3.390 28.082 -33.615 1.00 28.36 58 VAL C C 1
ATOM 2999 O O . VAL B 2 58 ? -2.675 27.238 -33.060 1.00 28.51 58 VAL C O 1
ATOM 3003 N N . HIS B 2 59 ? -4.397 28.705 -32.992 1.00 28.01 59 HIS C N 1
ATOM 3004 C CA . HIS B 2 59 ? -4.844 28.356 -31.632 1.00 27.96 59 HIS C CA 1
ATOM 3005 C C . HIS B 2 59 ? -3.710 28.186 -30.626 1.00 27.87 59 HIS C C 1
ATOM 3006 O O . HIS B 2 59 ? -3.512 27.098 -30.085 1.00 28.24 59 HIS C O 1
ATOM 3013 N N . GLY B 2 60 ? -2.957 29.257 -30.399 1.00 27.60 60 GLY C N 1
ATOM 3014 C CA . GLY B 2 60 ? -1.919 29.289 -29.364 1.00 27.96 60 GLY C CA 1
ATOM 3015 C C . GLY B 2 60 ? -0.860 28.192 -29.368 1.00 28.29 60 GLY C C 1
ATOM 3016 O O . GLY B 2 60 ? -0.231 27.946 -28.343 1.00 28.60 60 GLY C O 1
ATOM 3017 N N . GLN B 2 61 ? -0.661 27.540 -30.515 1.00 28.40 61 GLN C N 1
ATOM 3018 C CA . GLN B 2 61 ? 0.354 26.490 -30.660 1.00 28.68 61 GLN C CA 1
ATOM 3019 C C . GLN B 2 61 ? 1.639 27.097 -31.207 1.00 28.98 61 GLN C C 1
ATOM 3020 O O . GLN B 2 61 ? 2.022 26.861 -32.362 1.00 28.99 61 GLN C O 1
ATOM 3026 N N . PHE B 2 62 ? 2.291 27.886 -30.351 1.00 29.15 62 PHE C N 1
ATOM 3027 C CA . PHE B 2 62 ? 3.429 28.719 -30.736 1.00 29.65 62 PHE C CA 1
ATOM 3028 C C . PHE B 2 62 ? 4.527 27.977 -31.490 1.00 30.84 62 PHE C C 1
ATOM 3029 O O . PHE B 2 62 ? 4.959 28.412 -32.561 1.00 31.07 62 PHE C O 1
ATOM 3037 N N . HIS B 2 63 ? 4.979 26.869 -30.919 1.00 31.98 63 HIS C N 1
ATOM 3038 C CA . HIS B 2 63 ? 6.099 26.111 -31.462 1.00 33.73 63 HIS C CA 1
ATOM 3039 C C . HIS B 2 63 ? 5.797 25.557 -32.853 1.00 33.76 63 HIS C C 1
ATOM 3040 O O . HIS B 2 63 ? 6.706 25.342 -33.662 1.00 34.58 63 HIS C O 1
ATOM 3047 N N . ASP B 2 64 ? 4.514 25.339 -33.116 1.00 33.11 64 ASP C N 1
ATOM 3048 C CA . ASP B 2 64 ? 4.050 24.861 -34.411 1.00 33.35 64 ASP C CA 1
ATOM 3049 C C . ASP B 2 64 ? 3.872 26.013 -35.392 1.00 32.75 64 ASP C C 1
ATOM 3050 O O . ASP B 2 64 ? 3.905 25.806 -36.601 1.00 33.39 64 ASP C O 1
ATOM 3055 N N . LEU B 2 65 ? 3.684 27.224 -34.870 1.00 32.01 65 LEU C N 1
ATOM 3056 C CA . LEU B 2 65 ? 3.742 28.427 -35.695 1.00 31.56 65 LEU C CA 1
ATOM 3057 C C . LEU B 2 65 ? 5.178 28.657 -36.146 1.00 32.61 65 LEU C C 1
ATOM 3058 O O . LEU B 2 65 ? 5.410 29.096 -37.267 1.00 32.92 65 LEU C O 1
ATOM 3063 N N . MET B 2 66 ? 6.135 28.351 -35.269 1.00 33.41 66 MET C N 1
ATOM 3064 C CA . MET B 2 66 ? 7.553 28.403 -35.616 1.00 34.86 66 MET C CA 1
ATOM 3065 C C . MET B 2 66 ? 7.860 27.367 -36.695 1.00 35.54 66 MET C C 1
ATOM 3066 O O . MET B 2 66 ? 8.649 27.625 -37.615 1.00 36.33 66 MET C O 1
ATOM 3071 N N . GLU B 2 67 ? 7.227 26.200 -36.576 1.00 35.21 67 GLU C N 1
ATOM 3072 C CA . GLU B 2 67 ? 7.307 25.159 -37.595 1.00 35.84 67 GLU C CA 1
ATOM 3073 C C . GLU B 2 67 ? 6.710 25.646 -38.926 1.00 35.16 67 GLU C C 1
ATOM 3074 O O . GLU B 2 67 ? 7.296 25.428 -39.994 1.00 36.03 67 GLU C O 1
ATOM 3080 N N . LEU B 2 68 ? 5.557 26.313 -38.848 1.00 33.48 68 LEU C N 1
ATOM 3081 C CA . LEU B 2 68 ? 4.969 26.999 -40.000 1.00 32.90 68 LEU C CA 1
ATOM 3082 C C . LEU B 2 68 ? 6.011 27.895 -40.702 1.00 33.36 68 LEU C C 1
ATOM 3083 O O . LEU B 2 68 ? 6.233 27.757 -41.905 1.00 33.99 68 LEU C O 1
ATOM 3088 N N . PHE B 2 69 ? 6.661 28.781 -39.946 1.00 33.10 69 PHE C N 1
ATOM 3089 C CA . PHE B 2 69 ? 7.637 29.715 -40.523 1.00 33.83 69 PHE C CA 1
ATOM 3090 C C . PHE B 2 69 ? 8.845 29.052 -41.172 1.00 35.56 69 PHE C C 1
ATOM 3091 O O . PHE B 2 69 ? 9.292 29.501 -42.219 1.00 36.28 69 PHE C O 1
ATOM 3099 N N . ARG B 2 70 ? 9.364 27.990 -40.561 1.00 36.60 70 ARG C N 1
ATOM 3100 C CA . ARG B 2 70 ? 10.491 27.250 -41.136 1.00 38.81 70 ARG C CA 1
ATOM 3101 C C . ARG B 2 70 ? 10.129 26.704 -42.519 1.00 39.13 70 ARG C C 1
ATOM 3102 O O . ARG B 2 70 ? 10.966 26.664 -43.431 1.00 40.47 70 ARG C O 1
ATOM 3110 N N . ILE B 2 71 ? 8.863 26.324 -42.670 1.00 37.80 71 ILE C N 1
ATOM 3111 C CA . ILE B 2 71 ? 8.383 25.667 -43.878 1.00 38.10 71 ILE C CA 1
ATOM 3112 C C . ILE B 2 71 ? 7.904 26.649 -44.956 1.00 37.78 71 ILE C C 1
ATOM 3113 O O . ILE B 2 71 ? 8.224 26.480 -46.135 1.00 38.82 71 ILE C O 1
ATOM 3118 N N . GLY B 2 72 ? 7.156 27.674 -44.550 1.00 36.39 72 GLY C N 1
ATOM 3119 C CA . GLY B 2 72 ? 6.656 28.676 -45.484 1.00 36.07 72 GLY C CA 1
ATOM 3120 C C . GLY B 2 72 ? 7.626 29.816 -45.729 1.00 36.94 72 GLY C C 1
ATOM 3121 O O . GLY B 2 72 ? 7.427 30.612 -46.652 1.00 37.17 72 GLY C O 1
ATOM 3122 N N . GLY B 2 73 ? 8.676 29.888 -44.908 1.00 37.56 73 GLY C N 1
ATOM 3123 C CA . GLY B 2 73 ? 9.643 30.989 -44.944 1.00 38.57 73 GLY C CA 1
ATOM 3124 C C . GLY B 2 73 ? 9.275 32.027 -43.905 1.00 37.78 73 GLY C C 1
ATOM 3125 O O . GLY B 2 73 ? 8.109 32.146 -43.543 1.00 36.64 73 GLY C O 1
ATOM 3126 N N . LYS B 2 74 ? 10.254 32.779 -43.413 1.00 38.93 74 LYS C N 1
ATOM 3127 C CA . LYS B 2 74 ? 9.972 33.789 -42.392 1.00 38.48 74 LYS C CA 1
ATOM 3128 C C . LYS B 2 74 ? 9.433 35.090 -42.975 1.00 38.20 74 LYS C C 1
ATOM 3129 O O . LYS B 2 74 ? 9.664 35.411 -44.144 1.00 39.19 74 LYS C O 1
ATOM 3135 N N . SER B 2 75 ? 8.678 35.800 -42.141 1.00 37.11 75 SER C N 1
ATOM 3136 C CA . SER B 2 75 ? 8.187 37.144 -42.407 1.00 37.07 75 SER C CA 1
ATOM 3137 C C . SER B 2 75 ? 9.359 38.122 -42.250 1.00 38.46 75 SER C C 1
ATOM 3138 O O . SER B 2 75 ? 10.170 37.957 -41.335 1.00 39.15 75 SER C O 1
ATOM 3141 N N . PRO B 2 76 ? 9.462 39.145 -43.125 1.00 39.11 76 PRO C N 1
ATOM 3142 C CA . PRO B 2 76 ? 8.582 39.548 -44.215 1.00 38.44 76 PRO C CA 1
ATOM 3143 C C . PRO B 2 76 ? 9.001 39.005 -45.590 1.00 38.92 76 PRO C C 1
ATOM 3144 O O . PRO B 2 76 ? 8.448 39.437 -46.606 1.00 38.90 76 PRO C O 1
ATOM 3148 N N . ASP B 2 77 ? 9.974 38.092 -45.623 1.00 39.15 77 ASP C N 1
ATOM 3149 C CA . ASP B 2 77 ? 10.427 37.478 -46.883 1.00 39.88 77 ASP C CA 1
ATOM 3150 C C . ASP B 2 77 ? 9.289 36.733 -47.574 1.00 38.32 77 ASP C C 1
ATOM 3151 O O . ASP B 2 77 ? 9.169 36.762 -48.803 1.00 38.59 77 ASP C O 1
ATOM 3156 N N . THR B 2 78 ? 8.464 36.070 -46.767 1.00 36.20 78 THR C N 1
ATOM 3157 C CA . THR B 2 78 ? 7.242 35.471 -47.249 1.00 34.84 78 THR C CA 1
ATOM 3158 C C . THR B 2 78 ? 6.077 36.377 -46.867 1.00 33.88 78 THR C C 1
ATOM 3159 O O . THR B 2 78 ? 5.906 36.734 -45.709 1.00 33.14 78 THR C O 1
ATOM 3163 N N . ASN B 2 79 ? 5.307 36.770 -47.876 1.00 34.17 79 ASN C N 1
ATOM 3164 C CA . ASN B 2 79 ? 4.078 37.528 -47.706 1.00 33.39 79 ASN C CA 1
ATOM 3165 C C . ASN B 2 79 ? 3.022 36.596 -47.116 1.00 31.86 79 ASN C C 1
ATOM 3166 O O . ASN B 2 79 ? 2.777 35.512 -47.648 1.00 31.57 79 ASN C O 1
ATOM 3171 N N . TYR B 2 80 ? 2.420 37.014 -46.003 1.00 30.89 80 TYR C N 1
ATOM 3172 C CA . TYR B 2 80 ? 1.549 36.144 -45.211 1.00 29.42 80 TYR C CA 1
ATOM 3173 C C . TYR B 2 80 ? 0.134 36.678 -45.017 1.00 29.59 80 TYR C C 1
ATOM 3174 O O . TYR B 2 80 ? -0.080 37.881 -44.874 1.00 29.94 80 TYR C O 1
ATOM 3183 N N . LEU B 2 81 ? -0.819 35.752 -44.997 1.00 29.68 81 LEU C N 1
ATOM 3184 C CA . LEU B 2 81 ? -2.223 36.047 -44.746 1.00 30.13 81 LEU C CA 1
ATOM 3185 C C . LEU B 2 81 ? -2.787 34.983 -43.804 1.00 29.63 81 LEU C C 1
ATOM 3186 O O . LEU B 2 81 ? -2.835 33.795 -44.149 1.00 29.65 81 LEU C O 1
ATOM 3191 N N . PHE B 2 82 ? -3.191 35.425 -42.611 1.00 29.50 82 PHE C N 1
ATOM 3192 C CA . PHE B 2 82 ? -3.723 34.551 -41.558 1.00 29.04 82 PHE C CA 1
ATOM 3193 C C . PHE B 2 82 ? -5.221 34.730 -41.422 1.00 29.57 82 PHE C C 1
ATOM 3194 O O . PHE B 2 82 ? -5.731 35.852 -41.475 1.00 30.21 82 PHE C O 1
ATOM 3202 N N . MET B 2 83 ? -5.925 33.623 -41.229 1.00 29.77 83 MET C N 1
ATOM 3203 C CA . MET B 2 83 ? -7.384 33.649 -41.250 1.00 30.90 83 MET C CA 1
ATOM 3204 C C . MET B 2 83 ? -8.035 33.505 -39.871 1.00 30.79 83 MET C C 1
ATOM 3205 O O . MET B 2 83 ? -9.161 33.024 -39.762 1.00 31.45 83 MET C O 1
ATOM 3210 N N . GLY B 2 84 ? -7.332 33.940 -38.825 1.00 30.25 84 GLY C N 1
ATOM 3211 C CA . GLY B 2 84 ? -7.916 34.007 -37.482 1.00 30.23 84 GLY C CA 1
ATOM 3212 C C . GLY B 2 84 ? -7.671 32.786 -36.617 1.00 29.60 84 GLY C C 1
ATOM 3213 O O . GLY B 2 84 ? -6.924 31.883 -37.005 1.00 29.24 84 GLY C O 1
ATOM 3214 N N . ASP B 2 85 ? -8.317 32.770 -35.447 1.00 29.58 85 ASP C N 1
ATOM 3215 C CA . ASP B 2 85 ? -8.162 31.719 -34.433 1.00 28.94 85 ASP C CA 1
ATOM 3216 C C . ASP B 2 85 ? -6.712 31.547 -33.999 1.00 28.08 85 ASP C C 1
ATOM 3217 O O . ASP B 2 85 ? -6.096 30.493 -34.215 1.00 27.64 85 ASP C O 1
ATOM 3222 N N . TYR B 2 86 ? -6.187 32.594 -33.366 1.00 27.76 86 TYR C N 1
ATOM 3223 C CA . TYR B 2 86 ? -4.801 32.622 -32.915 1.00 27.29 86 TYR C CA 1
ATOM 3224 C C . TYR B 2 86 ? -4.658 32.153 -31.478 1.00 27.33 86 TYR C C 1
ATOM 3225 O O . TYR B 2 86 ? -3.554 31.846 -31.034 1.00 27.27 86 TYR C O 1
ATOM 3234 N N . VAL B 2 87 ? -5.778 32.092 -30.762 1.00 27.82 87 VAL C N 1
ATOM 3235 C CA . VAL B 2 87 ? -5.774 31.931 -29.302 1.00 28.06 87 VAL C CA 1
ATOM 3236 C C . VAL B 2 87 ? -6.671 30.770 -28.862 1.00 28.71 87 VAL C C 1
ATOM 3237 O O . VAL B 2 87 ? -7.449 30.250 -29.671 1.00 29.23 87 VAL C O 1
ATOM 3241 N N . ASP B 2 88 ? -6.553 30.372 -27.592 1.00 28.86 88 ASP C N 1
ATOM 3242 C CA . ASP B 2 88 ? -7.339 29.274 -27.011 1.00 29.68 88 ASP C CA 1
ATOM 3243 C C . ASP B 2 88 ? -6.829 27.879 -27.365 1.00 29.70 88 ASP C C 1
ATOM 3244 O O . ASP B 2 88 ? -6.254 27.668 -28.433 1.00 29.57 88 ASP C O 1
ATOM 3249 N N . ARG B 2 89 ? -7.060 26.932 -26.456 1.00 30.41 89 ARG C N 1
ATOM 3250 C CA . ARG B 2 89 ? -6.779 25.500 -26.674 1.00 30.61 89 ARG C CA 1
ATOM 3251 C C . ARG B 2 89 ? -5.297 25.149 -26.589 1.00 30.23 89 ARG C C 1
ATOM 3252 O O . ARG B 2 89 ? -4.910 24.279 -25.817 1.00 30.48 89 ARG C O 1
ATOM 3260 N N . GLY B 2 90 ? -4.475 25.816 -27.392 1.00 29.69 90 GLY C N 1
ATOM 3261 C CA . GLY B 2 90 ? -3.026 25.670 -27.288 1.00 29.97 90 GLY C CA 1
ATOM 3262 C C . GLY B 2 90 ? -2.553 26.366 -26.034 1.00 30.12 90 GLY C C 1
ATOM 3263 O O . GLY B 2 90 ? -3.297 27.139 -25.440 1.00 30.57 90 GLY C O 1
ATOM 3264 N N . TYR B 2 91 ? -1.318 26.115 -25.632 1.00 30.52 91 TYR C N 1
ATOM 3265 C CA . TYR B 2 91 ? -0.851 26.606 -24.339 1.00 31.33 91 TYR C CA 1
ATOM 3266 C C . TYR B 2 91 ? 0.001 27.873 -24.388 1.00 30.70 91 TYR C C 1
ATOM 3267 O O . TYR B 2 91 ? 0.578 28.272 -23.373 1.00 31.30 91 TYR C O 1
ATOM 3276 N N . TYR B 2 92 ? 0.069 28.508 -25.556 1.00 29.51 92 TYR C N 1
ATOM 3277 C CA . TYR B 2 92 ? 0.960 29.647 -25.764 1.00 29.30 92 TYR C CA 1
ATOM 3278 C C . TYR B 2 92 ? 0.295 30.739 -26.606 1.00 28.69 92 TYR C C 1
ATOM 3279 O O . TYR B 2 92 ? 0.914 31.307 -27.518 1.00 28.66 92 TYR C O 1
ATOM 3288 N N . SER B 2 93 ? -0.962 31.036 -26.284 1.00 28.18 93 SER C N 1
ATOM 3289 C CA . SER B 2 93 ? -1.737 32.059 -26.989 1.00 27.59 93 SER C CA 1
ATOM 3290 C C . SER B 2 93 ? -1.122 33.448 -26.839 1.00 27.74 93 SER C C 1
ATOM 3291 O O . SER B 2 93 ? -1.139 34.250 -27.775 1.00 27.71 93 SER C O 1
ATOM 3294 N N . VAL B 2 94 ? -0.580 33.721 -25.657 1.00 27.96 94 VAL C N 1
ATOM 3295 C CA . VAL B 2 94 ? 0.052 35.004 -25.363 1.00 28.35 94 VAL C CA 1
ATOM 3296 C C . VAL B 2 94 ? 1.216 35.258 -26.319 1.00 28.28 94 VAL C C 1
ATOM 3297 O O . VAL B 2 94 ? 1.259 36.285 -26.990 1.00 28.39 94 VAL C O 1
ATOM 3301 N N . GLU B 2 95 ? 2.135 34.302 -26.389 1.00 28.20 95 GLU C N 1
ATOM 3302 C CA . GLU B 2 95 ? 3.314 34.402 -27.243 1.00 28.46 95 GLU C CA 1
ATOM 3303 C C . GLU B 2 95 ? 2.944 34.407 -28.728 1.00 27.63 95 GLU C C 1
ATOM 3304 O O . GLU B 2 95 ? 3.503 35.179 -29.515 1.00 27.74 95 GLU C O 1
ATOM 3310 N N . THR B 2 96 ? 1.985 33.552 -29.087 1.00 26.73 96 THR C N 1
ATOM 3311 C CA . THR B 2 96 ? 1.517 33.406 -30.464 1.00 25.90 96 THR C CA 1
ATOM 3312 C C . THR B 2 96 ? 0.893 34.701 -30.980 1.00 26.02 96 THR C C 1
ATOM 3313 O O . THR B 2 96 ? 1.299 35.220 -32.029 1.00 26.03 96 THR C O 1
ATOM 3317 N N . VAL B 2 97 ? -0.089 35.219 -30.240 1.00 26.11 97 VAL C N 1
ATOM 3318 C CA . VAL B 2 97 ? -0.847 36.393 -30.689 1.00 26.39 97 VAL C CA 1
ATOM 3319 C C . VAL B 2 97 ? -0.035 37.676 -30.562 1.00 27.45 97 VAL C C 1
ATOM 3320 O O . VAL B 2 97 ? -0.237 38.617 -31.329 1.00 27.93 97 VAL C O 1
ATOM 3324 N N . THR B 2 98 ? 0.886 37.709 -29.602 1.00 27.97 98 THR C N 1
ATOM 3325 C CA . THR B 2 98 ? 1.762 38.861 -29.452 1.00 29.18 98 THR C CA 1
ATOM 3326 C C . THR B 2 98 ? 2.694 38.966 -30.654 1.00 29.61 98 THR C C 1
ATOM 3327 O O . THR B 2 98 ? 2.847 40.041 -31.226 1.00 30.34 98 THR C O 1
ATOM 3331 N N . LEU B 2 99 ? 3.287 37.842 -31.048 1.00 29.59 99 LEU C N 1
ATOM 3332 C CA . LEU B 2 99 ? 4.226 37.820 -32.164 1.00 30.40 99 LEU C CA 1
ATOM 3333 C C . LEU B 2 99 ? 3.560 38.208 -33.482 1.00 30.27 99 LEU C C 1
ATOM 3334 O O . LEU B 2 99 ? 4.111 39.005 -34.252 1.00 31.15 99 LEU C O 1
ATOM 3339 N N . LEU B 2 100 ? 2.381 37.644 -33.735 1.00 29.25 100 LEU C N 1
ATOM 3340 C CA . LEU B 2 100 ? 1.649 37.941 -34.965 1.00 29.08 100 LEU C CA 1
ATOM 3341 C C . LEU B 2 100 ? 1.213 39.409 -35.066 1.00 29.77 100 LEU C C 1
ATOM 3342 O O . LEU B 2 100 ? 1.233 39.989 -36.152 1.00 30.39 100 LEU C O 1
ATOM 3347 N N . VAL B 2 101 ? 0.847 40.004 -33.935 1.00 29.90 101 VAL C N 1
ATOM 3348 C CA . VAL B 2 101 ? 0.540 41.433 -33.868 1.00 30.74 101 VAL C CA 1
ATOM 3349 C C . VAL B 2 101 ? 1.817 42.252 -34.044 1.00 31.91 101 VAL C C 1
ATOM 3350 O O . VAL B 2 101 ? 1.822 43.256 -34.767 1.00 33.10 101 VAL C O 1
ATOM 3354 N N . ALA B 2 102 ? 2.898 41.807 -33.404 1.00 31.70 102 ALA C N 1
ATOM 3355 C CA . ALA B 2 102 ? 4.194 42.483 -33.496 1.00 32.86 102 ALA C CA 1
ATOM 3356 C C . ALA B 2 102 ? 4.719 42.508 -34.922 1.00 33.01 102 ALA C C 1
ATOM 3357 O O . ALA B 2 102 ? 5.354 43.480 -35.332 1.00 34.61 102 ALA C O 1
ATOM 3359 N N . LEU B 2 103 ? 4.458 41.435 -35.669 1.00 31.56 103 LEU C N 1
ATOM 3360 C CA . LEU B 2 103 ? 4.870 41.352 -37.065 1.00 31.50 103 LEU C CA 1
ATOM 3361 C C . LEU B 2 103 ? 4.015 42.263 -37.936 1.00 31.73 103 LEU C C 1
ATOM 3362 O O . LEU B 2 103 ? 4.510 42.837 -38.906 1.00 32.50 103 LEU C O 1
ATOM 3367 N N . 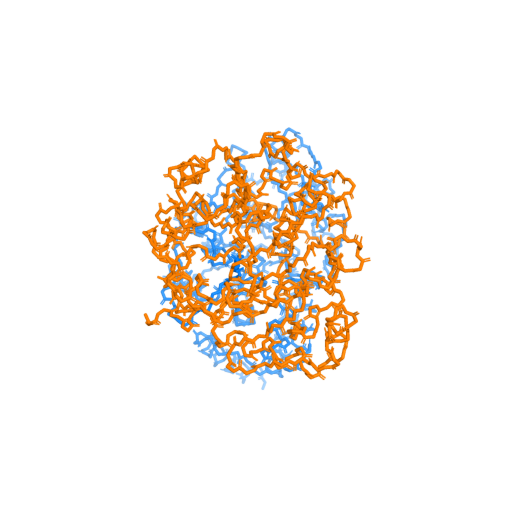LYS B 2 104 ? 2.736 42.394 -37.581 1.00 31.01 104 LYS C N 1
ATOM 3368 C CA . LYS B 2 104 ? 1.842 43.306 -38.284 1.00 31.59 104 LYS C CA 1
ATOM 3369 C C . LYS B 2 104 ? 2.319 44.748 -38.146 1.00 33.26 104 LYS C C 1
ATOM 3370 O O . LYS B 2 104 ? 2.442 45.454 -39.143 1.00 34.26 104 LYS C O 1
ATOM 3376 N N . VAL B 2 105 ? 2.583 45.171 -36.909 1.00 33.68 105 VAL C N 1
ATOM 3377 C CA . VAL B 2 105 ? 3.061 46.527 -36.620 1.00 35.39 105 VAL C CA 1
ATOM 3378 C C . VAL B 2 105 ? 4.404 46.806 -37.310 1.00 36.46 105 VAL C C 1
ATOM 3379 O O . VAL B 2 105 ? 4.642 47.909 -37.807 1.00 38.04 105 VAL C O 1
ATOM 3383 N N . ARG B 2 106 ? 5.266 45.794 -37.358 1.00 35.79 106 ARG C N 1
ATOM 3384 C CA . ARG B 2 106 ? 6.596 45.947 -37.946 1.00 37.14 106 ARG C CA 1
ATOM 3385 C C . ARG B 2 106 ? 6.572 45.940 -39.476 1.00 37.04 106 ARG C C 1
ATOM 3386 O O . ARG B 2 106 ? 7.305 46.694 -40.105 1.00 38.45 106 ARG C O 1
ATOM 3394 N N . TYR B 2 107 ? 5.722 45.086 -40.050 1.00 35.59 107 TYR C N 1
ATOM 3395 C CA . TYR B 2 107 ? 5.624 44.890 -41.495 1.00 35.67 107 TYR C CA 1
ATOM 3396 C C . TYR B 2 107 ? 4.163 44.859 -41.966 1.00 35.16 107 TYR C C 1
ATOM 3397 O O . TYR B 2 107 ? 3.684 43.831 -42.459 1.00 33.96 107 TYR C O 1
ATOM 3406 N N . ARG B 2 108 ? 3.469 45.990 -41.843 1.00 36.60 108 ARG C N 1
ATOM 3407 C CA . ARG B 2 108 ? 2.035 46.087 -42.184 1.00 36.69 108 ARG C CA 1
ATOM 3408 C C . ARG B 2 108 ? 1.661 45.614 -43.593 1.00 37.03 108 ARG C C 1
ATOM 3409 O O . ARG B 2 108 ? 0.591 45.035 -43.787 1.00 36.15 108 ARG C O 1
ATOM 3417 N N . GLU B 2 109 ? 2.540 45.864 -44.564 1.00 38.67 109 GLU C N 1
ATOM 3418 C CA . GLU B 2 109 ? 2.287 45.500 -45.956 1.00 39.30 109 GLU C CA 1
ATOM 3419 C C . GLU B 2 109 ? 2.549 44.019 -46.230 1.00 38.39 109 GLU C C 1
ATOM 3420 O O . GLU B 2 109 ? 2.096 43.490 -47.247 1.00 38.18 109 GLU C O 1
ATOM 3426 N N . ARG B 2 110 ? 3.270 43.355 -45.324 1.00 38.09 110 ARG C N 1
ATOM 3427 C CA . ARG B 2 110 ? 3.677 41.953 -45.533 1.00 37.53 110 ARG C CA 1
ATOM 3428 C C . ARG B 2 110 ? 2.870 40.921 -44.731 1.00 35.93 110 ARG C C 1
ATOM 3429 O O . ARG B 2 110 ? 2.983 39.717 -44.973 1.00 35.24 110 ARG C O 1
ATOM 3437 N N . ILE B 2 111 ? 2.060 41.403 -43.792 1.00 35.59 111 ILE C N 1
ATOM 3438 C CA . ILE B 2 111 ? 1.237 40.551 -42.938 1.00 34.40 111 ILE C CA 1
ATOM 3439 C C . ILE B 2 111 ? -0.225 40.998 -42.985 1.00 34.29 111 ILE C C 1
ATOM 3440 O O . ILE B 2 111 ? -0.532 42.180 -42.796 1.00 34.88 111 ILE C O 1
ATOM 3445 N N . THR B 2 112 ? -1.119 40.050 -43.247 1.00 33.50 112 THR C N 1
ATOM 3446 C CA . THR B 2 112 ? -2.541 40.256 -43.013 1.00 33.59 112 THR C CA 1
ATOM 3447 C C . THR B 2 112 ? -3.015 39.272 -41.943 1.00 32.59 112 THR C C 1
ATOM 3448 O O . THR B 2 112 ? -2.842 38.056 -42.072 1.00 31.79 112 THR C O 1
ATOM 3452 N N . ILE B 2 113 ? -3.583 39.818 -40.875 1.00 32.47 113 ILE C N 1
ATOM 3453 C CA . ILE B 2 113 ? -4.218 39.014 -39.850 1.00 31.62 113 ILE C CA 1
ATOM 3454 C C . ILE B 2 113 ? -5.708 39.350 -39.810 1.00 32.30 113 ILE C C 1
ATOM 3455 O O . ILE B 2 113 ? -6.096 40.516 -39.660 1.00 33.40 113 ILE C O 1
ATOM 3460 N N . LEU B 2 114 ? -6.535 38.322 -39.980 1.00 31.88 114 LEU C N 1
ATOM 3461 C CA . LEU B 2 114 ? -7.989 38.476 -39.939 1.00 32.32 114 LEU C CA 1
ATOM 3462 C C . LEU B 2 114 ? -8.542 38.016 -38.598 1.00 31.77 114 LEU C C 1
ATOM 3463 O O . LEU B 2 114 ? -7.881 37.304 -37.848 1.00 30.65 114 LEU C O 1
ATOM 3468 N N . ARG B 2 115 ? -9.771 38.427 -38.318 1.00 32.68 115 ARG C N 1
ATOM 3469 C CA . ARG B 2 115 ? -10.466 38.055 -37.106 1.00 32.40 115 ARG C CA 1
ATOM 3470 C C . ARG B 2 115 ? -11.064 36.658 -37.242 1.00 32.12 115 ARG C C 1
ATOM 3471 O O . ARG B 2 115 ? -11.757 36.363 -38.215 1.00 32.98 115 ARG C O 1
ATOM 3479 N N . GLY B 2 116 ? -10.778 35.799 -36.270 1.00 31.26 116 GLY C N 1
ATOM 3480 C CA . GLY B 2 116 ? -11.395 34.478 -36.202 1.00 31.33 116 GLY C CA 1
ATOM 3481 C C . GLY B 2 116 ? -12.519 34.518 -35.196 1.00 32.29 116 GLY C C 1
ATOM 3482 O O . GLY B 2 116 ? -12.721 35.542 -34.543 1.00 33.19 116 GLY C O 1
ATOM 3483 N N . ASN B 2 117 ? -13.253 33.417 -35.057 1.00 32.81 117 ASN C N 1
ATOM 3484 C CA . ASN B 2 117 ? -14.347 33.362 -34.083 1.00 33.86 117 ASN C CA 1
ATOM 3485 C C . ASN B 2 117 ? -13.856 33.243 -32.648 1.00 33.36 117 ASN C C 1
ATOM 3486 O O . ASN B 2 117 ? -14.597 33.540 -31.713 1.00 34.37 117 ASN C O 1
ATOM 3491 N N . HIS B 2 118 ? -12.610 32.804 -32.478 1.00 32.37 118 HIS C N 1
ATOM 3492 C CA . HIS B 2 118 ? -11.988 32.750 -31.151 1.00 32.11 118 HIS C CA 1
ATOM 3493 C C . HIS B 2 118 ? -11.366 34.080 -30.733 1.00 32.42 118 HIS C C 1
ATOM 3494 O O . HIS B 2 118 ? -10.975 34.251 -29.579 1.00 32.25 118 HIS C O 1
ATOM 3501 N N . GLU B 2 119 ? -11.293 35.027 -31.667 1.00 33.09 119 GLU C N 1
ATOM 3502 C CA . GLU B 2 119 ? -10.901 36.391 -31.339 1.00 34.07 119 GLU C CA 1
ATOM 3503 C C . GLU B 2 119 ? -12.109 37.147 -30.794 1.00 35.71 119 GLU C C 1
ATOM 3504 O O . GLU B 2 119 ? -12.562 38.140 -31.375 1.00 36.72 119 GLU C O 1
ATOM 3510 N N . SER B 2 120 ? -12.617 36.655 -29.668 1.00 36.25 120 SER C N 1
ATOM 3511 C CA . SER B 2 120 ? -13.850 37.151 -29.071 1.00 38.36 120 SER C CA 1
ATOM 3512 C C . SER B 2 120 ? -13.752 37.117 -27.548 1.00 38.52 120 SER C C 1
ATOM 3513 O O . SER B 2 120 ? -13.086 36.248 -26.989 1.00 37.61 120 SER C O 1
ATOM 3516 N N . ARG B 2 121 ? -14.411 38.059 -26.880 1.00 40.11 121 ARG C N 1
ATOM 3517 C CA . ARG B 2 121 ? -14.372 38.131 -25.417 1.00 40.75 121 ARG C CA 1
ATOM 3518 C C . ARG B 2 121 ? -14.897 36.869 -24.724 1.00 40.83 121 ARG C C 1
ATOM 3519 O O . ARG B 2 121 ? -14.170 36.236 -23.957 1.00 39.84 121 ARG C O 1
ATOM 3527 N N . GLN B 2 122 ? -16.142 36.498 -25.020 1.00 42.29 122 GLN C N 1
ATOM 3528 C CA . GLN B 2 122 ? -16.808 35.356 -24.376 1.00 43.19 122 GLN C CA 1
ATOM 3529 C C . GLN B 2 122 ? -16.123 34.003 -24.590 1.00 41.57 122 GLN C C 1
ATOM 3530 O O . GLN B 2 122 ? -16.008 33.206 -23.656 1.00 41.68 122 GLN C O 1
ATOM 3536 N N . ILE B 2 123 ? -15.673 33.752 -25.814 1.00 40.33 123 ILE C N 1
ATOM 3537 C CA . ILE B 2 123 ? -15.042 32.487 -26.161 1.00 39.09 123 ILE C CA 1
ATOM 3538 C C . ILE B 2 123 ? -13.683 32.273 -25.452 1.00 37.62 123 ILE C C 1
ATOM 3539 O O . ILE B 2 123 ? -13.366 31.157 -25.015 1.00 37.20 123 ILE C O 1
ATOM 3544 N N . THR B 2 124 ? -12.900 33.345 -25.327 1.00 36.77 124 THR C N 1
ATOM 3545 C CA . THR B 2 124 ? -11.577 33.265 -24.710 1.00 35.45 124 THR C CA 1
ATOM 3546 C C . THR B 2 124 ? -11.653 33.063 -23.206 1.00 36.05 124 THR C C 1
ATOM 3547 O O . THR B 2 124 ? -10.692 32.588 -22.591 1.00 35.64 124 THR C O 1
ATOM 3551 N N . GLN B 2 125 ? -12.794 33.427 -22.622 1.00 37.01 125 GLN C N 1
ATOM 3552 C CA . GLN B 2 125 ? -13.047 33.211 -21.202 1.00 37.75 125 GLN C CA 1
ATOM 3553 C C . GLN B 2 125 ? -13.229 31.729 -20.883 1.00 37.24 125 GLN C C 1
ATOM 3554 O O . GLN B 2 125 ? -13.074 31.312 -19.732 1.00 37.83 125 GLN C O 1
ATOM 3560 N N . VAL B 2 126 ? -13.561 30.948 -21.907 1.00 36.26 126 VAL C N 1
ATOM 3561 C CA . VAL B 2 126 ? -13.917 29.545 -21.743 1.00 36.26 126 VAL C CA 1
ATOM 3562 C C . VAL B 2 126 ? -12.808 28.614 -22.213 1.00 34.84 126 VAL C C 1
ATOM 3563 O O . VAL B 2 126 ? -12.470 27.658 -21.526 1.00 35.03 126 VAL C O 1
ATOM 3567 N N . TYR B 2 127 ? -12.225 28.910 -23.370 1.00 33.76 127 TYR C N 1
ATOM 3568 C CA . TYR B 2 127 ? -11.322 27.970 -24.029 1.00 32.66 127 TYR C CA 1
ATOM 3569 C C . TYR B 2 127 ? -9.820 28.158 -23.775 1.00 31.50 127 TYR C C 1
ATOM 3570 O O . TYR B 2 127 ? -8.994 27.628 -24.525 1.00 30.73 127 TYR C O 1
ATOM 3579 N N . GLY B 2 128 ? -9.463 28.899 -22.729 1.00 31.31 128 GLY C N 1
ATOM 3580 C CA . GLY B 2 128 ? -8.072 28.934 -22.294 1.00 30.68 128 GLY C CA 1
ATOM 3581 C C . GLY B 2 128 ? -7.300 30.240 -22.318 1.00 30.35 128 GLY C C 1
ATOM 3582 O O . GLY B 2 128 ? -6.398 30.423 -21.495 1.00 30.92 128 GLY C O 1
ATOM 3583 N N . PHE B 2 129 ? -7.631 31.146 -23.239 1.00 29.73 129 PHE C N 1
ATOM 3584 C CA . PHE B 2 129 ? -6.872 32.401 -23.390 1.00 29.43 129 PHE C CA 1
ATOM 3585 C C . PHE B 2 129 ? -6.927 33.332 -22.179 1.00 30.27 129 PHE C C 1
ATOM 3586 O O . PHE B 2 129 ? -5.897 33.876 -21.774 1.00 30.51 129 PHE C O 1
ATOM 3594 N N . TYR B 2 130 ? -8.120 33.527 -21.623 1.00 30.87 130 TYR C N 1
ATOM 3595 C CA . TYR B 2 130 ? -8.280 34.310 -20.408 1.00 31.79 130 TYR C CA 1
ATOM 3596 C C . TYR B 2 130 ? -7.459 33.695 -19.274 1.00 32.33 130 TYR C C 1
ATOM 3597 O O . TYR B 2 130 ? -6.744 34.398 -18.559 1.00 32.77 130 TYR C O 1
ATOM 3606 N N . ASP B 2 131 ? -7.571 32.377 -19.119 1.00 32.49 131 ASP C N 1
ATOM 3607 C CA . ASP B 2 131 ? -6.862 31.657 -18.069 1.00 33.20 131 ASP C CA 1
ATOM 3608 C C . ASP B 2 131 ? -5.345 31.749 -18.239 1.00 33.03 131 ASP C C 1
ATOM 3609 O O . ASP B 2 131 ? -4.619 31.869 -17.255 1.00 33.79 131 ASP C O 1
ATOM 3614 N N . GLU B 2 132 ? -4.878 31.721 -19.487 1.00 32.47 132 GLU C N 1
ATOM 3615 C CA . GLU B 2 132 ? -3.443 31.820 -19.778 1.00 32.81 132 GLU C CA 1
ATOM 3616 C C . GLU B 2 132 ? -2.849 33.193 -19.404 1.00 33.57 132 GLU C C 1
ATOM 3617 O O . GLU B 2 132 ? -1.805 33.259 -18.752 1.00 34.10 132 GLU C O 1
ATOM 3623 N N . CYS B 2 133 ? -3.514 34.271 -19.825 1.00 33.71 133 CYS C N 1
ATOM 3624 C CA . CYS B 2 133 ? -3.135 35.639 -19.447 1.00 34.96 133 CYS C CA 1
ATOM 3625 C C . CYS B 2 133 ? -3.136 35.847 -17.934 1.00 36.16 133 CYS C C 1
ATOM 3626 O O . CYS B 2 133 ? -2.210 36.442 -17.380 1.00 37.06 133 CYS C O 1
ATOM 3629 N N . LEU B 2 134 ? -4.180 35.347 -17.277 1.00 36.33 134 LEU C N 1
ATOM 3630 C CA . LEU B 2 134 ? -4.329 35.467 -15.829 1.00 37.74 134 LEU C CA 1
ATOM 3631 C C . LEU B 2 134 ? -3.253 34.696 -15.068 1.00 37.79 134 LEU C C 1
ATOM 3632 O O . LEU B 2 134 ? -2.962 35.013 -13.919 1.00 39.36 134 LEU C O 1
ATOM 3637 N N . ARG B 2 135 ? -2.673 33.688 -15.708 1.00 36.31 135 ARG C N 1
ATOM 3638 C CA . ARG B 2 135 ? -1.576 32.929 -15.121 1.00 36.47 135 ARG C CA 1
ATOM 3639 C C . ARG B 2 135 ? -0.227 33.561 -15.461 1.00 36.70 135 ARG C C 1
ATOM 3640 O O . ARG B 2 135 ? 0.619 33.736 -14.585 1.00 38.19 135 ARG C O 1
ATOM 3648 N N . LYS B 2 136 ? -0.036 33.906 -16.732 1.00 35.44 136 LYS C N 1
ATOM 3649 C CA . LYS B 2 136 ? 1.251 34.405 -17.212 1.00 35.52 136 LYS C CA 1
ATOM 3650 C C . LYS B 2 136 ? 1.523 35.812 -16.703 1.00 36.94 136 LYS C C 1
ATOM 3651 O O . LYS B 2 136 ? 2.656 36.147 -16.356 1.00 38.26 136 LYS C O 1
ATOM 3657 N N . TYR B 2 137 ? 0.473 36.624 -16.664 1.00 36.88 137 TYR C N 1
ATOM 3658 C CA . TYR B 2 137 ? 0.484 37.898 -15.958 1.00 38.40 137 TYR C CA 1
ATOM 3659 C C . TYR B 2 137 ? -0.320 37.631 -14.689 1.00 39.46 137 TYR C C 1
ATOM 3660 O O . TYR B 2 137 ? -0.804 36.511 -14.505 1.00 39.09 137 TYR C O 1
ATOM 3669 N N . GLY B 2 138 ? -0.451 38.611 -13.803 1.00 40.96 138 GLY C N 1
ATOM 3670 C CA . GLY B 2 138 ? -1.186 38.374 -12.556 1.00 41.82 138 GLY C CA 1
ATOM 3671 C C . GLY B 2 138 ? -2.582 38.969 -12.531 1.00 42.03 138 GLY C C 1
ATOM 3672 O O . GLY B 2 138 ? -3.212 39.042 -11.478 1.00 43.21 138 GLY C O 1
ATOM 3673 N N . ASN B 2 139 ? -3.058 39.399 -13.699 1.00 40.97 139 ASN C N 1
ATOM 3674 C CA . ASN B 2 139 ? -4.332 40.104 -13.829 1.00 41.27 139 ASN C CA 1
ATOM 3675 C C . ASN B 2 139 ? -4.880 40.022 -15.262 1.00 39.70 139 ASN C C 1
ATOM 3676 O O . ASN B 2 139 ? -4.257 39.414 -16.140 1.00 38.15 139 ASN C O 1
ATOM 3681 N N . ALA B 2 140 ? -6.034 40.649 -15.490 1.00 40.17 140 ALA C N 1
ATOM 3682 C CA . ALA B 2 140 ? -6.736 40.566 -16.771 1.00 38.87 140 ALA C CA 1
ATOM 3683 C C . ALA B 2 140 ? -6.378 41.681 -17.762 1.00 39.14 140 ALA C C 1
ATOM 3684 O O . ALA B 2 140 ? -6.914 41.716 -18.878 1.00 38.45 140 ALA C O 1
ATOM 3686 N N . ASN B 2 141 ? -5.474 42.580 -17.370 1.00 40.33 141 ASN C N 1
ATOM 3687 C CA . ASN B 2 141 ? -5.102 43.708 -18.229 1.00 40.83 141 ASN C CA 1
ATOM 3688 C C . ASN B 2 141 ? -4.709 43.294 -19.637 1.00 38.94 141 ASN C C 1
ATOM 3689 O O . ASN B 2 141 ? -5.208 43.866 -20.610 1.00 39.10 141 ASN C O 1
ATOM 3694 N N . VAL B 2 142 ? -3.837 42.293 -19.748 1.00 37.32 142 VAL C N 1
ATOM 3695 C CA . VAL B 2 142 ? -3.369 41.838 -21.059 1.00 35.67 142 VAL C CA 1
ATOM 3696 C C . VAL B 2 142 ? -4.494 41.225 -21.895 1.00 34.50 142 VAL C C 1
ATOM 3697 O O . VAL B 2 142 ? -4.617 41.524 -23.080 1.00 34.10 142 VAL C O 1
ATOM 3701 N N . TRP B 2 143 ? -5.309 40.373 -21.275 1.00 34.39 143 TRP C N 1
ATOM 3702 C CA . TRP B 2 143 ? -6.510 39.844 -21.918 1.00 33.83 143 TRP C CA 1
ATOM 3703 C C . TRP B 2 143 ? -7.353 41.012 -22.425 1.00 34.95 143 TRP C C 1
ATOM 3704 O O . TRP B 2 143 ? -7.791 41.028 -23.581 1.00 34.26 143 TRP C O 1
ATOM 3715 N N . LYS B 2 144 ? -7.547 42.000 -21.553 1.00 36.64 144 LYS C N 1
ATOM 3716 C CA . LYS B 2 144 ? -8.258 43.224 -21.900 1.00 38.10 144 LYS C CA 1
ATOM 3717 C C . LYS B 2 144 ? -7.654 43.880 -23.150 1.00 37.66 144 LYS C C 1
ATOM 3718 O O . LYS B 2 144 ? -8.382 44.238 -24.079 1.00 38.08 144 LYS C O 1
ATOM 3724 N N . TYR B 2 145 ? -6.330 44.012 -23.188 1.00 36.96 145 TYR C N 1
ATOM 3725 C CA . TYR B 2 145 ? -5.685 44.729 -24.293 1.00 36.73 145 TYR C CA 1
ATOM 3726 C C . TYR B 2 145 ? -5.839 44.025 -25.644 1.00 35.14 145 TYR C C 1
ATOM 3727 O O . TYR B 2 145 ? -6.098 44.679 -26.660 1.00 35.35 145 TYR C O 1
ATOM 3736 N N . PHE B 2 146 ? -5.694 42.699 -25.649 1.00 33.50 146 PHE C N 1
ATOM 3737 C CA . PHE B 2 146 ? -5.853 41.916 -26.879 1.00 32.12 146 PHE C CA 1
ATOM 3738 C C . PHE B 2 146 ? -7.303 41.832 -27.357 1.00 32.35 146 PHE C C 1
ATOM 3739 O O . PHE B 2 146 ? -7.568 41.993 -28.554 1.00 32.18 146 PHE C O 1
ATOM 3747 N N . THR B 2 147 ? -8.230 41.581 -26.428 1.00 32.76 147 THR C N 1
ATOM 3748 C CA . THR B 2 147 ? -9.654 41.490 -26.763 1.00 33.18 147 THR C CA 1
ATOM 3749 C C . THR B 2 147 ? -10.201 42.809 -27.268 1.00 34.71 147 THR C C 1
ATOM 3750 O O . THR B 2 147 ? -11.066 42.820 -28.136 1.00 35.07 147 THR C O 1
ATOM 3754 N N . ASP B 2 148 ? -9.695 43.916 -26.724 1.00 35.89 148 ASP C N 1
ATOM 3755 C CA . ASP B 2 148 ? -10.044 45.240 -27.225 1.00 37.70 148 ASP C CA 1
ATOM 3756 C C . ASP B 2 148 ? -9.551 45.430 -28.659 1.00 36.97 148 ASP C C 1
ATOM 3757 O O . ASP B 2 148 ? -10.162 46.154 -29.441 1.00 38.14 148 ASP C O 1
ATOM 3762 N N . LEU B 2 149 ? -8.449 44.765 -28.990 1.00 35.33 149 LEU C N 1
ATOM 3763 C CA . LEU B 2 149 ? -7.830 44.886 -30.302 1.00 34.89 149 LEU C CA 1
ATOM 3764 C C . LEU B 2 149 ? -8.527 44.042 -31.368 1.00 34.31 149 LEU C C 1
ATOM 3765 O O . LEU B 2 149 ? -8.585 44.445 -32.535 1.00 34.65 149 LEU C O 1
ATOM 3770 N N . PHE B 2 150 ? -9.042 42.877 -30.968 1.00 33.51 150 PHE C N 1
ATOM 3771 C CA . PHE B 2 150 ? -9.715 41.969 -31.894 1.00 33.08 150 PHE C CA 1
ATOM 3772 C C . PHE B 2 150 ? -10.869 42.653 -32.620 1.00 35.00 150 PHE C C 1
ATOM 3773 O O . PHE B 2 150 ? -11.157 42.334 -33.775 1.00 35.03 150 PHE C O 1
ATOM 3781 N N . ASP B 2 151 ? -11.511 43.609 -31.950 1.00 36.97 151 ASP C N 1
ATOM 3782 C CA . ASP B 2 151 ? -12.578 44.410 -32.557 1.00 39.11 151 ASP C CA 1
ATOM 3783 C C . ASP B 2 151 ? -12.158 45.134 -33.845 1.00 39.78 151 ASP C C 1
ATOM 3784 O O . ASP B 2 151 ? -13.005 45.438 -34.688 1.00 41.35 151 ASP C O 1
ATOM 3789 N N . TYR B 2 152 ? -10.859 45.399 -33.992 1.00 38.99 152 TYR C N 1
ATOM 3790 C CA . TYR B 2 152 ? -10.328 46.158 -35.134 1.00 39.64 152 TYR C CA 1
ATOM 3791 C C . TYR B 2 152 ? -9.830 45.276 -36.282 1.00 38.24 152 TYR C C 1
ATOM 3792 O O . TYR B 2 152 ? -9.640 45.762 -37.402 1.00 38.76 152 TYR C O 1
ATOM 3801 N N . LEU B 2 153 ? -9.607 43.992 -35.998 1.00 36.52 153 LEU C N 1
ATOM 3802 C CA . LEU B 2 153 ? -9.136 43.043 -37.009 1.00 35.30 153 LEU C CA 1
ATOM 3803 C C . LEU B 2 153 ? -10.113 42.952 -38.173 1.00 36.27 153 LEU C C 1
ATOM 3804 O O . LEU B 2 153 ? -11.310 42.755 -37.960 1.00 37.30 153 LEU C O 1
ATOM 3809 N N . PRO B 2 154 ? -9.605 43.106 -39.410 1.00 36.48 154 PRO C N 1
ATOM 3810 C CA . PRO B 2 154 ? -10.437 42.992 -40.608 1.00 37.41 154 PRO C CA 1
ATOM 3811 C C . PRO B 2 154 ? -11.100 41.619 -40.705 1.00 36.83 154 PRO C C 1
ATOM 3812 O O . PRO B 2 154 ? -10.536 40.618 -40.264 1.00 35.24 154 PRO C O 1
ATOM 3816 N N . LEU B 2 155 ? -12.297 41.586 -41.275 1.00 38.50 155 LEU C N 1
ATOM 3817 C CA . LEU B 2 155 ? -13.106 40.371 -41.298 1.00 38.43 155 LEU C CA 1
ATOM 3818 C C . LEU B 2 155 ? -12.752 39.478 -42.473 1.00 37.88 155 LEU C C 1
ATOM 3819 O O . LEU B 2 155 ? -13.000 38.273 -42.444 1.00 37.57 155 LEU C O 1
ATOM 3824 N N . THR B 2 156 ? -12.148 40.076 -43.493 1.00 38.07 156 THR C N 1
ATOM 3825 C CA . THR B 2 156 ? -12.109 39.479 -44.821 1.00 38.28 156 THR C CA 1
ATOM 3826 C C . THR B 2 156 ? -10.913 39.981 -45.619 1.00 37.59 156 THR C C 1
ATOM 3827 O O . THR B 2 156 ? -10.439 41.095 -45.399 1.00 37.95 156 THR C O 1
ATOM 3831 N N . ALA B 2 157 ? -10.413 39.146 -46.524 1.00 36.85 157 ALA C N 1
ATOM 3832 C CA . ALA B 2 157 ? -9.358 39.558 -47.438 1.00 36.70 157 ALA C CA 1
ATOM 3833 C C . ALA B 2 157 ? -9.641 39.094 -48.871 1.00 37.72 157 ALA C C 1
ATOM 3834 O O . ALA B 2 157 ? -10.333 38.096 -49.084 1.00 37.85 157 ALA C O 1
ATOM 3836 N N . LEU B 2 158 ? -9.110 39.833 -49.844 1.00 38.64 158 LEU C N 1
ATOM 3837 C CA . LEU B 2 158 ? -9.293 39.517 -51.263 1.00 40.10 158 LEU C CA 1
ATOM 3838 C C . LEU B 2 158 ? -7.956 39.527 -52.011 1.00 39.82 158 LEU C C 1
ATOM 3839 O O . LEU B 2 158 ? -7.343 40.583 -52.199 1.00 40.45 158 LEU C O 1
ATOM 3844 N N . VAL B 2 159 ? -7.510 38.349 -52.435 1.00 39.21 159 VAL C N 1
ATOM 3845 C CA . VAL B 2 159 ? -6.218 38.226 -53.105 1.00 38.95 159 VAL C CA 1
ATOM 3846 C C . VAL B 2 159 ? -6.364 38.494 -54.600 1.00 40.82 159 VAL C C 1
ATOM 3847 O O . VAL B 2 159 ? -7.008 37.724 -55.314 1.00 41.89 159 VAL C O 1
ATOM 3851 N N . ASP B 2 160 ? -5.775 39.601 -55.051 1.00 41.67 160 ASP C N 1
ATOM 3852 C CA . ASP B 2 160 ? -5.753 39.995 -56.470 1.00 43.56 160 ASP C CA 1
ATOM 3853 C C . ASP B 2 160 ? -7.108 39.902 -57.175 1.00 45.30 160 ASP C C 1
ATOM 3854 O O . ASP B 2 160 ? -7.209 39.377 -58.286 1.00 46.65 160 ASP C O 1
ATOM 3859 N N . GLY B 2 161 ? -8.144 40.400 -56.507 1.00 45.65 161 GLY C N 1
ATOM 3860 C CA . GLY B 2 161 ? -9.503 40.439 -57.053 1.00 47.67 161 GLY C CA 1
ATOM 3861 C C . GLY B 2 161 ? -10.176 39.110 -57.364 1.00 47.94 161 GLY C C 1
ATOM 3862 O O . GLY B 2 161 ? -11.248 39.095 -57.975 1.00 49.79 161 GLY C O 1
ATOM 3863 N N . GLN B 2 162 ? -9.573 37.998 -56.939 1.00 46.21 162 GLN C N 1
ATOM 3864 C CA . GLN B 2 162 ? -10.044 36.679 -57.370 1.00 46.85 162 GLN C CA 1
ATOM 3865 C C . GLN B 2 162 ? -10.228 35.632 -56.283 1.00 45.04 162 GLN C C 1
ATOM 3866 O O . GLN B 2 162 ? -11.060 34.735 -56.438 1.00 45.90 162 GLN C O 1
ATOM 3872 N N . ILE B 2 163 ? -9.447 35.719 -55.209 1.00 42.69 163 ILE C N 1
ATOM 3873 C CA . ILE B 2 163 ? -9.519 34.722 -54.138 1.00 41.09 163 ILE C CA 1
ATOM 3874 C C . ILE B 2 163 ? -9.970 35.321 -52.807 1.00 40.05 163 ILE C C 1
ATOM 3875 O O . ILE B 2 163 ? -9.321 36.206 -52.244 1.00 39.16 163 ILE C O 1
ATOM 3880 N N . PHE B 2 164 ? -11.090 34.816 -52.310 1.00 40.21 164 PHE C N 1
ATOM 3881 C CA . PHE B 2 164 ? -11.771 35.426 -51.189 1.00 39.74 164 PHE C CA 1
ATOM 3882 C C . PHE B 2 164 ? -11.502 34.673 -49.879 1.00 38.15 164 PHE C C 1
ATOM 3883 O O . PHE B 2 164 ? -11.822 33.489 -49.746 1.00 38.10 164 PHE C O 1
ATOM 3891 N N . CYS B 2 165 ? -10.906 35.377 -48.919 1.00 36.83 165 CYS C N 1
ATOM 3892 C CA . CYS B 2 165 ? -10.424 34.758 -47.695 1.00 35.43 165 CYS C CA 1
ATOM 3893 C C . CYS B 2 165 ? -11.116 35.307 -46.460 1.00 35.28 165 CYS C C 1
ATOM 3894 O O . CYS B 2 165 ? -11.236 36.527 -46.290 1.00 36.05 165 CYS C O 1
ATOM 3897 N N . LEU B 2 166 ? -11.566 34.384 -45.611 1.00 34.40 166 LEU C N 1
ATOM 3898 C CA . LEU B 2 166 ? -12.228 34.683 -44.349 1.00 34.03 166 LEU C CA 1
ATOM 3899 C C . LEU B 2 166 ? -12.158 33.446 -43.456 1.00 32.92 166 LEU C C 1
ATOM 3900 O O . LEU B 2 166 ? -11.881 32.346 -43.943 1.00 32.95 166 LEU C O 1
ATOM 3905 N N . HIS B 2 167 ? -12.419 33.621 -42.160 1.00 31.91 167 HIS C N 1
ATOM 3906 C CA . HIS B 2 167 ? -12.294 32.522 -41.208 1.00 30.56 167 HIS C CA 1
ATOM 3907 C C . HIS B 2 167 ? -13.342 31.418 -41.374 1.00 31.69 167 HIS C C 1
ATOM 3908 O O . HIS B 2 167 ? -12.997 30.244 -41.493 1.00 31.15 167 HIS C O 1
ATOM 3915 N N . GLY B 2 168 ? -14.615 31.801 -41.380 1.00 33.35 168 GLY C N 1
ATOM 3916 C CA . GLY B 2 168 ? -15.702 30.841 -41.217 1.00 34.75 168 GLY C CA 1
ATOM 3917 C C . GLY B 2 168 ? -16.399 30.442 -42.492 1.00 36.63 168 GLY C C 1
ATOM 3918 O O . GLY B 2 168 ? -16.237 29.322 -42.960 1.00 36.83 168 GLY C O 1
ATOM 3919 N N . GLY B 2 169 ? -17.192 31.353 -43.043 1.00 38.29 169 GLY C N 1
ATOM 3920 C CA . GLY B 2 169 ? -17.961 31.067 -44.244 1.00 40.61 169 GLY C CA 1
ATOM 3921 C C . GLY B 2 169 ? -18.917 32.175 -44.637 1.00 42.77 169 GLY C C 1
ATOM 3922 O O . GLY B 2 169 ? -18.808 33.306 -44.164 1.00 42.41 169 GLY C O 1
ATOM 3923 N N . LEU B 2 170 ? -19.868 31.837 -45.500 1.00 45.23 170 LEU C N 1
ATOM 3924 C CA . LEU B 2 170 ? -20.759 32.822 -46.097 1.00 47.71 170 LEU C CA 1
ATOM 3925 C C . LEU B 2 170 ? -21.992 33.094 -45.236 1.00 49.64 170 LEU C C 1
ATOM 3926 O O . LEU B 2 170 ? -22.248 32.386 -44.258 1.00 49.30 170 LEU C O 1
ATOM 3931 N N . SER B 2 171 ? -22.744 34.126 -45.615 1.00 51.91 171 SER C N 1
ATOM 3932 C CA . SER B 2 171 ? -23.916 34.579 -44.871 1.00 54.08 171 SER C CA 1
ATOM 3933 C C . SER B 2 171 ? -25.101 34.857 -45.790 1.00 57.75 171 SER C C 1
ATOM 3934 O O . SER B 2 171 ? -24.924 35.395 -46.881 1.00 58.35 171 SER C O 1
ATOM 3937 N N . PRO B 2 172 ? -26.322 34.511 -45.340 1.00 60.49 172 PRO C N 1
ATOM 3938 C CA . PRO B 2 172 ? -27.528 34.891 -46.075 1.00 64.35 172 PRO C CA 1
ATOM 3939 C C . PRO B 2 172 ? -27.715 36.404 -46.064 1.00 65.52 172 PRO C C 1
ATOM 3940 O O . PRO B 2 172 ? -28.465 36.939 -46.880 1.00 68.64 172 PRO C O 1
ATOM 3944 N N . SER B 2 173 ? -27.030 37.079 -45.144 1.00 63.44 173 SER C N 1
ATOM 3945 C CA . SER B 2 173 ? -27.096 38.532 -45.029 1.00 64.49 173 SER C CA 1
ATOM 3946 C C . SER B 2 173 ? -26.048 39.235 -45.888 1.00 63.11 173 SER C C 1
ATOM 3947 O O . SER B 2 173 ? -25.834 40.440 -45.744 1.00 63.21 173 SER C O 1
ATOM 3950 N N . ILE B 2 174 ? -25.398 38.479 -46.772 1.00 62.09 174 ILE C N 1
ATOM 3951 C CA . ILE B 2 174 ? -24.365 39.020 -47.664 1.00 61.07 174 ILE C CA 1
ATOM 3952 C C . ILE B 2 174 ? -24.436 38.412 -49.065 1.00 62.40 174 ILE C C 1
ATOM 3953 O O . ILE B 2 174 ? -24.342 37.193 -49.237 1.00 61.69 174 ILE C O 1
ATOM 3958 N N . ASP B 2 175 ? -24.606 39.275 -50.061 1.00 64.64 175 ASP C N 1
ATOM 3959 C CA . ASP B 2 175 ? -24.537 38.858 -51.452 1.00 66.01 175 ASP C CA 1
ATOM 3960 C C . ASP B 2 175 ? -23.258 39.356 -52.119 1.00 64.33 175 ASP C C 1
ATOM 3961 O O . ASP B 2 175 ? -22.644 38.627 -52.897 1.00 63.46 175 ASP C O 1
ATOM 3966 N N . THR B 2 176 ? -22.857 40.586 -51.796 1.00 64.23 176 THR C N 1
ATOM 3967 C CA . THR B 2 176 ? -21.692 41.223 -52.419 1.00 63.35 176 THR C CA 1
ATOM 3968 C C . THR B 2 176 ? -20.607 41.568 -51.407 1.00 60.43 176 THR C C 1
ATOM 3969 O O . THR B 2 176 ? -20.845 41.556 -50.197 1.00 60.07 176 THR C O 1
ATOM 3973 N N . LEU B 2 177 ? -19.413 41.873 -51.910 1.00 58.98 177 LEU C N 1
ATOM 3974 C CA . LEU B 2 177 ? -18.319 42.342 -51.064 1.00 56.50 177 LEU C CA 1
ATOM 3975 C C . LEU B 2 177 ? -18.608 43.743 -50.531 1.00 57.85 177 LEU C C 1
ATOM 3976 O O . LEU B 2 177 ? -18.138 44.111 -49.456 1.00 56.48 177 LEU C O 1
ATOM 3981 N N . ASP B 2 178 ? -19.383 44.524 -51.281 1.00 60.93 178 ASP C N 1
ATOM 3982 C CA . ASP B 2 178 ? -19.775 45.854 -50.822 1.00 62.80 178 ASP C CA 1
ATOM 3983 C C . ASP B 2 178 ? -20.716 45.809 -49.620 1.00 63.51 178 ASP C C 1
ATOM 3984 O O . ASP B 2 178 ? -20.810 46.780 -48.864 1.00 64.29 178 ASP C O 1
ATOM 3989 N N . HIS B 2 179 ? -21.397 44.676 -49.445 1.00 63.39 179 HIS C N 1
ATOM 3990 C CA . HIS B 2 179 ? -22.148 44.409 -48.224 1.00 63.51 179 HIS C CA 1
ATOM 3991 C C . HIS B 2 179 ? -21.196 44.176 -47.049 1.00 60.39 179 HIS C C 1
ATOM 3992 O O . HIS B 2 179 ? -21.564 44.400 -45.894 1.00 60.58 179 HIS C O 1
ATOM 3999 N N . ILE B 2 180 ? -19.975 43.732 -47.347 1.00 57.75 180 ILE C N 1
ATOM 4000 C CA . ILE B 2 180 ? -18.973 43.494 -46.305 1.00 54.91 180 ILE C CA 1
ATOM 4001 C C . ILE B 2 180 ? -18.301 44.789 -45.845 1.00 54.87 180 ILE C C 1
ATOM 4002 O O . ILE B 2 180 ? -18.145 45.013 -44.645 1.00 54.26 180 ILE C O 1
ATOM 4007 N N . ARG B 2 181 ? -17.920 45.645 -46.790 1.00 56.00 181 ARG C N 1
ATOM 4008 C CA . ARG B 2 181 ? -17.269 46.915 -46.454 1.00 56.36 181 ARG C CA 1
ATOM 4009 C C . ARG B 2 181 ? -18.231 47.893 -45.765 1.00 58.99 181 ARG C C 1
ATOM 4010 O O . ARG B 2 181 ? -17.797 48.854 -45.123 1.00 59.13 181 ARG C O 1
ATOM 4018 N N . ALA B 2 182 ? -19.530 47.638 -45.905 1.00 61.34 182 ALA C N 1
ATOM 4019 C CA . ALA B 2 182 ? -20.569 48.476 -45.303 1.00 64.36 182 ALA C CA 1
ATOM 4020 C C . ALA B 2 182 ? -20.763 48.196 -43.814 1.00 63.60 182 ALA C C 1
ATOM 4021 O O . ALA B 2 182 ? -21.310 49.030 -43.088 1.00 65.76 182 ALA C O 1
ATOM 4023 N N . LEU B 2 183 ? -20.318 47.024 -43.366 1.00 60.98 183 LEU C N 1
ATOM 4024 C CA . LEU B 2 183 ? -20.476 46.610 -41.971 1.00 60.15 183 LEU C CA 1
ATOM 4025 C C . LEU B 2 183 ? -19.643 47.452 -41.013 1.00 59.39 183 LEU C C 1
ATOM 4026 O O . LEU B 2 183 ? -18.597 47.985 -41.387 1.00 58.68 183 LEU C O 1
ATOM 4031 N N . ASP B 2 184 ? -20.122 47.573 -39.780 1.00 59.96 184 ASP C N 1
ATOM 4032 C CA . ASP B 2 184 ? -19.345 48.184 -38.715 1.00 59.12 184 ASP C CA 1
ATOM 4033 C C . ASP B 2 184 ? -18.706 47.058 -37.904 1.00 56.12 184 ASP C C 1
ATOM 4034 O O . ASP B 2 184 ? -19.358 46.434 -37.068 1.00 56.02 184 ASP C O 1
ATOM 4039 N N . ARG B 2 185 ? -17.430 46.797 -38.167 1.00 53.79 185 ARG C N 1
ATOM 4040 C CA . ARG B 2 185 ? -16.731 45.676 -37.535 1.00 51.20 185 ARG C CA 1
ATOM 4041 C C . ARG B 2 185 ? -16.184 45.989 -36.138 1.00 50.86 185 ARG C C 1
ATOM 4042 O O . ARG B 2 185 ? -15.907 45.073 -35.362 1.00 49.18 185 ARG C O 1
ATOM 4050 N N . LEU B 2 186 ? -16.045 47.276 -35.822 1.00 52.86 186 LEU C N 1
ATOM 4051 C CA . LEU B 2 186 ? -15.495 47.718 -34.532 1.00 53.10 186 LEU C CA 1
ATOM 4052 C C . LEU B 2 186 ? -16.445 47.453 -33.358 1.00 54.20 186 LEU C C 1
ATOM 4053 O O . LEU B 2 186 ? -16.974 48.386 -32.753 1.00 56.40 186 LEU C O 1
ATOM 4058 N N . GLN B 2 187 ? -16.641 46.172 -33.052 1.00 53.02 187 GLN C N 1
ATOM 4059 C CA . GLN B 2 187 ? -17.484 45.711 -31.944 1.00 54.05 187 GLN C CA 1
ATOM 4060 C C . GLN B 2 187 ? -17.162 44.251 -31.622 1.00 51.90 187 GLN C C 1
ATOM 4061 O O . GLN B 2 187 ? -16.492 43.575 -32.402 1.00 50.09 187 GLN C O 1
ATOM 4067 N N . GLU B 2 188 ? -17.635 43.775 -30.474 1.00 52.58 188 GLU C N 1
ATOM 4068 C CA . GLU B 2 188 ? -17.590 42.351 -30.152 1.00 51.33 188 GLU C CA 1
ATOM 4069 C C . GLU B 2 188 ? -18.440 41.578 -31.168 1.00 51.91 188 GLU C C 1
ATOM 4070 O O . GLU B 2 188 ? -19.505 42.048 -31.581 1.00 54.11 188 GLU C O 1
ATOM 4076 N N . VAL B 2 189 ? -17.946 40.409 -31.577 1.00 50.16 189 VAL C N 1
ATOM 4077 C CA . VAL B 2 189 ? -18.621 39.546 -32.548 1.00 50.63 189 VAL C CA 1
ATOM 4078 C C . VAL B 2 189 ? -20.054 39.233 -32.105 1.00 53.20 189 VAL C C 1
ATOM 4079 O O . VAL B 2 189 ? -20.255 38.599 -31.065 1.00 53.23 189 VAL C O 1
ATOM 4083 N N . PRO B 2 190 ? -21.054 39.682 -32.891 1.00 55.72 190 PRO C N 1
ATOM 4084 C CA . PRO B 2 190 ? -22.453 39.537 -32.481 1.00 58.61 190 PRO C CA 1
ATOM 4085 C C . PRO B 2 190 ? -22.929 38.081 -32.475 1.00 58.80 190 PRO C C 1
ATOM 4086 O O . PRO B 2 190 ? -22.306 37.220 -33.099 1.00 57.13 190 PRO C O 1
ATOM 4090 N N . HIS B 2 191 ? -24.020 37.830 -31.752 1.00 61.11 191 HIS C N 1
ATOM 4091 C CA . HIS B 2 191 ? -24.653 36.509 -31.656 1.00 61.86 191 HIS C CA 1
ATOM 4092 C C . HIS B 2 191 ? -25.277 36.049 -32.980 1.00 62.86 191 HIS C C 1
ATOM 4093 O O . HIS B 2 191 ? -25.277 34.857 -33.296 1.00 62.27 191 HIS C O 1
ATOM 4100 N N . GLU B 2 192 ? -25.808 37.008 -33.736 1.00 64.49 192 GLU C N 1
ATOM 4101 C CA . GLU B 2 192 ? -26.456 36.765 -35.023 1.00 65.86 192 GLU C CA 1
ATOM 4102 C C . GLU B 2 192 ? -25.995 37.815 -36.036 1.00 65.21 192 GLU C C 1
ATOM 4103 O O . GLU B 2 192 ? -25.221 38.714 -35.700 1.00 63.85 192 GLU C O 1
ATOM 4109 N N . GLY B 2 193 ? -26.469 37.695 -37.273 1.00 66.08 193 GLY C N 1
ATOM 4110 C CA . GLY B 2 193 ? -26.256 38.733 -38.271 1.00 66.05 193 GLY C CA 1
ATOM 4111 C C . GLY B 2 193 ? -24.987 38.565 -39.083 1.00 62.76 193 GLY C C 1
ATOM 4112 O O . GLY B 2 193 ? -24.133 37.752 -38.733 1.00 60.19 193 GLY C O 1
ATOM 4113 N N . PRO B 2 194 ? -24.851 39.352 -40.167 1.00 63.09 194 PRO C N 1
ATOM 4114 C CA . PRO B 2 194 ? -23.772 39.223 -41.148 1.00 60.73 194 PRO C CA 1
ATOM 4115 C C . PRO B 2 194 ? -22.398 38.977 -40.523 1.00 56.94 194 PRO C C 1
ATOM 4116 O O . PRO B 2 194 ? -21.805 37.925 -40.757 1.00 55.14 194 PRO C O 1
ATOM 4120 N N . MET B 2 195 ? -21.917 39.923 -39.717 1.00 55.84 195 MET C N 1
ATOM 4121 C CA . MET B 2 195 ? -20.573 39.838 -39.148 1.00 52.52 195 MET C CA 1
ATOM 4122 C C . MET B 2 195 ? -20.350 38.509 -38.432 1.00 50.78 195 MET C C 1
ATOM 4123 O O . MET B 2 195 ? -19.287 37.895 -38.567 1.00 48.59 195 MET C O 1
ATOM 4128 N N . CYS B 2 196 ? -21.366 38.068 -37.690 1.00 51.92 196 CYS C N 1
ATOM 4129 C CA . CYS B 2 196 ? -21.337 36.786 -36.996 1.00 50.65 196 CYS C CA 1
ATOM 4130 C C . CYS B 2 196 ? -21.094 35.625 -37.959 1.00 49.75 196 CYS C C 1
ATOM 4131 O O . CYS B 2 196 ? -20.135 34.871 -37.787 1.00 47.55 196 CYS C O 1
ATOM 4134 N N . ASP B 2 197 ? -21.951 35.504 -38.976 1.00 51.46 197 ASP C N 1
ATOM 4135 C CA . ASP B 2 197 ? -21.932 34.364 -39.903 1.00 51.03 197 ASP C CA 1
ATOM 4136 C C . ASP B 2 197 ? -20.587 34.187 -40.605 1.00 48.37 197 ASP C C 1
ATOM 4137 O O . ASP B 2 197 ? -20.165 33.060 -40.876 1.00 47.47 197 ASP C O 1
ATOM 4142 N N . LEU B 2 198 ? -19.917 35.302 -40.886 1.00 47.14 198 LEU C N 1
ATOM 4143 C CA . LEU B 2 198 ? -18.624 35.284 -41.556 1.00 44.82 198 LEU C CA 1
ATOM 4144 C C . LEU B 2 198 ? -17.587 34.527 -40.751 1.00 42.31 198 LEU C C 1
ATOM 4145 O O . LEU B 2 198 ? -16.724 33.863 -41.312 1.00 40.88 198 LEU C O 1
ATOM 4150 N N . LEU B 2 199 ? -17.690 34.626 -39.430 1.00 41.97 199 LEU C N 1
ATOM 4151 C CA . LEU B 2 199 ? -16.705 34.042 -38.530 1.00 39.78 199 LEU C CA 1
ATOM 4152 C C . LEU B 2 199 ? -17.080 32.641 -38.050 1.00 39.89 199 LEU C C 1
ATOM 4153 O O . LEU B 2 199 ? -16.220 31.909 -37.555 1.00 38.39 199 LEU C O 1
ATOM 4158 N N . TRP B 2 200 ? -18.342 32.258 -38.245 1.00 41.84 200 TRP C N 1
ATOM 4159 C CA . TRP B 2 200 ? -18.881 31.030 -37.656 1.00 42.50 200 TRP C CA 1
ATOM 4160 C C . TRP B 2 200 ? -19.361 29.965 -38.648 1.00 43.92 200 TRP C C 1
ATOM 4161 O O . TRP B 2 200 ? -19.372 28.778 -38.313 1.00 44.13 200 TRP C O 1
ATOM 4172 N N . SER B 2 201 ? -19.763 30.375 -39.849 1.00 45.15 201 SER C N 1
ATOM 4173 C CA . SER B 2 201 ? -20.384 29.449 -40.810 1.00 47.05 201 SER C CA 1
ATOM 4174 C C . SER B 2 201 ? -19.475 28.295 -41.274 1.00 45.80 201 SER C C 1
ATOM 4175 O O . SER B 2 201 ? -18.255 28.388 -41.181 1.00 43.58 201 SER C O 1
ATOM 4178 N N . ASP B 2 202 ? -20.089 27.207 -41.746 1.00 47.65 202 ASP C N 1
ATOM 4179 C CA . ASP B 2 202 ? -19.369 26.041 -42.287 1.00 47.42 202 ASP C CA 1
ATOM 4180 C C . ASP B 2 202 ? -20.001 25.561 -43.597 1.00 49.97 202 ASP C C 1
ATOM 4181 O O . ASP B 2 202 ? -21.218 25.599 -43.743 1.00 52.53 202 ASP C O 1
ATOM 4186 N N . PRO B 2 203 ? -19.177 25.107 -44.556 1.00 49.66 203 PRO C N 1
ATOM 4187 C CA . PRO B 2 203 ? -19.735 24.404 -45.708 1.00 52.48 203 PRO C CA 1
ATOM 4188 C C . PRO B 2 203 ? -20.146 22.976 -45.340 1.00 54.32 203 PRO C C 1
ATOM 4189 O O . PRO B 2 203 ? -19.637 22.426 -44.361 1.00 52.90 203 PRO C O 1
ATOM 4193 N N . ASP B 2 204 ? -21.066 22.395 -46.110 1.00 57.80 204 ASP C N 1
ATOM 4194 C CA . ASP B 2 204 ? -21.448 20.984 -45.943 1.00 60.13 204 ASP C CA 1
ATOM 4195 C C . ASP B 2 204 ? -21.942 20.332 -47.249 1.00 63.36 204 ASP C C 1
ATOM 4196 O O . ASP B 2 204 ? -21.935 20.965 -48.307 1.00 63.97 204 ASP C O 1
ATOM 4201 N N . ASP B 2 205 ? -22.349 19.067 -47.165 1.00 65.84 205 ASP C N 1
ATOM 4202 C CA . ASP B 2 205 ? -22.899 18.342 -48.315 1.00 69.47 205 ASP C CA 1
ATOM 4203 C C . ASP B 2 205 ? -24.394 18.625 -48.532 1.00 72.94 205 ASP C C 1
ATOM 4204 O O . ASP B 2 205 ? -24.937 18.317 -49.596 1.00 75.79 205 ASP C O 1
ATOM 4209 N N . ARG B 2 206 ? -25.043 19.213 -47.524 1.00 72.89 206 ARG C N 1
ATOM 4210 C CA . ARG B 2 206 ? -26.465 19.587 -47.588 1.00 76.24 206 ARG C CA 1
ATOM 4211 C C . ARG B 2 206 ? -26.749 20.663 -48.646 1.00 77.19 206 ARG C C 1
ATOM 4212 O O . ARG B 2 206 ? -25.964 21.597 -48.826 1.00 74.69 206 ARG C O 1
ATOM 4220 N N . GLY B 2 207 ? -27.874 20.518 -49.343 1.00 81.21 207 GLY C N 1
ATOM 4221 C CA . GLY B 2 207 ? -28.296 21.484 -50.356 1.00 82.83 207 GLY C CA 1
ATOM 4222 C C . GLY B 2 207 ? -28.829 22.769 -49.751 1.00 82.52 207 GLY C C 1
ATOM 4223 O O . GLY B 2 207 ? -29.552 22.740 -48.753 1.00 83.37 207 GLY C O 1
ATOM 4224 N N . GLY B 2 208 ? -28.468 23.896 -50.359 1.00 81.50 208 GLY C N 1
ATOM 4225 C CA . GLY B 2 208 ? -28.925 25.209 -49.909 1.00 81.47 208 GLY C CA 1
ATOM 4226 C C . GLY B 2 208 ? -28.333 25.607 -48.574 1.00 78.16 208 GLY C C 1
ATOM 4227 O O . GLY B 2 208 ? -27.236 25.172 -48.217 1.00 75.19 208 GLY C O 1
ATOM 4228 N N . TRP B 2 209 ? -29.058 26.444 -47.839 1.00 79.07 209 TRP C N 1
ATOM 4229 C CA . TRP B 2 209 ? -28.677 26.803 -46.474 1.00 76.48 209 TRP C CA 1
ATOM 4230 C C . TRP B 2 209 ? -29.084 25.695 -45.499 1.00 77.18 209 TRP C C 1
ATOM 4231 O O . TRP B 2 209 ? -29.608 24.657 -45.908 1.00 79.68 209 TRP C O 1
ATOM 4242 N N . GLY B 2 210 ? -28.840 25.923 -44.212 1.00 75.29 210 GLY C N 1
ATOM 4243 C CA . GLY B 2 210 ? -29.191 24.959 -43.172 1.00 75.86 210 GLY C CA 1
ATOM 4244 C C . GLY B 2 210 ? -28.783 25.410 -41.782 1.00 73.46 210 GLY C C 1
ATOM 4245 O O . GLY B 2 210 ? -27.894 26.256 -41.625 1.00 70.55 210 GLY C O 1
ATOM 4246 N N . ILE B 2 211 ? -29.443 24.843 -40.774 1.00 74.85 211 ILE C N 1
ATOM 4247 C CA . ILE B 2 211 ? -29.152 25.158 -39.378 1.00 72.90 211 ILE C CA 1
ATOM 4248 C C . ILE B 2 211 ? -27.767 24.631 -39.034 1.00 69.24 211 ILE C C 1
ATOM 4249 O O . ILE B 2 211 ? -27.431 23.488 -39.351 1.00 69.12 211 ILE C O 1
ATOM 4254 N N . SER B 2 212 ? -26.966 25.483 -38.401 1.00 66.48 212 SER C N 1
ATOM 4255 C CA . SER B 2 212 ? -25.599 25.137 -38.046 1.00 63.13 212 SER C CA 1
ATOM 4256 C C . SER B 2 212 ? -25.545 24.360 -36.735 1.00 62.83 212 SER C C 1
ATOM 4257 O O . SER B 2 212 ? -26.136 24.788 -35.742 1.00 63.65 212 SER C O 1
ATOM 4260 N N . PRO B 2 213 ? -24.827 23.217 -36.730 1.00 61.86 213 PRO C N 1
ATOM 4261 C CA . PRO B 2 213 ? -24.641 22.408 -35.527 1.00 61.39 213 PRO C CA 1
ATOM 4262 C C . PRO B 2 213 ? -23.668 23.065 -34.550 1.00 58.39 213 PRO C C 1
ATOM 4263 O O . PRO B 2 213 ? -23.518 22.598 -33.420 1.00 58.16 213 PRO C O 1
ATOM 4267 N N . ARG B 2 214 ? -23.010 24.136 -34.990 1.00 56.39 214 ARG C N 1
ATOM 4268 C CA . ARG B 2 214 ? -22.213 24.973 -34.095 1.00 53.79 214 ARG C CA 1
ATOM 4269 C C . ARG B 2 214 ? -23.116 25.831 -33.206 1.00 54.89 214 ARG C C 1
ATOM 4270 O O . ARG B 2 214 ? -22.750 26.155 -32.082 1.00 53.81 214 ARG C O 1
ATOM 4278 N N . GLY B 2 215 ? -24.298 26.186 -33.711 1.00 57.24 215 GLY C N 1
ATOM 4279 C CA . GLY B 2 215 ? -25.241 27.032 -32.977 1.00 58.56 215 GLY C CA 1
ATOM 4280 C C . GLY B 2 215 ? -24.981 28.514 -33.186 1.00 57.46 215 GLY C C 1
ATOM 4281 O O . GLY B 2 215 ? -25.372 29.344 -32.366 1.00 58.23 215 GLY C O 1
ATOM 4282 N N . ALA B 2 216 ? -24.309 28.834 -34.288 1.00 55.86 216 ALA C N 1
ATOM 4283 C CA . ALA B 2 216 ? -23.998 30.208 -34.686 1.00 54.77 216 ALA C CA 1
ATOM 4284 C C . ALA B 2 216 ? -23.539 30.161 -36.128 1.00 53.89 216 ALA C C 1
ATOM 4285 O O . ALA B 2 216 ? -22.833 29.233 -36.526 1.00 52.55 216 ALA C O 1
ATOM 4287 N N . GLY B 2 217 ? -23.931 31.164 -36.908 1.00 54.69 217 GLY C N 1
ATOM 4288 C CA . GLY B 2 217 ? -23.695 31.143 -38.344 1.00 54.31 217 GLY C CA 1
ATOM 4289 C C . GLY B 2 217 ? -24.616 30.130 -39.002 1.00 56.45 217 GLY C C 1
ATOM 4290 O O . GLY B 2 217 ? -25.649 29.761 -38.432 1.00 58.57 217 GLY C O 1
ATOM 4291 N N . TYR B 2 218 ? -24.241 29.676 -40.197 1.00 55.98 218 TYR C N 1
ATOM 4292 C CA . TYR B 2 218 ? -25.069 28.750 -40.973 1.00 58.06 218 TYR C CA 1
ATOM 4293 C C . TYR B 2 218 ? -24.236 27.688 -41.681 1.00 56.74 218 TYR C C 1
ATOM 4294 O O . TYR B 2 218 ? -23.020 27.822 -41.815 1.00 53.95 218 TYR C O 1
ATOM 4303 N N . THR B 2 219 ? -24.899 26.630 -42.134 1.00 58.80 219 THR C N 1
ATOM 4304 C CA . THR B 2 219 ? -24.265 25.676 -43.032 1.00 58.44 219 THR C CA 1
ATOM 4305 C C . THR B 2 219 ? -24.726 25.941 -44.459 1.00 60.52 219 THR C C 1
ATOM 4306 O O . THR B 2 219 ? -25.927 25.937 -44.741 1.00 63.80 219 THR C O 1
ATOM 4310 N N . PHE B 2 220 ? -23.770 26.174 -45.353 1.00 58.87 220 PHE C N 1
ATOM 4311 C CA . PHE B 2 220 ? -24.085 26.448 -46.755 1.00 60.65 220 PHE C CA 1
ATOM 4312 C C . PHE B 2 220 ? -23.604 25.337 -47.686 1.00 60.90 220 PHE C C 1
ATOM 4313 O O . PHE B 2 220 ? -22.546 24.740 -47.462 1.00 58.59 220 PHE C O 1
ATOM 4321 N N . GLY B 2 221 ? -24.408 25.061 -48.712 1.00 63.83 221 GLY C N 1
ATOM 4322 C CA . GLY B 2 221 ? -24.088 24.054 -49.720 1.00 64.63 221 GLY C CA 1
ATOM 4323 C C . GLY B 2 221 ? -23.355 24.633 -50.916 1.00 63.90 221 GLY C C 1
ATOM 4324 O O . GLY B 2 221 ? -23.063 25.833 -50.961 1.00 62.56 221 GLY C O 1
ATOM 4325 N N . GLN B 2 222 ? -23.059 23.768 -51.884 1.00 64.92 222 GLN C N 1
ATOM 4326 C CA . GLN B 2 222 ? -22.307 24.135 -53.088 1.00 64.36 222 GLN C CA 1
ATOM 4327 C C . GLN B 2 222 ? -23.011 25.215 -53.917 1.00 66.32 222 GLN C C 1
ATOM 4328 O O . GLN B 2 222 ? -22.359 26.087 -54.496 1.00 65.37 222 GLN C O 1
ATOM 4334 N N . ASP B 2 223 ? -24.340 25.154 -53.957 1.00 69.31 223 ASP C N 1
ATOM 4335 C CA . ASP B 2 223 ? -25.150 26.126 -54.693 1.00 71.58 223 ASP C CA 1
ATOM 4336 C C . ASP B 2 223 ? -25.013 27.567 -54.181 1.00 69.74 223 ASP C C 1
ATOM 4337 O O . ASP B 2 223 ? -25.192 28.517 -54.943 1.00 70.84 223 ASP C O 1
ATOM 4342 N N . ILE B 2 224 ? -24.685 27.724 -52.901 1.00 67.15 224 ILE C N 1
ATOM 4343 C CA . ILE B 2 224 ? -24.455 29.049 -52.321 1.00 65.30 224 ILE C CA 1
ATOM 4344 C C . ILE B 2 224 ? -23.071 29.555 -52.698 1.00 62.43 224 ILE C C 1
ATOM 4345 O O . ILE B 2 224 ? -22.909 30.725 -53.055 1.00 62.42 224 ILE C O 1
ATOM 4350 N N . SER B 2 225 ? -22.082 28.666 -52.624 1.00 60.32 225 SER C N 1
ATOM 4351 C CA . SER B 2 225 ? -20.717 28.983 -53.035 1.00 57.80 225 SER C CA 1
ATOM 4352 C C . SER B 2 225 ? -20.677 29.443 -54.491 1.00 59.47 225 SER C C 1
ATOM 4353 O O . SER B 2 225 ? -20.034 30.447 -54.811 1.00 58.59 225 SER C O 1
ATOM 4356 N N . GLU B 2 226 ? -21.381 28.715 -55.358 1.00 62.08 226 GLU C N 1
ATOM 4357 C CA . GLU B 2 226 ? -21.351 28.969 -56.797 1.00 63.80 226 GLU C CA 1
ATOM 4358 C C . GLU B 2 226 ? -22.045 30.273 -57.183 1.00 65.31 226 GLU C C 1
ATOM 4359 O O . GLU B 2 226 ? -21.635 30.934 -58.135 1.00 65.74 226 GLU C O 1
ATOM 4365 N N . THR B 2 227 ? -23.081 30.645 -56.436 1.00 66.27 227 THR C N 1
ATOM 4366 C CA . THR B 2 227 ? -23.755 31.924 -56.638 1.00 67.87 227 THR C CA 1
ATOM 4367 C C . THR B 2 227 ? -22.849 33.076 -56.214 1.00 65.00 227 THR C C 1
ATOM 4368 O O . THR B 2 227 ? -22.693 34.051 -56.946 1.00 65.58 227 THR C O 1
ATOM 4372 N N . PHE B 2 228 ? -22.247 32.940 -55.035 1.00 61.96 228 PHE C N 1
ATOM 4373 C CA . PHE B 2 228 ? -21.381 33.965 -54.460 1.00 59.37 228 PHE C CA 1
ATOM 4374 C C . PHE B 2 228 ? -20.102 34.193 -55.274 1.00 57.84 228 PHE C C 1
ATOM 4375 O O . PHE B 2 228 ? -19.646 35.328 -55.413 1.00 57.31 228 PHE C O 1
ATOM 4383 N N . ASN B 2 229 ? -19.531 33.113 -55.804 1.00 57.34 229 ASN C N 1
ATOM 4384 C CA . ASN B 2 229 ? -18.345 33.196 -56.656 1.00 56.28 229 ASN C CA 1
ATOM 4385 C C . ASN B 2 229 ? -18.633 33.863 -58.010 1.00 59.07 229 ASN C C 1
ATOM 4386 O O . ASN B 2 229 ? -17.900 34.763 -58.432 1.00 58.48 229 ASN C O 1
ATOM 4391 N N . HIS B 2 230 ? -19.702 33.425 -58.678 1.00 62.21 230 HIS C N 1
ATOM 4392 C CA . HIS B 2 230 ? -20.097 33.980 -59.974 1.00 65.12 230 HIS C CA 1
ATOM 4393 C C . HIS B 2 230 ? -20.648 35.404 -59.858 1.00 66.29 230 HIS C C 1
ATOM 4394 O O . HIS B 2 230 ? -20.474 36.211 -60.772 1.00 67.75 230 HIS C O 1
ATOM 4401 N N . ALA B 2 231 ? -21.306 35.707 -58.740 1.00 65.99 231 ALA C N 1
ATOM 4402 C CA . ALA B 2 231 ? -21.848 37.045 -58.498 1.00 67.09 231 ALA C CA 1
ATOM 4403 C C . ALA B 2 231 ? -20.775 38.054 -58.084 1.00 64.57 231 ALA C C 1
ATOM 4404 O O . ALA B 2 231 ? -21.000 39.263 -58.154 1.00 65.79 231 ALA C O 1
ATOM 4406 N N . ASN B 2 232 ? -19.613 37.562 -57.659 1.00 61.33 232 ASN C N 1
ATOM 4407 C CA . ASN B 2 232 ? -18.531 38.442 -57.215 1.00 58.94 232 ASN C CA 1
ATOM 4408 C C . ASN B 2 232 ? -17.247 38.332 -58.039 1.00 57.56 232 ASN C C 1
ATOM 4409 O O . ASN B 2 232 ? -16.242 38.966 -57.718 1.00 55.52 232 ASN C O 1
ATOM 4414 N N . GLY B 2 233 ? -17.299 37.541 -59.110 1.00 58.89 233 GLY C N 1
ATOM 4415 C CA . GLY B 2 233 ? -16.148 37.322 -59.987 1.00 58.00 233 GLY C CA 1
ATOM 4416 C C . GLY B 2 233 ? -15.000 36.608 -59.290 1.00 54.78 233 GLY C C 1
ATOM 4417 O O . GLY B 2 233 ? -13.836 36.977 -59.466 1.00 53.43 233 GLY C O 1
ATOM 4418 N N . LEU B 2 234 ? -15.333 35.583 -58.504 1.00 53.67 234 LEU C N 1
ATOM 4419 C CA . LEU B 2 234 ? -14.346 34.833 -57.723 1.00 50.92 234 LEU C CA 1
ATOM 4420 C C . LEU B 2 234 ? -14.152 33.415 -58.239 1.00 51.16 234 LEU C C 1
ATOM 4421 O O . LEU B 2 234 ? -15.077 32.810 -58.781 1.00 53.22 234 LEU C O 1
ATOM 4426 N N . THR B 2 235 ? -12.947 32.885 -58.038 1.00 49.21 235 THR C N 1
ATOM 4427 C CA . THR B 2 235 ? -12.620 31.511 -58.416 1.00 49.31 235 THR C CA 1
ATOM 4428 C C . THR B 2 235 ? -12.559 30.570 -57.214 1.00 47.62 235 THR C C 1
ATOM 4429 O O . THR B 2 235 ? -12.607 29.352 -57.378 1.00 48.07 235 THR C O 1
ATOM 4433 N N . LEU B 2 236 ? -12.451 31.135 -56.012 1.00 45.79 236 LEU C N 1
ATOM 4434 C CA . LEU B 2 236 ? -12.214 30.341 -54.810 1.00 44.13 236 LEU C CA 1
ATOM 4435 C C . LEU B 2 236 ? -12.515 31.107 -53.526 1.00 42.97 236 LEU C C 1
ATOM 4436 O O . LEU B 2 236 ? -12.079 32.252 -53.361 1.00 42.22 236 LEU C O 1
ATOM 4441 N N . VAL B 2 237 ? -13.263 30.461 -52.628 1.00 43.11 237 VAL C N 1
ATOM 4442 C CA . VAL B 2 237 ? -13.439 30.927 -51.252 1.00 41.84 237 VAL C CA 1
ATOM 4443 C C . VAL B 2 237 ? -12.527 30.101 -50.350 1.00 40.19 237 VAL C C 1
ATOM 4444 O O . VAL B 2 237 ? -12.678 28.881 -50.234 1.00 40.40 237 VAL C O 1
ATOM 4448 N N . SER B 2 238 ? -11.569 30.779 -49.731 1.00 38.75 238 SER C N 1
ATOM 4449 C CA . SER B 2 238 ? -10.625 30.141 -48.833 1.00 37.50 238 SER C CA 1
ATOM 4450 C C . SER B 2 238 ? -10.986 30.463 -47.384 1.00 36.63 238 SER C C 1
ATOM 4451 O O . SER B 2 238 ? -11.424 31.575 -47.075 1.00 36.70 238 SER C O 1
ATOM 4454 N N . ARG B 2 239 ? -10.791 29.484 -46.500 1.00 36.04 239 ARG C N 1
ATOM 4455 C CA . ARG B 2 239 ? -11.290 29.566 -45.127 1.00 35.41 239 ARG C CA 1
ATOM 4456 C C . ARG B 2 239 ? -10.571 28.607 -44.182 1.00 34.14 239 ARG C C 1
ATOM 4457 O O . ARG B 2 239 ? -9.818 27.733 -44.617 1.00 33.93 239 ARG C O 1
ATOM 4465 N N . ALA B 2 240 ? -10.823 2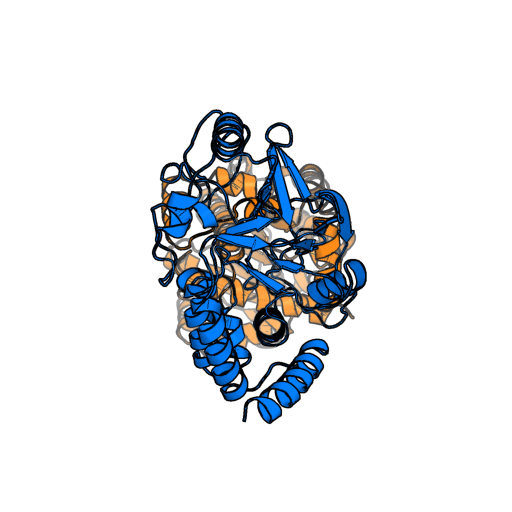8.783 -42.888 1.00 33.32 240 ALA C N 1
ATOM 4466 C CA . ALA B 2 240 ? -10.289 27.913 -41.848 1.00 32.34 240 ALA C CA 1
ATOM 4467 C C . ALA B 2 240 ? -11.443 27.357 -41.009 1.00 32.88 240 ALA C C 1
ATOM 4468 O O . ALA B 2 240 ? -12.406 26.844 -41.566 1.00 34.24 240 ALA C O 1
ATOM 4470 N N . HIS B 2 241 ? -11.332 27.431 -39.683 1.00 31.91 241 HIS C N 1
ATOM 4471 C CA . HIS B 2 241 ? -12.480 27.245 -38.782 1.00 32.74 241 HIS C CA 1
ATOM 4472 C C . HIS B 2 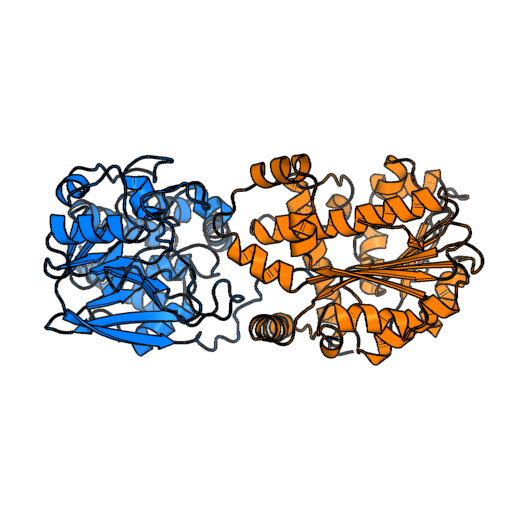241 ? -12.840 25.790 -38.441 1.00 33.73 241 HIS C C 1
ATOM 4473 O O . HIS B 2 241 ? -13.291 25.514 -37.330 1.00 34.08 241 HIS C O 1
ATOM 4480 N N . GLN B 2 242 ? -12.648 24.873 -39.387 1.00 34.66 242 GLN C N 1
ATOM 4481 C CA . GLN B 2 242 ? -12.920 23.445 -39.162 1.00 35.86 242 GLN C CA 1
ATOM 4482 C C . GLN B 2 242 ? -11.652 22.602 -39.130 1.00 35.11 242 GLN C C 1
ATOM 4483 O O . GLN B 2 242 ? -10.768 22.750 -39.976 1.00 34.61 242 GLN C O 1
ATOM 4489 N N . LEU B 2 243 ? -11.590 21.705 -38.153 1.00 35.27 243 LEU C N 1
ATOM 4490 C CA . LEU B 2 243 ? -10.551 20.698 -38.086 1.00 34.97 243 LEU C CA 1
ATOM 4491 C C . LEU B 2 243 ? -10.612 19.858 -39.357 1.00 36.52 243 LEU C C 1
ATOM 4492 O O . LEU B 2 243 ? -11.664 19.304 -39.683 1.00 38.37 243 LEU C O 1
ATOM 4497 N N . VAL B 2 244 ? -9.502 19.794 -40.085 1.00 35.89 244 VAL C N 1
ATOM 4498 C CA . VAL B 2 244 ? -9.360 18.810 -41.157 1.00 37.69 244 VAL C CA 1
ATOM 4499 C C . VAL B 2 244 ? -8.151 17.923 -40.882 1.00 37.96 244 VAL C C 1
ATOM 4500 O O . VAL B 2 244 ? -7.069 18.417 -40.554 1.00 36.53 244 VAL C O 1
ATOM 4504 N N . MET B 2 245 ? -8.354 16.614 -40.999 1.00 40.10 245 MET C N 1
ATOM 4505 C CA . MET B 2 245 ? -7.347 15.642 -40.590 1.00 41.05 245 MET C CA 1
ATOM 4506 C C . MET B 2 245 ? -6.072 15.714 -41.424 1.00 41.15 245 MET C C 1
ATOM 4507 O O . MET B 2 245 ? -4.978 15.519 -40.894 1.00 40.85 245 MET C O 1
ATOM 4512 N N . GLU B 2 246 ? -6.216 16.019 -42.713 1.00 41.92 246 GLU C N 1
ATOM 4513 C CA . GLU B 2 246 ? -5.072 16.099 -43.625 1.00 42.37 246 GLU C CA 1
ATOM 4514 C C . GLU B 2 246 ? -4.482 17.515 -43.783 1.00 40.49 246 GLU C C 1
ATOM 4515 O O . GLU B 2 246 ? -3.568 17.729 -44.589 1.00 40.49 246 GLU C O 1
ATOM 4521 N N . GLY B 2 247 ? -4.996 18.467 -43.003 1.00 38.93 247 GLY C N 1
ATOM 4522 C CA . GLY B 2 247 ? -4.497 19.842 -43.018 1.00 37.35 247 GLY C CA 1
ATOM 4523 C C . GLY B 2 247 ? -5.255 20.808 -43.917 1.00 37.40 247 GLY C C 1
ATOM 4524 O O . GLY B 2 247 ? -5.331 22.010 -43.620 1.00 36.27 247 GLY C O 1
ATOM 4525 N N . TYR B 2 248 ? -5.792 20.287 -45.024 1.00 38.65 248 TYR C N 1
ATOM 4526 C CA . TYR B 2 248 ? -6.613 21.060 -45.957 1.00 38.92 248 TYR C CA 1
ATOM 4527 C C . TYR B 2 248 ? -7.640 20.166 -46.647 1.00 41.35 248 TYR C C 1
ATOM 4528 O O . TYR B 2 248 ? -7.451 18.955 -46.753 1.00 42.45 248 TYR C O 1
ATOM 4537 N N . ASN B 2 249 ? -8.724 20.768 -47.124 1.00 42.37 249 ASN C N 1
ATOM 4538 C CA . ASN B 2 249 ? -9.797 19.998 -47.741 1.00 45.23 249 ASN C CA 1
ATOM 4539 C C . ASN B 2 249 ? -10.606 20.801 -48.761 1.00 46.44 249 ASN C C 1
ATOM 4540 O O . ASN B 2 249 ? -11.189 21.838 -48.432 1.00 46.06 249 ASN C O 1
ATOM 4545 N N . TRP B 2 250 ? -10.624 20.317 -49.998 1.00 48.47 250 TRP C N 1
ATOM 4546 C CA . TRP B 2 250 ? -11.468 20.890 -51.040 1.00 50.34 250 TRP C CA 1
ATOM 4547 C C . TRP B 2 250 ? -12.898 20.409 -50.847 1.00 52.34 250 TRP C C 1
ATOM 4548 O O . TRP B 2 250 ? -13.126 19.245 -50.503 1.00 53.78 250 TRP C O 1
ATOM 4559 N N . CYS B 2 251 ? -13.859 21.299 -51.063 1.00 52.91 251 CYS C N 1
ATOM 4560 C CA . CYS B 2 251 ? -15.257 20.893 -51.167 1.00 55.52 251 CYS C CA 1
ATOM 4561 C C . CYS B 2 251 ? -16.018 21.800 -52.128 1.00 56.80 251 CYS C C 1
ATOM 4562 O O . CYS B 2 251 ? -15.482 22.814 -52.592 1.00 55.78 251 CYS C O 1
ATOM 4565 N N . HIS B 2 252 ? -17.255 21.415 -52.438 1.00 59.28 252 HIS C N 1
ATOM 4566 C CA . HIS B 2 252 ? -18.140 22.209 -53.287 1.00 60.92 252 HIS C CA 1
ATOM 4567 C C . HIS B 2 252 ? -17.569 22.344 -54.695 1.00 61.66 252 HIS C C 1
ATOM 4568 O O . HIS B 2 252 ? -17.576 23.433 -55.276 1.00 61.69 252 HIS C O 1
ATOM 4575 N N . ASP B 2 253 ? -17.084 21.224 -55.233 1.00 62.45 253 ASP C N 1
ATOM 4576 C CA . ASP B 2 253 ? -16.416 21.179 -56.541 1.00 63.02 253 ASP C CA 1
ATOM 4577 C C . ASP B 2 253 ? -15.336 22.246 -56.679 1.00 60.32 253 ASP C C 1
ATOM 4578 O O . ASP B 2 253 ? -15.323 23.012 -57.645 1.00 61.09 253 ASP C O 1
ATOM 4583 N N . ARG B 2 254 ? -14.448 22.293 -55.688 1.00 57.33 254 ARG C N 1
ATOM 4584 C CA . ARG B 2 254 ? -13.306 23.217 -55.668 1.00 54.72 254 ARG C CA 1
ATOM 4585 C C . ARG B 2 254 ? -13.665 24.710 -55.589 1.00 53.38 254 ARG C C 1
ATOM 4586 O O . ARG B 2 254 ? -12.814 25.571 -55.809 1.00 51.93 254 ARG C O 1
ATOM 4594 N N . ASN B 2 255 ? -14.919 25.010 -55.264 1.00 53.96 255 ASN C N 1
ATOM 4595 C CA . ASN B 2 255 ? -15.334 26.385 -55.013 1.00 53.00 255 ASN C CA 1
ATOM 4596 C C . ASN B 2 255 ? -14.865 26.872 -53.649 1.00 49.89 255 ASN C C 1
ATOM 4597 O O . ASN B 2 255 ? -14.610 28.062 -53.463 1.00 48.81 255 ASN C O 1
ATOM 4602 N N . VAL B 2 256 ? -14.763 25.946 -52.700 1.00 48.50 256 VAL C N 1
ATOM 4603 C CA . VAL B 2 256 ? -14.296 26.263 -51.354 1.00 45.70 256 VAL C CA 1
ATOM 4604 C C . VAL B 2 256 ? -13.105 25.380 -50.986 1.00 44.03 256 VAL C C 1
ATOM 4605 O O . VAL B 2 256 ? -13.017 24.226 -51.413 1.00 45.19 256 VAL C O 1
ATOM 4609 N N . VAL B 2 257 ? -12.187 25.941 -50.205 1.00 41.41 257 VAL C N 1
ATOM 4610 C CA . VAL B 2 257 ? -11.103 25.172 -49.605 1.00 39.64 257 VAL C CA 1
ATOM 4611 C C . VAL B 2 257 ? -10.942 25.575 -48.136 1.00 37.68 257 VAL C C 1
ATOM 4612 O O . VAL B 2 257 ? -11.066 26.751 -47.785 1.00 36.86 257 VAL C O 1
ATOM 4616 N N . THR B 2 258 ? -10.699 24.584 -47.283 1.00 37.06 258 THR C N 1
ATOM 4617 C CA . THR B 2 258 ? -10.463 24.819 -45.864 1.00 35.32 258 THR C CA 1
ATOM 4618 C C . THR B 2 258 ? -8.995 24.546 -45.525 1.00 33.99 258 THR C C 1
ATOM 4619 O O . THR B 2 258 ? -8.460 23.493 -45.867 1.00 34.35 258 THR C O 1
ATOM 4623 N N . ILE B 2 259 ? -8.357 25.512 -44.865 1.00 32.62 259 ILE C N 1
ATOM 4624 C CA . ILE B 2 259 ? -6.968 25.391 -44.413 1.00 31.63 259 ILE C CA 1
ATOM 4625 C C . ILE B 2 259 ? -6.927 25.393 -42.886 1.00 30.62 259 ILE C C 1
ATOM 4626 O O . ILE B 2 259 ? -7.476 26.292 -42.243 1.00 30.28 259 ILE C O 1
ATOM 4631 N N . PHE B 2 260 ? -6.292 24.380 -42.309 1.00 30.44 260 PHE C N 1
ATOM 4632 C CA . PHE B 2 260 ? -6.169 24.287 -40.857 1.00 29.60 260 PHE C CA 1
ATOM 4633 C C . PHE B 2 260 ? -4.690 24.163 -40.495 1.00 28.94 260 PHE C C 1
ATOM 4634 O O . PHE B 2 260 ? -4.016 23.232 -40.946 1.00 29.82 260 PHE C O 1
ATOM 4642 N N . SER B 2 261 ? -4.188 25.100 -39.694 1.00 27.68 261 SER C N 1
ATOM 4643 C CA . SER B 2 261 ? -2.740 25.228 -39.490 1.00 27.17 261 SER C CA 1
ATOM 4644 C C . SER B 2 261 ? -2.261 24.973 -38.051 1.00 26.83 261 SER C C 1
ATOM 4645 O O . SER B 2 261 ? -1.196 25.445 -37.650 1.00 26.45 261 SER C O 1
ATOM 4648 N N . ALA B 2 262 ? -3.047 24.227 -37.282 1.00 26.99 262 ALA C N 1
ATOM 4649 C CA . ALA B 2 262 ? -2.611 23.753 -35.969 1.00 26.87 262 ALA C CA 1
ATOM 4650 C C . ALA B 2 262 ? -2.472 22.231 -36.011 1.00 27.64 262 ALA C C 1
ATOM 4651 O O . ALA B 2 262 ? -3.477 21.513 -35.920 1.00 28.40 262 ALA C O 1
ATOM 4653 N N . PRO B 2 263 ? -1.231 21.733 -36.166 1.00 27.69 263 PRO C N 1
ATOM 4654 C CA . PRO B 2 263 ? -1.017 20.286 -36.236 1.00 28.86 263 PRO C CA 1
ATOM 4655 C C . PRO B 2 263 ? -1.251 19.647 -34.874 1.00 29.22 263 PRO C C 1
ATOM 4656 O O . PRO B 2 263 ? -1.027 20.295 -33.845 1.00 28.70 263 PRO C O 1
ATOM 4660 N N . ASN B 2 264 ? -1.711 18.397 -34.869 1.00 30.24 264 ASN C N 1
ATOM 4661 C CA . ASN B 2 264 ? -2.085 17.723 -33.635 1.00 30.80 264 ASN C CA 1
ATOM 4662 C C . ASN B 2 264 ? -2.860 18.676 -32.718 1.00 29.81 264 ASN C C 1
ATOM 4663 O O . ASN B 2 264 ? -2.447 18.948 -31.590 1.00 29.33 264 ASN C O 1
ATOM 4668 N N . TYR B 2 265 ? -3.968 19.196 -33.251 1.00 29.58 265 TYR C N 1
ATOM 4669 C CA . TYR B 2 265 ? -4.888 20.113 -32.567 1.00 28.84 265 TYR C CA 1
ATOM 4670 C C . TYR B 2 265 ? -5.163 19.690 -31.130 1.00 29.43 265 TYR C C 1
ATOM 4671 O O . TYR B 2 265 ? -5.374 18.506 -30.854 1.00 30.34 265 TYR C O 1
ATOM 4680 N N . CYS B 2 266 ? -5.133 20.671 -30.226 1.00 28.91 266 CYS C N 1
ATOM 4681 C CA . CYS B 2 266 ? -5.291 20.458 -28.782 1.00 29.61 266 CYS C CA 1
ATOM 4682 C C . CYS B 2 266 ? -4.207 19.570 -28.159 1.00 30.23 266 CYS C C 1
ATOM 4683 O O . CYS B 2 266 ? -4.299 19.203 -26.981 1.00 31.00 266 CYS C O 1
ATOM 4686 N N . TYR B 2 267 ? -3.186 19.248 -28.955 1.00 30.11 267 TYR C N 1
ATOM 4687 C CA . TYR B 2 267 ? -2.151 18.262 -28.611 1.00 30.94 267 TYR C CA 1
ATOM 4688 C C . TYR B 2 267 ? -2.725 16.843 -28.489 1.00 32.13 267 TYR C C 1
ATOM 4689 O O . TYR B 2 267 ? -2.163 15.982 -27.812 1.00 33.14 267 TYR C O 1
ATOM 4698 N N . ARG B 2 268 ? -3.833 16.605 -29.190 1.00 32.19 268 ARG C N 1
ATOM 4699 C CA . ARG B 2 268 ? -4.554 15.335 -29.117 1.00 33.63 268 ARG C CA 1
ATOM 4700 C C . ARG B 2 268 ? -4.947 14.768 -30.481 1.00 34.32 268 ARG C C 1
ATOM 4701 O O . ARG B 2 268 ? -4.779 13.581 -30.730 1.00 35.95 268 ARG C O 1
ATOM 4709 N N . CYS B 2 269 ? -5.464 15.627 -31.355 1.00 33.51 269 CYS C N 1
ATOM 4710 C CA . CYS B 2 269 ? -6.204 15.205 -32.553 1.00 34.76 269 CYS C CA 1
ATOM 4711 C C . CYS B 2 269 ? -5.458 14.341 -33.587 1.00 35.55 269 CYS C C 1
ATOM 4712 O O . CYS B 2 269 ? -6.048 13.439 -34.188 1.00 36.93 269 CYS C O 1
ATOM 4715 N N . GLY B 2 270 ? -4.178 14.633 -33.794 1.00 34.76 270 GLY C N 1
ATOM 4716 C CA . GLY B 2 270 ? -3.344 13.845 -34.695 1.00 35.66 270 GLY C CA 1
ATOM 4717 C C . GLY B 2 270 ? -3.434 14.284 -36.136 1.00 35.31 270 GLY C C 1
ATOM 4718 O O . GLY B 2 270 ? -2.906 13.625 -37.028 1.00 36.53 270 GLY C O 1
ATOM 4719 N N . ASN B 2 271 ? -4.104 15.404 -36.366 1.00 34.09 271 ASN C N 1
ATOM 4720 C CA . ASN B 2 271 ? -4.232 15.947 -37.706 1.00 33.93 271 ASN C CA 1
ATOM 4721 C C . ASN B 2 271 ? -2.920 16.508 -38.212 1.00 33.39 271 ASN C C 1
ATOM 4722 O O . ASN B 2 271 ? -2.083 16.975 -37.430 1.00 32.47 271 ASN C O 1
ATOM 4727 N N . GLN B 2 272 ? -2.750 16.450 -39.528 1.00 34.16 272 GLN C N 1
ATOM 4728 C CA . GLN B 2 272 ? -1.737 17.239 -40.204 1.00 33.57 272 GLN C CA 1
ATOM 4729 C C . GLN B 2 272 ? -2.225 18.681 -40.242 1.00 31.85 272 GLN C C 1
ATOM 4730 O O . GLN B 2 272 ? -3.431 18.936 -40.220 1.00 31.61 272 GLN C O 1
ATOM 4736 N N . ALA B 2 273 ? -1.287 19.622 -40.260 1.00 30.91 273 ALA C N 1
ATOM 4737 C CA . ALA B 2 273 ? -1.604 21.017 -40.541 1.00 29.45 273 ALA C CA 1
ATOM 4738 C C . ALA B 2 273 ? -1.130 21.326 -41.950 1.00 30.09 273 ALA C C 1
ATOM 4739 O O . ALA B 2 273 ? -0.207 20.687 -42.455 1.00 31.00 273 ALA C O 1
ATOM 4741 N N . ALA B 2 274 ? -1.761 22.300 -42.590 1.00 29.84 274 ALA C N 1
ATOM 4742 C CA . ALA B 2 274 ? -1.328 22.714 -43.908 1.00 30.89 274 ALA C CA 1
ATOM 4743 C C . ALA B 2 274 ? -1.310 24.231 -44.036 1.00 30.21 274 ALA C C 1
ATOM 4744 O O . ALA B 2 274 ? -1.955 24.932 -43.263 1.00 29.22 274 ALA C O 1
ATOM 4746 N N . ILE B 2 275 ? -0.546 24.722 -45.011 1.00 31.10 275 ILE C N 1
ATOM 4747 C CA . ILE B 2 275 ? -0.621 26.117 -45.450 1.00 30.97 275 ILE C CA 1
ATOM 4748 C C . ILE B 2 275 ? -0.709 26.171 -46.980 1.00 32.31 275 ILE C C 1
ATOM 4749 O O . ILE B 2 275 ? -0.146 25.318 -47.669 1.00 33.51 275 ILE C O 1
ATOM 4754 N N . MET B 2 276 ? -1.438 27.154 -47.504 1.00 32.52 276 MET C N 1
ATOM 4755 C CA . MET B 2 276 ? -1.622 27.282 -48.946 1.00 34.07 276 MET C CA 1
ATOM 4756 C C . MET B 2 276 ? -0.795 28.415 -49.540 1.00 34.65 276 MET C C 1
ATOM 4757 O O . MET B 2 276 ? -1.106 29.592 -49.352 1.00 34.03 276 MET C O 1
ATOM 4762 N N . GLU B 2 277 ? 0.258 28.047 -50.262 1.00 36.24 277 GLU C N 1
ATOM 4763 C CA . GLU B 2 277 ? 1.032 29.010 -51.039 1.00 37.38 277 GLU C CA 1
ATOM 4764 C C . GLU B 2 277 ? 0.287 29.363 -52.314 1.00 38.49 277 GLU C C 1
ATOM 4765 O O . GLU B 2 277 ? -0.253 28.489 -52.988 1.00 39.44 277 GLU C O 1
ATOM 4771 N N . LEU B 2 278 ? 0.246 30.653 -52.624 1.00 38.93 278 LEU C N 1
ATOM 4772 C CA . LEU B 2 278 ? -0.196 31.130 -53.931 1.00 40.53 278 LEU C CA 1
ATOM 4773 C C . LEU B 2 278 ? 0.978 31.849 -54.574 1.00 41.32 278 LEU C C 1
ATOM 4774 O O . LEU B 2 278 ? 1.547 32.762 -53.974 1.00 40.77 278 LEU C O 1
ATOM 4779 N N . ASP B 2 279 ? 1.349 31.422 -55.779 1.00 43.11 279 ASP C N 1
ATOM 4780 C CA . ASP B 2 279 ? 2.491 32.000 -56.518 1.00 44.49 279 ASP C CA 1
ATOM 4781 C C . ASP B 2 279 ? 2.150 33.336 -57.209 1.00 45.24 279 ASP C C 1
ATOM 4782 O O . ASP B 2 279 ? 1.128 33.949 -56.912 1.00 44.69 279 ASP C O 1
ATOM 4787 N N . ASP B 2 280 ? 2.996 33.767 -58.143 1.00 46.94 280 ASP C N 1
ATOM 4788 C CA . ASP B 2 280 ? 2.831 35.066 -58.806 1.00 48.12 280 ASP C CA 1
ATOM 4789 C C . ASP B 2 280 ? 1.604 35.151 -59.717 1.00 48.96 280 ASP C C 1
ATOM 4790 O O . ASP B 2 280 ? 1.142 36.249 -60.038 1.00 49.53 280 ASP C O 1
ATOM 4795 N N . THR B 2 281 ? 1.093 33.997 -60.138 1.00 49.24 281 THR C N 1
ATOM 4796 C CA . THR B 2 281 ? -0.049 33.943 -61.052 1.00 50.42 281 THR C CA 1
ATOM 4797 C C . THR B 2 281 ? -1.188 33.110 -60.471 1.00 49.65 281 THR C C 1
ATOM 4798 O O . THR B 2 281 ? -1.902 32.414 -61.196 1.00 50.96 281 THR C O 1
ATOM 4802 N N . LEU B 2 282 ? -1.337 33.195 -59.152 1.00 47.77 282 LEU C N 1
ATOM 4803 C CA . LEU B 2 282 ? -2.416 32.544 -58.398 1.00 47.08 282 LEU C CA 1
ATOM 4804 C C . LEU B 2 282 ? -2.518 31.018 -58.483 1.00 47.66 282 LEU C C 1
ATOM 4805 O O . LEU B 2 282 ? -3.513 30.437 -58.035 1.00 47.55 282 LEU C O 1
ATOM 4810 N N . LYS B 2 283 ? -1.493 30.366 -59.027 1.00 48.61 283 LYS C N 1
ATOM 4811 C CA . LYS B 2 283 ? -1.401 28.910 -58.950 1.00 49.41 283 LYS C CA 1
ATOM 4812 C C . LYS B 2 283 ? -1.108 28.495 -57.506 1.00 47.84 283 LYS C C 1
ATOM 4813 O O . LYS B 2 283 ? -0.260 29.090 -56.832 1.00 46.90 283 LYS C O 1
ATOM 4819 N N . TYR B 2 284 ? -1.827 27.482 -57.031 1.00 47.90 284 TYR C N 1
ATOM 4820 C CA . TYR B 2 284 ? -1.752 27.072 -55.634 1.00 46.33 284 TYR C CA 1
ATOM 4821 C C . TYR B 2 284 ? -0.925 25.795 -55.414 1.00 46.48 284 TYR C C 1
ATOM 4822 O O . TYR B 2 284 ? -0.717 24.999 -56.333 1.00 48.17 284 TYR C O 1
ATOM 4831 N N . SER B 2 285 ? -0.465 25.620 -54.178 1.00 44.85 285 SER C N 1
ATOM 4832 C CA . SER B 2 285 ? 0.128 24.371 -53.703 1.00 44.95 285 SER C CA 1
ATOM 4833 C C . SER B 2 285 ? 0.050 24.327 -52.177 1.00 43.21 285 SER C C 1
ATOM 4834 O O . SER B 2 285 ? -0.087 25.365 -51.520 1.00 41.77 285 SER C O 1
ATOM 4837 N N . PHE B 2 286 ? 0.135 23.128 -51.611 1.00 43.42 286 PHE C N 1
ATOM 4838 C CA . PHE B 2 286 ? -0.023 22.969 -50.168 1.00 41.91 286 PHE C CA 1
ATOM 4839 C C . PHE B 2 286 ? 1.214 22.394 -49.507 1.00 42.10 286 PHE C C 1
ATOM 4840 O O . PHE B 2 286 ? 1.903 21.542 -50.076 1.00 43.53 286 PHE C O 1
ATOM 4848 N N . LEU B 2 287 ? 1.481 22.882 -48.301 1.00 40.66 287 LEU C N 1
ATOM 4849 C CA . LEU B 2 287 ? 2.569 22.382 -47.483 1.00 41.04 287 LEU C CA 1
ATOM 4850 C C . LEU B 2 287 ? 2.035 21.780 -46.182 1.00 40.65 287 LEU C C 1
ATOM 4851 O O . LEU B 2 287 ? 1.611 22.503 -45.271 1.00 39.28 287 LEU C O 1
ATOM 4856 N N . GLN B 2 288 ? 2.036 20.450 -46.121 1.00 42.08 288 GLN C N 1
ATOM 4857 C CA . GLN B 2 288 ? 1.628 19.718 -44.927 1.00 42.06 288 GLN C CA 1
ATOM 4858 C C . GLN B 2 288 ? 2.771 19.694 -43.933 1.00 42.17 288 GLN C C 1
ATOM 4859 O O . GLN B 2 288 ? 3.937 19.658 -44.329 1.00 43.25 288 GLN C O 1
ATOM 4865 N N . PHE B 2 289 ? 2.438 19.710 -42.646 1.00 41.70 289 PHE C N 1
ATOM 4866 C CA . PHE B 2 289 ? 3.444 19.587 -41.588 1.00 42.39 289 PHE C CA 1
ATOM 4867 C C . PHE B 2 289 ? 2.902 19.099 -40.242 1.00 42.50 289 PHE C C 1
ATOM 4868 O O . PHE B 2 289 ? 1.734 19.309 -39.901 1.00 41.43 289 PHE C O 1
ATOM 4876 N N . ASP B 2 290 ? 3.783 18.448 -39.490 1.00 44.08 290 ASP C N 1
ATOM 4877 C CA . ASP B 2 290 ? 3.478 17.953 -38.159 1.00 44.74 290 ASP C CA 1
ATOM 4878 C C . ASP B 2 290 ? 4.023 18.933 -37.122 1.00 44.25 290 ASP C C 1
ATOM 4879 O O . ASP B 2 290 ? 4.669 19.909 -37.493 1.00 43.78 290 ASP C O 1
ATOM 4884 N N . PRO B 2 291 ? 3.748 18.694 -35.820 1.00 44.74 291 PRO C N 1
ATOM 4885 C CA . PRO B 2 291 ? 4.275 19.584 -34.781 1.00 44.47 291 PRO C CA 1
ATOM 4886 C C . PRO B 2 291 ? 5.801 19.548 -34.637 1.00 46.34 291 PRO C C 1
ATOM 4887 O O . PRO B 2 291 ? 6.427 18.540 -34.954 1.00 47.98 291 PRO C O 1
ATOM 4891 N N . ALA B 2 292 ? 6.381 20.652 -34.168 1.00 46.79 292 ALA C N 1
ATOM 4892 C CA . ALA B 2 292 ? 7.805 20.711 -33.828 1.00 49.15 292 ALA C CA 1
ATOM 4893 C C . ALA B 2 292 ? 8.098 19.846 -32.599 1.00 51.10 292 ALA C C 1
ATOM 4894 O O . ALA B 2 292 ? 7.255 19.750 -31.709 1.00 50.52 292 ALA C O 1
ATOM 4896 N N . PRO B 2 293 ? 9.288 19.216 -32.539 1.00 54.02 293 PRO C N 1
ATOM 4897 C CA . PRO B 2 293 ? 9.639 18.369 -31.385 1.00 56.25 293 PRO C CA 1
ATOM 4898 C C . PRO B 2 293 ? 9.965 19.159 -30.106 1.00 56.95 293 PRO C C 1
ATOM 4899 O O . PRO B 2 293 ? 11.145 19.373 -29.797 1.00 58.93 293 PRO C O 1
ATOM 4903 N N . HIS B 2 294 ? 8.937 19.568 -29.360 1.00 56.04 299 HIS C N 1
ATOM 4904 C CA . HIS B 2 294 ? 9.145 20.393 -28.169 1.00 56.61 299 HIS C CA 1
ATOM 4905 C C . HIS B 2 294 ? 9.021 19.605 -26.863 1.00 57.65 299 HIS C C 1
ATOM 4906 O O . HIS B 2 294 ? 7.923 19.427 -26.330 1.00 56.68 299 HIS C O 1
ATOM 4913 N N . VAL B 2 295 ? 10.168 19.162 -26.351 1.00 60.01 300 VAL C N 1
ATOM 4914 C CA . VAL B 2 295 ? 10.252 18.254 -25.191 1.00 61.58 300 VAL C CA 1
ATOM 4915 C C . VAL B 2 295 ? 9.542 18.726 -23.908 1.00 60.86 300 VAL C C 1
ATOM 4916 O O . VAL B 2 295 ? 9.023 17.912 -23.146 1.00 61.41 300 VAL C O 1
ATOM 4920 N N . THR B 2 296 ? 9.516 20.038 -23.684 1.00 59.78 301 THR C N 1
ATOM 4921 C CA . THR B 2 296 ? 8.986 20.600 -22.437 1.00 59.24 301 THR C CA 1
ATOM 4922 C C . THR B 2 296 ? 7.473 20.909 -22.441 1.00 57.02 301 THR C C 1
ATOM 4923 O O . THR B 2 296 ? 6.914 21.270 -21.400 1.00 56.97 301 THR C O 1
ATOM 4927 N N . ARG B 2 297 ? 6.818 20.757 -23.594 1.00 55.34 302 ARG C N 1
ATOM 4928 C CA . ARG B 2 297 ? 5.363 20.927 -23.693 1.00 53.18 302 ARG C CA 1
ATOM 4929 C C . ARG B 2 297 ? 4.654 19.962 -22.751 1.00 53.43 302 ARG C C 1
ATOM 4930 O O . ARG B 2 297 ? 4.905 18.753 -22.790 1.00 54.80 302 ARG C O 1
ATOM 4938 N N . ARG B 2 298 ? 3.778 20.501 -21.907 1.00 57.84 303 ARG C N 1
ATOM 4939 C CA . ARG B 2 298 ? 3.069 19.686 -20.918 1.00 55.77 303 ARG C CA 1
ATOM 4940 C C . ARG B 2 298 ? 1.736 19.139 -21.442 1.00 53.54 303 ARG C C 1
ATOM 4941 O O . ARG B 2 298 ? 1.118 19.717 -22.339 1.00 53.55 303 ARG C O 1
ATOM 4949 N N . THR B 2 299 ? 1.331 18.007 -20.867 1.00 51.46 304 THR C N 1
ATOM 4950 C CA . THR B 2 299 ? 0.179 17.204 -21.291 1.00 49.29 304 THR C CA 1
ATOM 4951 C C . THR B 2 299 ? -1.133 17.986 -21.457 1.00 47.62 304 THR C C 1
ATOM 4952 O O . THR B 2 299 ? -1.425 18.884 -20.672 1.00 47.26 304 THR C O 1
ATOM 4956 N N . PRO B 2 300 ? -1.919 17.647 -22.495 1.00 46.50 305 PRO C N 1
ATOM 4957 C CA . PRO B 2 300 ? -3.306 18.096 -22.574 1.00 45.05 305 PRO C CA 1
ATOM 4958 C C . PRO B 2 300 ? -4.205 17.198 -21.728 1.00 43.08 305 PRO C C 1
ATOM 4959 O O . PRO B 2 300 ? -3.780 16.124 -21.316 1.00 42.61 305 PRO C O 1
ATOM 4963 N N . ASP B 2 301 ? -5.436 17.634 -21.480 1.00 41.81 306 ASP C N 1
ATOM 4964 C CA . ASP B 2 301 ? -6.364 16.870 -20.650 1.00 40.25 306 ASP C CA 1
ATOM 4965 C C . ASP B 2 301 ? -6.907 15.634 -21.357 1.00 39.37 306 ASP C C 1
ATOM 4966 O O . ASP B 2 301 ? -7.202 15.663 -22.552 1.00 39.79 306 ASP C O 1
ATOM 4971 N N . TYR B 2 302 ? -7.005 14.548 -20.600 1.00 37.95 307 TYR C N 1
ATOM 4972 C CA . TYR B 2 302 ? -7.738 13.355 -20.999 1.00 37.13 307 TYR C CA 1
ATOM 4973 C C . TYR B 2 302 ? -8.620 12.991 -19.811 1.00 36.09 307 TYR C C 1
ATOM 4974 O O . TYR B 2 302 ? -8.827 13.817 -18.921 1.00 35.63 307 TYR C O 1
ATOM 4983 N N . PHE B 2 303 ? -9.150 11.773 -19.798 1.00 35.70 308 PHE C N 1
ATOM 4984 C CA . PHE B 2 303 ? -9.834 11.263 -18.616 1.00 34.87 308 PHE C CA 1
ATOM 4985 C C . PHE B 2 303 ? -8.901 10.314 -17.889 1.00 34.84 308 PHE C C 1
ATOM 4986 O O . PHE B 2 303 ? -8.572 9.242 -18.398 1.00 35.36 308 PHE C O 1
ATOM 4994 N N . LEU B 2 304 ? -8.471 10.728 -16.702 1.00 34.42 309 LEU C N 1
ATOM 4995 C CA . LEU B 2 304 ? -7.495 9.987 -15.913 1.00 34.46 309 LEU C CA 1
ATOM 4996 C C . LEU B 2 304 ? -8.114 9.524 -14.607 1.00 34.07 309 LEU C C 1
ATOM 4997 O O . LEU B 2 304 ? -9.328 9.624 -14.428 1.00 33.92 309 LEU C O 1
#

Solvent-accessible surface area: 24600 Å² total

Sequence (618 aa):
DENDEGVRGTCEDASLCKRFAVSIGYWHDPYIQHFVRLSKERKAPEINRGYFARVHGVSQLIKAFLRKTECHCQIVNLGAGMDTTFWRLKDEDLLSSKYFEVDFPMIVTRKLHSIKCKPPLSSPILELHSEDTLQMDGHILDSKRYAVIGADLRDLSELEEKLKKCNMNTQLPTLLIAECVLVYMTPEQSANLLKWAANSFERAMFINYEQVNMGDRFGQIMIENLRRRQCDLAGVETCKSLESQKERLLSNGWETASAVDMMELYNRLPRAEVSRIESLEFLDEMELLEQLMRHYCLCWATKGGNELGLKEITYDEKVFTKELDQWIEQLNECKQLSESQVKSLCEKAKEILTKESNVQEVRCPVTVCGDVHGQFHDLMELFRIGGKSPDTNYLFMGDYVDRGYYSVETVTLLVALKVRYRERITILRGNHESRQITQVYGFYDECLRKYGNANVWKYFTDLFDYLPLTALVDGQIFCLHGGLSPSIDTLDHIRALDRLQEVPHEGPMCDLLWSDPDDRGGWGISPRGAGYTFGQDISETFNHANGLTLVSRAHQLVMEGYNWCHDRNVVTIFSAPNYCYRCGNQAAIMELDDTLKYSFLQFDPAPHVTRRTPDYFL

Secondary structure (DSSP, 8-state):
-HHHHHHHHHHHHHHHHTTPPPPHHHHHHHHHHHHHHHTTS-SEEEEPSSEEEE---TT-HHHHHHHHHHH--TTTS-EEE-S--SSSSS-HHHHHHHHHHHHHH-TTTEEE---TTSSHHHHTTSSHHHHHHHHSSSSHHHHHHHHHHTTS-SEEEETTTEEEESS---TT-SSTHHHHTS--SSPPPSSSHHHHHHH-EE-SSSS--B-TTSSSBEE-HHHHHHHHHHHT-SEEEE--S--TTSEEEETTTTEEEE---TTGGGTS---EEEEEE-TTS-EEEEEE-----TTPPPPP---/-TTHHHHHHHHHHHHHHHHHHHHTTSS--SSGGGTS---SSPPPHHHHHHHHHHHHHHHHHHHHHHHHHTT-SEEEEET-TT--HHHHHHHTT---SEEEEEE-HHHHHHHHHHHHH-HHHHHHHHHTSSSSS-B--TTEEE-SSEEEEE--TT-HHHHHHHHHHTT--TTS-EEEEEES-GGGS-HHHHHHHHHHHHHH-SSEEEEEEEE---SSHHHHHHHHHHHHTT---TTGGG-S-HHHHHHHHHHTT-SEEEEEEHHHHHHTS-HHHHHHHHTTS--S-HHHHHHHHTTEEEEEEEES-TTTTGGG---

B-factor: mean 43.54, std 11.64, range [20.33, 93.48]

Radius of gyration: 27.8 Å; Cα contacts (8 Å, |Δi|>4): 1274; chains: 2; bounding box: 48×76×80 Å